Protein AF-A0A8C3P9I4-F1 (afdb_monomer_lite)

Sequence (421 aa):
MDRHVPMHALPEEIQKMSRDETVCKYCGVSYLILHEFKLMEDKVKAMEKEMKFYEGSVEREKRLQAQLQCLSRDFEQCTADSESKTERINNLTVQLKDKQNELQNLNEALRCFQEEKEVAYKKLQLFRKRLENHRLTLSKTLSLLPFIRRELVSIKEIASNKIDNWTLLREEIVLQIKTISKDASTEVSRLNQRLAEFQTDKVSLQEEVKHLKLVSDAVELKSQQLQTSLQQENELQNRCHELQKETLDLANQVETIGLKFQKATAEMGHYKKLLMMKSKEVDICQSELQKLEYENGMSKSRLTKDLKEKEESLLVCQQVCKRLQEEVAEKERQEEDLKRRTSCSECELETIKTLLRQREEEVVMLKQERELMQISHQNKTEQLQEALRQKLLNEDNWREKIMRQWRTGDHDWNFQRGEEN

pLDDT: mean 84.75, std 16.84, range [32.34, 98.06]

Organism: Chrysemys picta bellii (NCBI:txid8478)

InterPro domains:
  IPR038799 Protein LEKR1 [PTHR34251] (1-402)

Radius of gyration: 86.78 Å; chains: 1; bounding box: 185×73×254 Å

Structure (mmCIF, N/CA/C/O backbone):
data_AF-A0A8C3P9I4-F1
#
_entry.id   AF-A0A8C3P9I4-F1
#
loop_
_atom_site.group_PDB
_atom_site.id
_atom_site.type_symbol
_atom_site.label_atom_id
_atom_site.label_alt_id
_atom_site.label_comp_id
_atom_site.label_asym_id
_atom_site.label_entity_id
_atom_site.label_seq_id
_atom_site.pdbx_PDB_ins_code
_atom_site.Cartn_x
_atom_site.Cartn_y
_atom_site.Cartn_z
_atom_site.occupancy
_atom_site.B_iso_or_equiv
_atom_site.auth_seq_id
_atom_site.auth_comp_id
_atom_site.auth_asym_id
_atom_site.auth_atom_id
_atom_site.pdbx_PDB_model_num
ATOM 1 N N . MET A 1 1 ? 68.959 51.808 -89.369 1.00 40.34 1 MET A N 1
ATOM 2 C CA . MET A 1 1 ? 69.672 50.518 -89.306 1.00 40.34 1 MET A CA 1
ATOM 3 C C . MET A 1 1 ? 70.950 50.757 -88.528 1.00 40.34 1 MET A C 1
ATOM 5 O O . MET A 1 1 ? 71.931 51.200 -89.117 1.00 40.34 1 MET A O 1
ATOM 9 N N . ASP A 1 2 ? 70.906 50.568 -87.211 1.00 44.06 2 ASP A N 1
ATOM 10 C CA . ASP A 1 2 ? 72.109 50.648 -86.386 1.00 44.06 2 ASP A CA 1
ATOM 11 C C . ASP A 1 2 ? 73.036 49.497 -86.764 1.00 44.06 2 ASP A C 1
ATOM 13 O O . ASP A 1 2 ? 72.661 48.324 -86.700 1.00 44.06 2 ASP A O 1
ATOM 17 N N . ARG A 1 3 ? 74.236 49.840 -87.240 1.00 48.91 3 ARG A N 1
ATOM 18 C CA . ARG A 1 3 ? 75.283 48.858 -87.516 1.00 48.91 3 ARG A CA 1
ATOM 19 C C . ARG A 1 3 ? 75.719 48.287 -86.172 1.00 48.91 3 ARG A C 1
ATOM 21 O O . ARG A 1 3 ? 76.263 49.017 -85.351 1.00 48.91 3 ARG A O 1
ATOM 28 N N . HIS A 1 4 ? 75.460 47.003 -85.948 1.00 55.88 4 HIS A N 1
ATOM 29 C CA . HIS A 1 4 ? 75.934 46.301 -84.763 1.00 55.88 4 HIS A CA 1
ATOM 30 C C . HIS A 1 4 ? 77.469 46.375 -84.722 1.00 55.88 4 HIS A C 1
ATOM 32 O O . HIS A 1 4 ? 78.139 45.884 -85.631 1.00 55.88 4 HIS A O 1
ATOM 38 N N . VAL A 1 5 ? 78.016 47.049 -83.708 1.00 50.81 5 VAL A N 1
ATOM 39 C CA . VAL A 1 5 ? 79.459 47.112 -83.451 1.00 50.81 5 VAL A CA 1
ATOM 40 C C . VAL A 1 5 ? 79.805 45.931 -82.540 1.00 50.81 5 VAL A C 1
ATOM 42 O O . VAL A 1 5 ? 79.233 45.845 -81.451 1.00 50.81 5 VAL A O 1
ATOM 45 N N . PRO A 1 6 ? 80.695 45.009 -82.947 1.00 52.03 6 PRO A N 1
ATOM 46 C CA . PRO A 1 6 ? 81.095 43.887 -82.101 1.00 52.03 6 PRO A CA 1
ATOM 47 C C . PRO A 1 6 ? 81.710 44.397 -80.788 1.00 52.03 6 PRO A C 1
ATOM 49 O O . PRO A 1 6 ? 82.641 45.199 -80.817 1.00 52.03 6 PRO A O 1
ATOM 52 N N . MET A 1 7 ? 81.207 43.940 -79.632 1.00 52.19 7 MET A N 1
ATOM 53 C CA . MET A 1 7 ? 81.679 44.399 -78.308 1.00 52.19 7 MET A CA 1
ATOM 54 C C . MET A 1 7 ? 83.121 43.981 -77.968 1.00 52.19 7 MET A C 1
ATOM 56 O O . MET A 1 7 ? 83.698 44.499 -77.014 1.00 52.19 7 MET A O 1
ATOM 60 N N . HIS A 1 8 ? 83.729 43.088 -78.749 1.00 58.97 8 HIS A N 1
ATOM 61 C CA . HIS A 1 8 ? 85.136 42.723 -78.618 1.00 58.97 8 HIS A CA 1
ATOM 62 C C . HIS A 1 8 ? 85.812 42.828 -79.988 1.00 58.97 8 HIS A C 1
ATOM 64 O O . HIS A 1 8 ? 85.366 42.206 -80.952 1.00 58.97 8 HIS A O 1
ATOM 70 N N . ALA A 1 9 ? 86.874 43.633 -80.081 1.00 59.97 9 ALA A N 1
ATOM 71 C CA . ALA A 1 9 ? 87.707 43.687 -81.277 1.00 59.97 9 ALA A CA 1
ATOM 72 C C . ALA A 1 9 ? 88.477 42.367 -81.429 1.00 59.97 9 ALA A C 1
ATOM 74 O O . ALA A 1 9 ? 88.933 41.794 -80.438 1.00 59.97 9 ALA A O 1
ATOM 75 N N . LEU A 1 10 ? 88.619 41.889 -82.668 1.00 58.09 10 LEU A N 1
ATOM 76 C CA . LEU A 1 10 ? 89.426 40.705 -82.965 1.00 58.09 10 LEU A CA 1
ATOM 77 C C . LEU A 1 10 ? 90.873 40.916 -82.472 1.00 58.09 10 LEU A C 1
ATOM 79 O O . LEU A 1 10 ? 91.387 42.024 -82.658 1.00 58.09 10 LEU A O 1
ATOM 83 N N . PRO A 1 11 ? 91.527 39.888 -81.896 1.00 69.25 11 PRO A N 1
ATOM 84 C CA . PRO A 1 11 ? 92.938 39.941 -81.507 1.00 69.25 11 PRO A CA 1
ATOM 85 C C . PRO A 1 11 ? 93.832 40.492 -82.630 1.00 69.25 11 PRO A C 1
ATOM 87 O O . PRO A 1 11 ? 93.566 40.247 -83.814 1.00 69.25 11 PRO A O 1
ATOM 90 N N . GLU A 1 12 ? 94.880 41.244 -82.277 1.00 62.50 12 GLU A N 1
ATOM 91 C CA . GLU A 1 12 ? 95.743 41.946 -83.243 1.00 62.50 12 GLU A CA 1
ATOM 92 C C . GLU A 1 12 ? 96.368 41.013 -84.291 1.00 62.50 12 GLU A C 1
ATOM 94 O O . GLU A 1 12 ? 96.627 41.427 -85.423 1.00 62.50 12 GLU A O 1
ATOM 99 N N . GLU A 1 13 ? 96.581 39.749 -83.933 1.00 65.00 13 GLU A N 1
ATOM 100 C CA . GLU A 1 13 ? 97.133 38.705 -84.793 1.00 65.00 13 GLU A CA 1
ATOM 101 C C . GLU A 1 13 ? 96.225 38.417 -85.995 1.00 65.00 13 GLU A C 1
ATOM 103 O O . GLU A 1 13 ? 96.711 38.104 -87.077 1.00 65.00 13 GLU A O 1
ATOM 108 N N . ILE A 1 14 ? 94.908 38.567 -85.834 1.00 62.09 14 ILE A N 1
ATOM 109 C CA . ILE A 1 14 ? 93.918 38.275 -86.876 1.00 62.09 14 ILE A CA 1
ATOM 110 C C . ILE A 1 14 ? 93.696 39.486 -87.786 1.00 62.09 14 ILE A C 1
ATOM 112 O O . ILE A 1 14 ? 93.485 39.324 -88.987 1.00 62.09 14 ILE A O 1
ATOM 116 N N . GLN A 1 15 ? 93.799 40.705 -87.247 1.00 61.84 15 GLN A N 1
ATOM 117 C CA . GLN A 1 15 ? 93.673 41.939 -88.033 1.00 61.84 15 GLN A CA 1
ATOM 118 C C . GLN A 1 15 ? 94.840 42.156 -89.011 1.00 61.84 15 GLN A C 1
ATOM 120 O O . GLN A 1 15 ? 94.669 42.857 -90.008 1.00 61.84 15 GLN A O 1
ATOM 125 N N . LYS A 1 16 ? 96.013 41.569 -88.733 1.00 63.50 16 LYS A N 1
ATOM 126 C CA . LYS A 1 16 ? 97.233 41.685 -89.553 1.00 63.50 16 LYS A CA 1
ATOM 127 C C . LYS A 1 16 ? 97.409 40.549 -90.581 1.00 63.50 16 LYS A C 1
ATOM 129 O O . LYS A 1 16 ? 98.360 40.605 -91.357 1.00 63.50 16 LYS A O 1
ATOM 134 N N . MET A 1 17 ? 96.521 39.547 -90.616 1.00 62.09 17 MET A N 1
ATOM 135 C CA . MET A 1 17 ? 96.551 38.466 -91.618 1.00 62.09 17 MET A CA 1
ATOM 136 C C . MET A 1 17 ? 95.996 38.914 -92.979 1.00 62.09 17 MET A C 1
ATOM 138 O O . MET A 1 17 ? 95.087 39.744 -93.058 1.00 62.09 17 MET A O 1
ATOM 142 N N . SER A 1 18 ? 96.520 38.347 -94.071 1.00 60.12 18 SER A N 1
ATOM 143 C CA . SER A 1 18 ? 96.032 38.645 -95.422 1.00 60.12 18 SER A CA 1
ATOM 144 C C . SER A 1 18 ? 94.644 38.023 -95.666 1.00 60.12 18 SER A C 1
ATOM 146 O O . SER A 1 18 ? 94.272 37.005 -95.075 1.00 60.12 18 SER A O 1
ATOM 148 N N . ARG A 1 19 ? 93.825 38.635 -96.537 1.00 60.34 19 ARG A N 1
ATOM 149 C CA . ARG A 1 19 ? 92.438 38.176 -96.788 1.00 60.34 19 ARG A CA 1
ATOM 150 C C . ARG A 1 19 ? 92.361 36.742 -97.330 1.00 60.34 19 ARG A C 1
ATOM 152 O O . ARG A 1 19 ? 91.382 36.057 -97.057 1.00 60.34 19 ARG A O 1
ATOM 159 N N . ASP A 1 20 ? 93.401 36.274 -98.014 1.00 63.03 20 ASP A N 1
ATOM 160 C CA . ASP A 1 20 ? 93.472 34.921 -98.581 1.00 63.03 20 ASP A CA 1
ATOM 161 C C . ASP A 1 20 ? 93.766 33.832 -97.529 1.00 63.03 20 ASP A C 1
ATOM 163 O O . ASP A 1 20 ? 93.601 32.642 -97.805 1.00 63.03 20 ASP A O 1
ATOM 167 N N . GLU A 1 21 ? 94.189 34.223 -96.322 1.00 64.81 21 GLU A N 1
ATOM 168 C CA . GLU A 1 21 ? 94.501 33.320 -95.202 1.00 64.81 21 GLU A CA 1
ATOM 169 C C . GLU A 1 21 ? 93.316 33.146 -94.242 1.00 64.81 21 GLU A C 1
ATOM 171 O O . GLU A 1 21 ? 93.204 32.133 -93.554 1.00 64.81 21 GLU A O 1
ATOM 176 N N . THR A 1 22 ? 92.393 34.110 -94.222 1.00 66.06 22 THR A N 1
ATOM 177 C CA . THR A 1 22 ? 91.212 34.112 -93.341 1.00 66.06 22 THR A CA 1
ATOM 178 C C . THR A 1 22 ? 89.951 33.566 -94.018 1.00 66.06 22 THR A C 1
ATOM 180 O O . THR A 1 22 ? 88.909 33.434 -93.371 1.00 66.06 22 THR A O 1
ATOM 183 N N . VAL A 1 23 ? 90.046 33.195 -95.299 1.00 65.38 23 VAL A N 1
ATOM 184 C CA . VAL A 1 23 ? 88.943 32.721 -96.145 1.00 65.38 23 VAL A CA 1
ATOM 185 C C . VAL A 1 23 ? 89.272 31.346 -96.735 1.00 65.38 23 VAL A C 1
ATOM 187 O O . VAL A 1 23 ? 90.391 31.080 -97.170 1.00 65.38 23 VAL A O 1
ATOM 190 N N . CYS A 1 24 ? 88.299 30.434 -96.763 1.00 68.12 24 CYS A N 1
ATOM 191 C CA . CYS A 1 24 ? 88.491 29.109 -97.349 1.00 68.12 24 CYS A CA 1
ATOM 192 C C . CYS A 1 24 ? 88.638 29.184 -98.881 1.00 68.12 24 CYS A C 1
ATOM 194 O O . CYS A 1 24 ? 87.728 29.634 -99.576 1.00 68.12 24 CYS A O 1
ATOM 196 N N . LYS A 1 25 ? 89.740 28.649 -99.424 1.00 66.44 25 LYS A N 1
ATOM 197 C CA . LYS A 1 25 ? 90.052 28.659 -100.868 1.00 66.44 25 LYS A CA 1
ATOM 198 C C . LYS A 1 25 ? 89.073 27.874 -101.759 1.00 66.44 25 LYS A C 1
ATOM 200 O O . LYS A 1 25 ? 89.103 28.057 -102.969 1.00 66.44 25 LYS A O 1
ATOM 205 N N . TYR A 1 26 ? 88.221 27.016 -101.187 1.00 62.69 26 TYR A N 1
ATOM 206 C CA . TYR A 1 26 ? 87.255 26.200 -101.940 1.00 62.69 26 TYR A CA 1
ATOM 207 C C . TYR A 1 26 ? 85.820 26.746 -101.920 1.00 62.69 26 TYR A C 1
ATOM 209 O O . TYR A 1 26 ? 85.095 26.553 -102.890 1.00 62.69 26 TYR A O 1
ATOM 217 N N . CYS A 1 27 ? 85.391 27.418 -100.845 1.00 69.31 27 CYS A N 1
ATOM 218 C CA . CYS A 1 27 ? 84.006 27.891 -100.698 1.00 69.31 27 CYS A CA 1
ATOM 219 C C . CYS A 1 27 ? 83.864 29.398 -100.421 1.00 69.31 27 CYS A C 1
ATOM 221 O O . CYS A 1 27 ? 82.744 29.891 -100.352 1.00 69.31 27 CYS A O 1
ATOM 223 N N . GLY A 1 28 ? 84.965 30.144 -100.270 1.00 68.44 28 GLY A N 1
ATOM 224 C CA . GLY A 1 28 ? 84.941 31.606 -100.133 1.00 68.44 28 GLY A CA 1
ATOM 225 C C . GLY A 1 28 ? 84.394 32.138 -98.801 1.00 68.44 28 GLY A C 1
ATOM 226 O O . GLY A 1 28 ? 84.243 33.348 -98.646 1.00 68.44 28 GLY A O 1
ATOM 227 N N . VAL A 1 29 ? 84.109 31.269 -97.825 1.00 71.38 29 VAL A N 1
ATOM 228 C CA . VAL A 1 29 ? 83.593 31.664 -96.503 1.00 71.38 29 VAL A CA 1
ATOM 229 C C . VAL A 1 29 ? 84.748 32.008 -95.556 1.00 71.38 29 VAL A C 1
ATOM 231 O O . VAL A 1 29 ? 85.746 31.286 -95.497 1.00 71.38 29 VAL A O 1
ATOM 234 N N . SER A 1 30 ? 84.609 33.107 -94.804 1.00 71.62 30 SER A N 1
ATOM 235 C CA . SER A 1 30 ? 85.563 33.507 -93.759 1.00 71.62 30 SER A CA 1
ATOM 236 C C . SER A 1 30 ? 85.523 32.538 -92.574 1.00 71.62 30 SER A C 1
ATOM 238 O O . SER A 1 30 ? 84.453 32.270 -92.021 1.00 71.62 30 SER A O 1
ATOM 240 N N . TYR A 1 31 ? 86.689 32.048 -92.147 1.00 69.56 31 TYR A N 1
ATOM 241 C CA . TYR A 1 31 ? 86.825 31.167 -90.981 1.00 69.56 31 TYR A CA 1
ATOM 242 C C . TYR A 1 31 ? 86.346 31.831 -89.678 1.00 69.56 31 TYR A C 1
ATOM 244 O O . TYR A 1 31 ? 85.898 31.136 -88.769 1.00 69.56 31 TYR A O 1
ATOM 252 N N . LEU A 1 32 ? 86.376 33.168 -89.604 1.00 70.25 32 LEU A N 1
ATOM 253 C CA . LEU A 1 32 ? 85.872 33.939 -88.462 1.00 70.25 32 LEU A CA 1
ATOM 254 C C . LEU A 1 32 ? 84.344 33.902 -88.389 1.00 70.25 32 LEU A C 1
ATOM 256 O O . LEU A 1 32 ? 83.788 33.606 -87.336 1.00 70.25 32 LEU A O 1
ATOM 260 N N . ILE A 1 33 ? 83.676 34.097 -89.529 1.00 74.12 33 ILE A N 1
ATOM 261 C CA . ILE A 1 33 ? 82.214 33.997 -89.637 1.00 74.12 33 ILE A CA 1
ATOM 262 C C . ILE A 1 33 ? 81.766 32.566 -89.304 1.00 74.12 33 ILE A C 1
ATOM 264 O O . ILE A 1 33 ? 80.809 32.365 -88.563 1.00 74.12 33 ILE A O 1
ATOM 268 N N . LEU A 1 34 ? 82.496 31.554 -89.786 1.00 73.25 34 LEU A N 1
ATOM 269 C CA . LEU A 1 34 ? 82.219 30.152 -89.463 1.00 73.25 34 LEU A CA 1
ATOM 270 C C . LEU A 1 34 ? 82.380 29.846 -87.960 1.00 73.25 34 LEU A C 1
ATOM 272 O O . LEU A 1 34 ? 81.572 29.103 -87.403 1.00 73.25 34 LEU A O 1
ATOM 276 N N . HIS A 1 35 ? 83.392 30.416 -87.293 1.00 77.88 35 HIS A N 1
ATOM 277 C CA . HIS A 1 35 ? 83.578 30.270 -85.846 1.00 77.88 35 HIS A CA 1
ATOM 278 C C . HIS A 1 35 ? 82.457 30.947 -85.047 1.00 77.88 35 HIS A C 1
ATOM 280 O O . HIS A 1 35 ? 81.944 30.347 -84.105 1.00 77.88 35 HIS A O 1
ATOM 286 N N . GLU A 1 36 ? 82.022 32.145 -85.445 1.00 80.81 36 GLU A N 1
ATOM 287 C CA . GLU A 1 36 ? 80.891 32.842 -84.819 1.00 80.81 36 GLU A CA 1
ATOM 288 C C . GLU A 1 36 ? 79.577 32.069 -84.979 1.00 80.81 36 GLU A C 1
ATOM 290 O O . GLU A 1 36 ? 78.842 31.908 -84.003 1.00 80.81 36 GLU A O 1
ATOM 295 N N . PHE A 1 37 ? 79.306 31.514 -86.167 1.00 82.69 37 PHE A N 1
ATOM 296 C CA . PHE A 1 37 ? 78.154 30.633 -86.372 1.00 82.69 37 PHE A CA 1
ATOM 297 C C . PHE A 1 37 ? 78.231 29.382 -85.501 1.00 82.69 37 PHE A C 1
ATOM 299 O O . PHE A 1 37 ? 77.224 29.002 -84.912 1.00 82.69 37 PHE A O 1
ATOM 306 N N . LYS A 1 38 ? 79.413 28.776 -85.359 1.00 82.06 38 LYS A N 1
ATOM 307 C CA . LYS A 1 38 ? 79.598 27.599 -84.504 1.00 82.06 38 LYS A CA 1
ATOM 308 C C . LYS A 1 38 ? 79.423 27.921 -83.019 1.00 82.06 38 LYS A C 1
ATOM 310 O O . LYS A 1 38 ? 78.755 27.178 -82.311 1.00 82.06 38 LYS A O 1
ATOM 315 N N . LEU A 1 39 ? 79.936 29.064 -82.562 1.00 85.94 39 LEU A N 1
ATOM 316 C CA . LEU A 1 39 ? 79.727 29.552 -81.199 1.00 85.94 39 LEU A CA 1
ATOM 317 C C . LEU A 1 39 ? 78.242 29.828 -80.923 1.00 85.94 39 LEU A C 1
ATOM 319 O O . LEU A 1 39 ? 77.747 29.517 -79.842 1.00 85.94 39 LEU A O 1
ATOM 323 N N . MET A 1 40 ? 77.526 30.410 -81.888 1.00 86.56 40 MET A N 1
ATOM 324 C CA . MET A 1 40 ? 76.084 30.633 -81.784 1.00 86.56 40 MET A CA 1
ATOM 325 C C . MET A 1 40 ? 75.303 29.317 -81.801 1.00 86.56 40 MET A C 1
ATOM 327 O O . MET A 1 40 ? 74.392 29.156 -80.998 1.00 86.56 40 MET A O 1
ATOM 331 N N . GLU A 1 41 ? 75.682 28.357 -82.643 1.00 87.12 41 GLU A N 1
ATOM 332 C CA . GLU A 1 41 ? 75.094 27.015 -82.671 1.00 87.12 41 GLU A CA 1
ATOM 333 C C . GLU A 1 41 ? 75.289 26.291 -81.329 1.00 87.12 41 GLU A C 1
ATOM 335 O O . GLU A 1 41 ? 74.342 25.714 -80.794 1.00 87.12 41 GLU A O 1
ATOM 340 N N . ASP A 1 42 ? 76.483 26.370 -80.737 1.00 89.00 42 ASP A N 1
ATOM 341 C CA . ASP A 1 42 ? 76.773 25.780 -79.428 1.00 89.00 42 ASP A CA 1
ATOM 342 C C . ASP A 1 42 ? 76.001 26.481 -78.297 1.00 89.00 42 ASP A C 1
ATOM 344 O O . ASP A 1 42 ? 75.476 25.810 -77.404 1.00 89.00 42 ASP A O 1
ATOM 348 N N . LYS A 1 43 ? 75.847 27.814 -78.353 1.00 90.75 43 LYS A N 1
ATOM 349 C CA . LYS A 1 43 ? 74.994 28.576 -77.420 1.00 90.75 43 LYS A CA 1
ATOM 350 C C . LYS A 1 43 ? 73.517 28.217 -77.559 1.00 90.75 43 LYS A C 1
ATOM 352 O O . LYS A 1 43 ? 72.850 28.045 -76.543 1.00 90.75 43 LYS A O 1
ATOM 357 N N . VAL A 1 44 ? 73.011 28.061 -78.783 1.00 89.75 44 VAL A N 1
ATOM 358 C CA . VAL A 1 44 ? 71.629 27.627 -79.038 1.00 89.75 44 VAL A CA 1
ATOM 359 C C . VAL A 1 44 ? 71.423 26.210 -78.509 1.00 89.75 44 VAL A C 1
ATOM 361 O O . VAL A 1 44 ? 70.474 25.982 -77.770 1.00 89.75 44 VAL A O 1
ATOM 364 N N . LYS A 1 45 ? 72.356 25.281 -78.753 1.00 92.44 45 LYS A N 1
ATOM 365 C CA . LYS A 1 45 ? 72.305 23.925 -78.177 1.00 92.44 45 LYS A CA 1
ATOM 366 C C . LYS A 1 45 ? 72.353 23.928 -76.648 1.00 92.44 45 LYS A C 1
ATOM 368 O O . LYS A 1 45 ? 71.728 23.072 -76.022 1.00 92.44 45 LYS A O 1
ATOM 373 N N . ALA A 1 46 ? 73.106 24.840 -76.032 1.00 92.44 46 ALA A N 1
ATOM 374 C CA . ALA A 1 46 ? 73.127 25.001 -74.580 1.00 92.44 46 ALA A CA 1
ATOM 375 C C . ALA A 1 46 ? 71.780 25.533 -74.057 1.00 92.44 46 ALA A C 1
ATOM 377 O O . ALA A 1 46 ? 71.194 24.915 -73.170 1.00 92.44 46 ALA A O 1
ATOM 378 N N . MET A 1 47 ? 71.238 26.589 -74.672 1.00 91.56 47 MET A N 1
ATOM 379 C CA . MET A 1 47 ? 69.916 27.135 -74.338 1.00 91.56 47 MET A CA 1
ATOM 380 C C . MET A 1 47 ? 68.790 26.117 -74.554 1.00 91.56 47 MET A C 1
ATOM 382 O O . MET A 1 47 ? 67.892 26.026 -73.727 1.00 91.56 47 MET A O 1
ATOM 386 N N . GLU A 1 48 ? 68.832 25.305 -75.611 1.00 91.56 48 GLU A N 1
ATOM 387 C CA . GLU A 1 48 ? 67.854 24.235 -75.850 1.00 91.56 48 GLU A CA 1
ATOM 388 C C . GLU A 1 48 ? 67.896 23.158 -74.757 1.00 91.56 48 GLU A C 1
ATOM 390 O O . GLU A 1 48 ? 66.856 22.626 -74.363 1.00 91.56 48 GLU A O 1
ATOM 395 N N . LYS A 1 49 ? 69.089 22.824 -74.246 1.00 93.06 49 LYS A N 1
ATOM 396 C CA . LYS A 1 49 ? 69.235 21.895 -73.115 1.00 93.06 49 LYS A CA 1
ATOM 397 C C . LYS A 1 49 ? 68.668 22.491 -71.829 1.00 93.06 49 LYS A C 1
ATOM 399 O O . LYS A 1 49 ? 67.974 21.784 -71.101 1.00 93.06 49 LYS A O 1
ATOM 404 N N . GLU A 1 50 ? 68.929 23.769 -71.566 1.00 93.00 50 GLU A N 1
ATOM 405 C CA . GLU A 1 50 ? 68.367 24.485 -70.416 1.00 93.00 50 GLU A CA 1
ATOM 406 C C . GLU A 1 50 ? 66.844 24.607 -70.521 1.00 93.00 50 GLU A C 1
ATOM 408 O O . GLU A 1 50 ? 66.139 24.306 -69.561 1.00 93.00 50 GLU A O 1
ATOM 413 N N . MET A 1 51 ? 66.312 24.948 -71.696 1.00 92.56 51 MET A N 1
ATOM 414 C CA . MET A 1 51 ? 64.873 25.054 -71.939 1.00 92.56 51 MET A CA 1
ATOM 415 C C . MET A 1 51 ? 64.162 23.720 -71.690 1.00 92.56 51 MET A C 1
ATOM 417 O O . MET A 1 51 ? 63.194 23.687 -70.935 1.00 92.56 51 MET A O 1
ATOM 421 N N . LYS A 1 52 ? 64.701 22.603 -72.201 1.00 93.50 52 LYS A N 1
ATOM 422 C CA . LYS A 1 52 ? 64.176 21.252 -71.915 1.00 93.50 52 LYS A CA 1
ATOM 423 C C . LYS A 1 52 ? 64.232 20.897 -70.426 1.00 93.50 52 LYS A C 1
ATOM 425 O O . LYS A 1 52 ? 63.348 20.212 -69.914 1.00 93.50 52 LYS A O 1
ATOM 430 N N . PHE A 1 53 ? 65.268 21.343 -69.712 1.00 94.94 53 PHE A N 1
ATOM 431 C CA . PHE A 1 53 ? 65.364 21.154 -68.263 1.00 94.94 53 PHE A CA 1
ATOM 432 C C . PHE A 1 53 ? 64.304 21.969 -67.501 1.00 94.94 53 PHE A C 1
ATOM 434 O O . PHE A 1 53 ? 63.702 21.458 -66.547 1.00 94.94 53 PHE A O 1
ATOM 441 N N . TYR A 1 54 ? 64.062 23.217 -67.912 1.00 94.12 54 TYR A N 1
ATOM 442 C CA . TYR A 1 54 ? 63.049 24.085 -67.314 1.00 94.12 54 TYR A CA 1
ATOM 443 C C . TYR A 1 54 ? 61.631 23.605 -67.599 1.00 94.12 54 TYR A C 1
ATOM 445 O O . TYR A 1 54 ? 60.845 23.556 -66.657 1.00 94.12 54 TYR A O 1
ATOM 453 N N . GLU A 1 55 ? 61.329 23.175 -68.826 1.00 94.19 55 GLU A N 1
ATOM 454 C CA . GLU A 1 55 ? 60.068 22.500 -69.165 1.00 94.19 55 GLU A CA 1
ATOM 455 C C . GLU A 1 55 ? 59.825 21.348 -68.183 1.00 94.19 55 GLU A C 1
ATOM 457 O O . GLU A 1 55 ? 58.920 21.431 -67.351 1.00 94.19 55 GLU A O 1
ATOM 462 N N . GLY A 1 56 ? 60.749 20.379 -68.112 1.00 94.56 56 GLY A N 1
ATOM 463 C CA . GLY A 1 56 ? 60.622 19.236 -67.201 1.00 94.56 56 GLY A CA 1
ATOM 464 C C . GLY A 1 56 ? 60.480 19.614 -65.718 1.00 94.56 56 GLY A C 1
ATOM 465 O O . GLY A 1 56 ? 59.896 18.860 -64.931 1.00 94.56 56 GLY A O 1
ATOM 466 N N . SER A 1 57 ? 60.993 20.778 -65.313 1.00 94.12 57 SER A N 1
ATOM 467 C CA . SER A 1 57 ? 60.812 21.324 -63.964 1.00 94.12 57 SER A CA 1
ATOM 468 C C . SER A 1 57 ? 59.422 21.923 -63.762 1.00 94.12 57 SER A C 1
ATOM 470 O O . SER A 1 57 ? 58.804 21.652 -62.735 1.00 94.12 57 SER A O 1
ATOM 472 N N . VAL A 1 58 ? 58.884 22.632 -64.754 1.00 95.19 58 VAL A N 1
ATOM 473 C CA . VAL A 1 58 ? 57.498 23.117 -64.757 1.00 95.19 58 VAL A CA 1
ATOM 474 C C . VAL A 1 58 ? 56.513 21.947 -64.716 1.00 95.19 58 VAL A C 1
ATOM 476 O O . VAL A 1 58 ? 55.549 21.995 -63.954 1.00 95.19 58 VAL A O 1
ATOM 479 N N . GLU A 1 59 ? 56.743 20.860 -65.461 1.00 94.38 59 GLU A N 1
ATOM 480 C CA . GLU A 1 59 ? 55.871 19.682 -65.359 1.00 94.38 59 GLU A CA 1
ATOM 481 C C . GLU A 1 59 ? 55.974 18.973 -64.004 1.00 94.38 59 GLU A C 1
ATOM 483 O O . GLU A 1 59 ? 54.967 18.457 -63.513 1.00 94.38 59 GLU A O 1
ATOM 488 N N . ARG A 1 60 ? 57.160 18.930 -63.379 1.00 95.69 60 ARG A N 1
ATOM 489 C CA . ARG A 1 60 ? 57.306 18.421 -62.003 1.00 95.69 60 ARG A CA 1
ATOM 490 C C . ARG A 1 60 ? 56.531 19.277 -61.009 1.00 95.69 60 ARG A C 1
ATOM 492 O O . ARG A 1 60 ? 55.793 18.710 -60.211 1.00 95.69 60 ARG A O 1
ATOM 499 N N . GLU A 1 61 ? 56.648 20.598 -61.099 1.00 95.50 61 GLU A N 1
ATOM 500 C CA . GLU A 1 61 ? 55.936 21.529 -60.221 1.00 95.50 61 GLU A CA 1
ATOM 501 C C . GLU A 1 61 ? 54.420 21.386 -60.377 1.00 95.50 61 GLU A C 1
ATOM 503 O O . GLU A 1 61 ? 53.711 21.213 -59.392 1.00 95.50 61 GLU A O 1
ATOM 508 N N . LYS A 1 62 ? 53.917 21.320 -61.619 1.00 95.25 62 LYS A N 1
ATOM 509 C CA . LYS A 1 62 ? 52.492 21.062 -61.888 1.00 95.25 62 LYS A CA 1
ATOM 510 C C . LYS A 1 62 ? 52.014 19.750 -61.261 1.00 95.25 62 LYS A C 1
ATOM 512 O O . LYS A 1 62 ? 50.926 19.707 -60.689 1.00 95.25 62 LYS A O 1
ATOM 517 N N . ARG A 1 63 ? 52.813 18.677 -61.346 1.00 96.00 63 ARG A N 1
ATOM 518 C CA . ARG A 1 63 ? 52.484 17.391 -60.704 1.00 96.00 63 ARG A CA 1
ATOM 519 C C . ARG A 1 63 ? 52.471 17.499 -59.181 1.00 96.00 63 ARG A C 1
ATOM 521 O O . ARG A 1 63 ? 51.535 16.998 -58.566 1.00 96.00 63 ARG A O 1
ATOM 528 N N . LEU A 1 64 ? 53.465 18.154 -58.586 1.00 96.56 64 LEU A N 1
ATOM 529 C CA . LEU A 1 64 ? 53.536 18.365 -57.138 1.00 96.56 64 LEU A CA 1
ATOM 530 C C . LEU A 1 64 ? 52.367 19.218 -56.639 1.00 96.56 64 LEU A C 1
ATOM 532 O O . LEU A 1 64 ? 51.745 18.876 -55.639 1.00 96.56 64 LEU A O 1
ATOM 536 N N . GLN A 1 65 ? 52.001 20.270 -57.369 1.00 96.25 65 GLN A N 1
ATOM 537 C CA . GLN A 1 65 ? 50.862 21.118 -57.037 1.00 96.25 65 GLN A CA 1
ATOM 538 C C . GLN A 1 65 ? 49.539 20.341 -57.094 1.00 96.25 65 GLN A C 1
ATOM 540 O O . GLN A 1 65 ? 48.721 20.457 -56.183 1.00 96.25 65 GLN A O 1
ATOM 545 N N . ALA A 1 66 ? 49.346 19.493 -58.110 1.00 96.25 66 ALA A N 1
ATOM 546 C CA . ALA A 1 66 ? 48.177 18.616 -58.190 1.00 96.25 66 ALA A CA 1
ATOM 547 C C . ALA A 1 66 ? 48.140 17.588 -57.042 1.00 96.25 66 ALA A C 1
ATOM 549 O O . ALA A 1 66 ? 47.079 17.339 -56.468 1.00 96.25 66 ALA A O 1
ATOM 550 N N . GLN A 1 67 ? 49.293 17.021 -56.668 1.00 96.94 67 GLN A N 1
ATOM 551 C CA . GLN A 1 67 ? 49.405 16.114 -55.521 1.00 96.94 67 GLN A CA 1
ATOM 552 C C . GLN A 1 67 ? 49.090 16.822 -54.199 1.00 96.94 67 GLN A C 1
ATOM 554 O O . GLN A 1 67 ? 48.328 16.286 -53.401 1.00 96.94 67 GLN A O 1
ATOM 559 N N . LEU A 1 68 ? 49.602 18.037 -53.988 1.00 96.94 68 LEU A N 1
ATOM 560 C CA . LEU A 1 68 ? 49.294 18.856 -52.813 1.00 96.94 68 LEU A CA 1
ATOM 561 C C . LEU A 1 68 ? 47.801 19.187 -52.724 1.00 96.94 68 LEU A C 1
ATOM 563 O O . LEU A 1 68 ? 47.216 19.082 -51.652 1.00 96.94 68 LEU A O 1
ATOM 567 N N . GLN A 1 69 ? 47.160 19.526 -53.844 1.00 96.44 69 GLN A N 1
ATOM 568 C CA . GLN A 1 69 ? 45.714 19.770 -53.885 1.00 96.44 69 GLN A CA 1
ATOM 569 C C . GLN A 1 69 ? 44.886 18.507 -53.615 1.00 96.44 69 GLN A C 1
ATOM 571 O O . GLN A 1 69 ? 43.793 18.593 -53.055 1.00 96.44 69 GLN A O 1
ATOM 576 N N . CYS A 1 70 ? 45.366 17.335 -54.035 1.00 96.62 70 CYS A N 1
ATOM 577 C CA . CYS A 1 70 ? 44.740 16.062 -53.684 1.00 96.62 70 CYS A CA 1
ATOM 578 C C . CYS A 1 70 ? 44.861 15.805 -52.177 1.00 96.62 70 CYS A C 1
ATOM 580 O O . CYS A 1 70 ? 43.848 15.641 -51.508 1.00 96.62 70 CYS A O 1
ATOM 582 N N . LEU A 1 71 ? 46.079 15.901 -51.637 1.00 96.62 71 LEU A N 1
ATOM 583 C CA . LEU A 1 71 ? 46.357 15.693 -50.215 1.00 96.62 71 LEU A CA 1
ATOM 584 C C . LEU A 1 71 ? 45.611 16.682 -49.307 1.00 96.62 71 LEU A C 1
ATOM 586 O O . LEU A 1 71 ? 45.148 16.284 -48.245 1.00 96.62 71 LEU A O 1
ATOM 590 N N . SER A 1 72 ? 45.463 17.948 -49.714 1.00 96.38 72 SER A N 1
ATOM 591 C CA . SER A 1 72 ? 44.694 18.947 -48.954 1.00 96.38 72 SER A CA 1
ATOM 592 C C . SER A 1 72 ? 43.222 18.560 -48.849 1.00 96.38 72 SER A C 1
ATOM 594 O O . SER A 1 72 ? 42.657 18.612 -47.762 1.00 96.38 72 SER A O 1
ATOM 596 N N . ARG A 1 73 ? 42.611 18.113 -49.955 1.00 96.50 73 ARG A N 1
ATOM 597 C CA . ARG A 1 73 ? 41.218 17.644 -49.944 1.00 96.50 73 ARG A CA 1
ATOM 598 C C . ARG A 1 73 ? 41.048 16.391 -49.093 1.00 96.50 73 ARG A C 1
ATOM 600 O O . ARG A 1 73 ? 40.090 16.307 -48.332 1.00 96.50 73 ARG A O 1
ATOM 607 N N . ASP A 1 74 ? 41.981 15.448 -49.188 1.00 96.31 74 ASP A N 1
ATOM 608 C CA . ASP A 1 74 ? 41.952 14.234 -48.368 1.00 96.31 74 ASP A CA 1
ATOM 609 C C . ASP A 1 74 ? 42.081 14.572 -46.874 1.00 96.31 74 ASP A C 1
ATOM 611 O O . ASP A 1 74 ? 41.377 13.999 -46.040 1.00 96.31 74 ASP A O 1
ATOM 615 N N . PHE A 1 75 ? 42.938 15.540 -46.529 1.00 95.69 75 PHE A N 1
ATOM 616 C CA . PHE A 1 75 ? 43.085 16.037 -45.164 1.00 95.69 75 PHE A CA 1
ATOM 617 C C . PHE A 1 75 ? 41.808 16.720 -44.663 1.00 95.69 75 PHE A C 1
ATOM 619 O O . PHE A 1 75 ? 41.336 16.374 -43.583 1.00 95.69 75 PHE A O 1
ATOM 626 N N . GLU A 1 76 ? 41.212 17.618 -45.452 1.00 96.19 76 GLU A N 1
ATOM 627 C CA . GLU A 1 76 ? 39.942 18.282 -45.124 1.00 96.19 76 GLU A CA 1
ATOM 628 C C . GLU A 1 76 ? 38.817 17.261 -44.883 1.00 96.19 76 GLU A C 1
ATOM 630 O O . GLU A 1 76 ? 38.109 17.331 -43.873 1.00 96.19 76 GLU A O 1
ATOM 635 N N . GLN A 1 77 ? 38.706 16.248 -45.747 1.00 96.19 77 GLN A N 1
ATOM 636 C CA . GLN A 1 77 ? 37.737 15.168 -45.574 1.00 96.19 77 GLN A CA 1
ATOM 637 C C . GLN A 1 77 ? 37.994 14.381 -44.283 1.00 96.19 77 GLN A C 1
ATOM 639 O O . GLN A 1 77 ? 37.066 14.123 -43.517 1.00 96.19 77 GLN A O 1
ATOM 644 N N . CYS A 1 78 ? 39.252 14.032 -44.000 1.00 95.81 78 CYS A N 1
ATOM 645 C CA . CYS A 1 78 ? 39.611 13.328 -42.770 1.00 95.81 78 CYS A CA 1
ATOM 646 C C . CYS A 1 78 ? 39.314 14.165 -41.520 1.00 95.81 78 CYS A C 1
ATOM 648 O O . CYS A 1 78 ? 38.858 13.613 -40.515 1.00 95.81 78 CYS A O 1
ATOM 650 N N . THR A 1 79 ? 39.545 15.481 -41.566 1.00 96.25 79 THR A N 1
ATOM 651 C CA . THR A 1 79 ? 39.211 16.380 -40.456 1.00 96.25 79 THR A CA 1
ATOM 652 C C . THR A 1 79 ? 37.709 16.418 -40.206 1.00 96.25 79 THR A C 1
ATOM 654 O O . THR A 1 79 ? 37.303 16.146 -39.074 1.00 96.25 79 THR A O 1
ATOM 657 N N . ALA A 1 80 ? 36.889 16.605 -41.247 1.00 95.94 80 ALA A N 1
ATOM 658 C CA . ALA A 1 80 ? 35.431 16.616 -41.133 1.00 95.94 80 ALA A CA 1
ATOM 659 C C . ALA A 1 80 ? 34.880 15.276 -40.609 1.00 95.94 80 ALA A C 1
ATOM 661 O O . ALA A 1 80 ? 34.026 15.244 -39.719 1.00 95.94 80 ALA A O 1
ATOM 662 N N . ASP A 1 81 ? 35.417 14.151 -41.092 1.00 96.62 81 ASP A N 1
ATOM 663 C CA . ASP A 1 81 ? 35.060 12.818 -40.602 1.00 96.62 81 ASP A CA 1
ATOM 664 C C . ASP A 1 81 ? 35.422 12.640 -39.117 1.00 96.62 81 ASP A C 1
ATOM 666 O O . ASP A 1 81 ? 34.672 12.016 -38.358 1.00 96.62 81 ASP A O 1
ATOM 670 N N . SER A 1 82 ? 36.577 13.161 -38.686 1.00 95.12 82 SER A N 1
ATOM 671 C CA . SER A 1 82 ? 37.021 13.094 -37.287 1.00 95.12 82 SER A CA 1
ATOM 672 C C . SER A 1 82 ? 36.147 13.946 -36.366 1.00 95.12 82 SER A C 1
ATOM 674 O O . SER A 1 82 ? 35.774 13.491 -35.281 1.00 95.12 82 SER A O 1
ATOM 676 N N . GLU A 1 83 ? 35.752 15.137 -36.817 1.00 97.06 83 GLU A N 1
ATOM 677 C CA . GLU A 1 83 ? 34.866 16.045 -36.092 1.00 97.06 83 GLU A CA 1
ATOM 678 C C . GLU A 1 83 ? 33.478 15.421 -35.945 1.00 97.06 83 GLU A C 1
ATOM 680 O O . GLU A 1 83 ? 32.961 15.322 -34.834 1.00 97.06 83 GLU A O 1
ATOM 685 N N . SER A 1 84 ? 32.925 14.871 -37.031 1.00 96.75 84 SER A N 1
ATOM 686 C CA . SER A 1 84 ? 31.645 14.153 -37.011 1.00 96.75 84 SER A CA 1
ATOM 687 C C . SER A 1 84 ? 31.657 12.963 -36.042 1.00 96.75 84 SER A C 1
ATOM 689 O O . SER A 1 84 ? 30.722 12.769 -35.258 1.00 96.75 84 SER A O 1
ATOM 691 N N . LYS A 1 85 ? 32.739 12.170 -36.039 1.00 96.69 85 LYS A N 1
ATOM 692 C CA . LYS A 1 85 ? 32.909 11.059 -35.088 1.00 96.69 85 LYS A CA 1
ATOM 693 C C . LYS A 1 85 ? 32.996 11.559 -33.648 1.00 96.69 85 LYS A C 1
ATOM 695 O O . LYS A 1 85 ? 32.391 10.947 -32.769 1.00 96.69 85 LYS A O 1
ATOM 700 N N . THR A 1 86 ? 33.703 12.660 -33.409 1.00 96.69 86 THR A N 1
ATOM 701 C CA . THR A 1 86 ? 33.843 13.267 -32.078 1.00 96.69 86 THR A CA 1
ATOM 702 C C . THR A 1 86 ? 32.497 13.775 -31.563 1.00 96.69 86 THR A C 1
ATOM 704 O O . THR A 1 86 ? 32.113 13.453 -30.440 1.00 96.69 86 THR A O 1
ATOM 707 N N . GLU A 1 87 ? 31.723 14.460 -32.405 1.00 96.69 87 GLU A N 1
ATOM 708 C CA . GLU A 1 87 ? 30.368 14.925 -32.090 1.00 96.69 87 GLU A CA 1
ATOM 709 C C . GLU A 1 87 ? 29.448 13.748 -31.730 1.00 96.69 87 GLU A C 1
ATOM 711 O O . GLU A 1 87 ? 28.732 13.765 -30.726 1.00 96.69 87 GLU A O 1
ATOM 716 N N . ARG A 1 88 ? 29.519 12.658 -32.505 1.00 97.44 88 ARG A N 1
ATOM 717 C CA . ARG A 1 88 ? 28.757 11.436 -32.226 1.00 97.44 88 ARG A CA 1
ATOM 718 C C . ARG A 1 88 ? 29.159 10.797 -30.895 1.00 97.44 88 ARG A C 1
ATOM 720 O O . ARG A 1 88 ? 28.279 10.358 -30.156 1.00 97.44 88 ARG A O 1
ATOM 727 N N . ILE A 1 89 ? 30.453 10.748 -30.576 1.00 97.31 89 ILE A N 1
ATOM 728 C CA . ILE A 1 89 ? 30.953 10.229 -29.294 1.00 97.31 89 ILE A CA 1
ATOM 729 C C . ILE A 1 89 ? 30.462 11.095 -28.130 1.00 97.31 89 ILE A C 1
ATOM 731 O O . ILE A 1 89 ? 29.999 10.549 -27.128 1.00 97.31 89 ILE A O 1
ATOM 735 N N . ASN A 1 90 ? 30.500 12.421 -28.264 1.00 97.06 90 ASN A N 1
ATOM 736 C CA . ASN A 1 90 ? 30.004 13.342 -27.242 1.00 97.06 90 ASN A CA 1
ATOM 737 C C . ASN A 1 90 ? 28.507 13.132 -26.987 1.00 97.06 90 ASN A C 1
ATOM 739 O O . ASN A 1 90 ? 28.098 12.943 -25.841 1.00 97.06 90 ASN A O 1
ATOM 743 N N . ASN A 1 91 ? 27.707 13.051 -28.052 1.00 97.56 91 ASN A N 1
ATOM 744 C CA . ASN A 1 91 ? 26.272 12.789 -27.951 1.00 97.56 91 ASN A CA 1
ATOM 745 C C . ASN A 1 91 ? 25.966 11.445 -27.273 1.00 97.56 91 ASN A C 1
ATOM 747 O O . ASN A 1 91 ? 25.107 11.374 -26.394 1.00 97.56 91 ASN A O 1
ATOM 751 N N . LEU A 1 92 ? 26.694 10.382 -27.630 1.00 97.62 92 LEU A N 1
ATOM 752 C CA . LEU A 1 92 ? 26.556 9.075 -26.979 1.00 97.62 92 LEU A CA 1
ATOM 753 C C . LEU A 1 92 ? 26.996 9.109 -25.511 1.00 97.62 92 LEU A C 1
ATOM 755 O O . LEU A 1 92 ? 26.381 8.453 -24.676 1.00 97.62 92 LEU A O 1
ATOM 759 N N . THR A 1 93 ? 28.024 9.890 -25.180 1.00 97.88 93 THR A N 1
ATOM 760 C CA . THR A 1 93 ? 28.517 10.050 -23.804 1.00 97.88 93 THR A CA 1
ATOM 761 C C . THR A 1 93 ? 27.477 10.732 -22.916 1.00 97.88 93 THR A C 1
ATOM 763 O O . THR A 1 93 ? 27.253 10.288 -21.789 1.00 97.88 93 THR A O 1
ATOM 766 N N . VAL A 1 94 ? 26.806 11.771 -23.423 1.00 97.44 94 VAL A N 1
ATOM 767 C CA . VAL A 1 94 ? 25.698 12.432 -22.715 1.00 97.44 94 VAL A CA 1
ATOM 768 C C . VAL A 1 94 ? 24.546 11.450 -22.500 1.00 97.44 94 VAL A C 1
ATOM 770 O O . VAL A 1 94 ? 24.138 11.249 -21.360 1.00 97.44 94 VAL A O 1
ATOM 773 N N . GLN A 1 95 ? 24.102 10.746 -23.548 1.00 97.62 95 GLN A N 1
ATOM 774 C CA . GLN A 1 95 ? 23.027 9.752 -23.421 1.00 97.62 95 GLN A CA 1
ATOM 775 C C . GLN A 1 95 ? 23.366 8.635 -22.427 1.00 97.62 95 GLN A C 1
ATOM 777 O O . GLN A 1 95 ? 22.520 8.236 -21.629 1.00 97.62 95 GLN A O 1
ATOM 782 N N . LEU A 1 96 ? 24.606 8.136 -22.442 1.00 97.50 96 LEU A N 1
ATOM 783 C CA . LEU A 1 96 ? 25.070 7.131 -21.487 1.00 97.50 96 LEU A CA 1
ATOM 784 C C . LEU A 1 96 ? 24.979 7.657 -20.050 1.00 97.50 96 LEU A C 1
ATOM 786 O O . LEU A 1 96 ? 24.520 6.942 -19.160 1.00 97.50 96 LEU A O 1
ATOM 790 N N . LYS A 1 97 ? 25.390 8.908 -19.824 1.00 97.88 97 LYS A N 1
ATOM 791 C CA . LYS A 1 97 ? 25.345 9.540 -18.506 1.00 97.88 97 LYS A CA 1
ATOM 792 C C . LYS A 1 97 ? 23.913 9.757 -18.026 1.00 97.88 97 LYS A C 1
ATOM 794 O O . LYS A 1 97 ? 23.622 9.485 -16.864 1.00 97.88 97 LYS A O 1
ATOM 799 N N . ASP A 1 98 ? 23.013 10.157 -18.918 1.00 97.19 98 ASP A N 1
ATOM 800 C CA . ASP A 1 98 ? 21.588 10.284 -18.609 1.00 97.19 98 ASP A CA 1
ATOM 801 C C . ASP A 1 98 ? 20.987 8.929 -18.223 1.00 97.19 98 ASP A C 1
ATOM 803 O O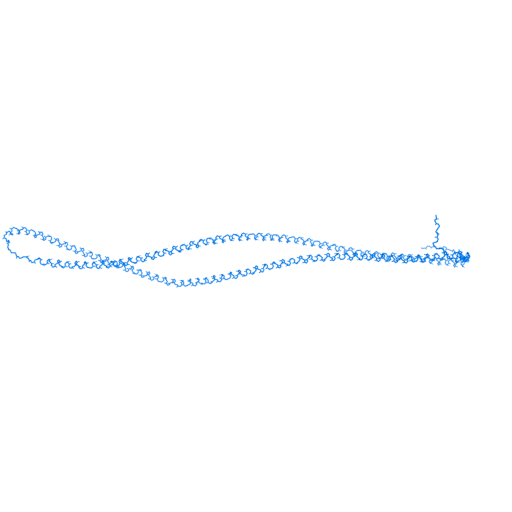 . ASP A 1 98 ? 20.342 8.813 -17.180 1.00 97.19 98 ASP A O 1
ATOM 807 N N . LYS A 1 99 ? 21.290 7.863 -18.979 1.00 96.94 99 LYS A N 1
ATOM 808 C CA . LYS A 1 99 ? 20.866 6.497 -18.630 1.00 96.94 99 LYS A CA 1
ATOM 809 C C . LYS A 1 99 ? 21.471 5.991 -17.327 1.00 96.94 99 LYS A C 1
ATOM 811 O O . LYS A 1 99 ? 20.790 5.309 -16.564 1.00 96.94 99 LYS A O 1
ATOM 816 N N . GLN A 1 100 ? 22.714 6.350 -17.028 1.00 97.94 100 GLN A N 1
ATOM 817 C CA . GLN A 1 100 ? 23.339 6.027 -15.750 1.00 97.94 100 GLN A CA 1
ATOM 818 C C . GLN A 1 100 ? 22.629 6.724 -14.578 1.00 97.94 100 GLN A C 1
ATOM 820 O O . GLN A 1 100 ? 22.371 6.084 -13.558 1.00 97.94 100 GLN A O 1
ATOM 825 N N . ASN A 1 101 ? 22.255 7.996 -14.737 1.00 97.44 101 ASN A N 1
ATOM 826 C CA . ASN A 1 101 ? 21.495 8.741 -13.732 1.00 97.44 101 ASN A CA 1
ATOM 827 C C . ASN A 1 101 ? 20.080 8.165 -13.545 1.00 97.44 101 ASN A C 1
ATOM 829 O O . ASN A 1 101 ? 19.635 7.987 -12.412 1.00 97.44 101 ASN A O 1
ATOM 833 N N . GLU A 1 102 ? 19.383 7.821 -14.635 1.00 97.81 102 GLU A N 1
ATOM 834 C CA . GLU A 1 102 ? 18.076 7.148 -14.580 1.00 97.81 102 GLU A CA 1
ATOM 835 C C . GLU A 1 102 ? 18.158 5.829 -13.793 1.00 97.81 102 GLU A C 1
ATOM 837 O O . GLU A 1 102 ? 17.341 5.585 -12.903 1.00 97.81 102 GLU A O 1
ATOM 842 N N . LEU A 1 103 ? 19.170 4.998 -14.068 1.00 97.00 103 LEU A N 1
ATOM 843 C CA . LEU A 1 103 ? 19.390 3.740 -13.347 1.00 97.00 103 LEU A CA 1
ATOM 844 C C . LEU A 1 103 ? 19.685 3.958 -11.861 1.00 97.00 103 LEU A C 1
ATOM 846 O O . LEU A 1 103 ? 19.202 3.192 -11.024 1.00 97.00 103 LEU A O 1
ATOM 850 N N . GLN A 1 104 ? 20.455 4.991 -11.516 1.00 97.44 104 GLN A N 1
ATOM 851 C CA . GLN A 1 104 ? 20.712 5.330 -10.121 1.00 97.44 104 GLN A CA 1
ATOM 852 C C . GLN A 1 104 ? 19.413 5.721 -9.404 1.00 97.44 104 GLN A C 1
ATOM 854 O O . GLN A 1 104 ? 19.109 5.156 -8.355 1.00 97.44 104 GLN A O 1
ATOM 859 N N . ASN A 1 105 ? 18.604 6.597 -10.006 1.00 97.38 105 ASN A N 1
ATOM 860 C CA . ASN A 1 105 ? 17.320 7.021 -9.442 1.00 97.38 105 ASN A CA 1
ATOM 861 C C . ASN A 1 105 ? 16.359 5.836 -9.248 1.00 97.38 105 ASN A C 1
ATOM 863 O O . ASN A 1 105 ? 15.711 5.719 -8.207 1.00 97.38 105 ASN A O 1
ATOM 867 N N . LEU A 1 106 ? 16.293 4.920 -10.221 1.00 97.19 106 LEU A N 1
ATOM 868 C CA . LEU A 1 106 ? 15.478 3.706 -10.115 1.00 97.19 106 LEU A CA 1
ATOM 869 C C . LEU A 1 106 ? 15.956 2.782 -8.987 1.00 97.19 106 LEU A C 1
ATOM 871 O O . LEU A 1 106 ? 15.130 2.234 -8.258 1.00 97.19 106 LEU A O 1
ATOM 875 N N . ASN A 1 107 ? 17.268 2.633 -8.802 1.00 97.19 107 ASN A N 1
ATOM 876 C CA . ASN A 1 107 ? 17.824 1.853 -7.694 1.00 97.19 107 ASN A CA 1
ATOM 877 C C . ASN A 1 107 ? 17.507 2.472 -6.328 1.00 97.19 107 ASN A C 1
ATOM 879 O O . ASN A 1 107 ? 17.192 1.751 -5.379 1.00 97.19 107 ASN A O 1
ATOM 883 N N . GLU A 1 108 ? 17.566 3.799 -6.214 1.00 97.50 108 GLU A N 1
ATOM 884 C CA . GLU A 1 108 ? 17.190 4.500 -4.986 1.00 97.50 108 GLU A CA 1
ATOM 885 C C . GLU A 1 108 ? 15.700 4.310 -4.675 1.00 97.50 108 GLU A C 1
ATOM 887 O O . GLU A 1 108 ? 15.358 3.948 -3.547 1.00 97.50 108 GLU A O 1
ATO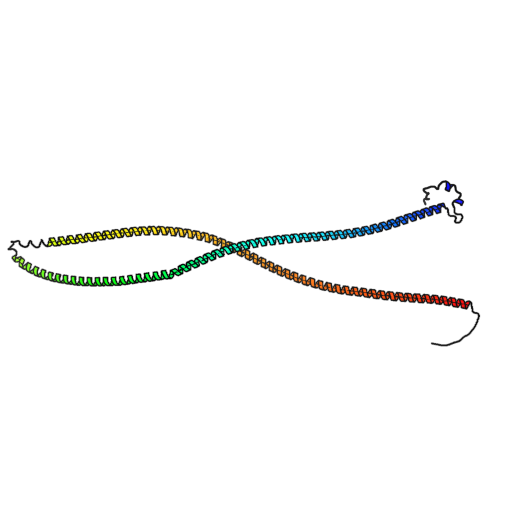M 892 N N . ALA A 1 109 ? 14.828 4.442 -5.680 1.00 97.38 109 ALA A N 1
ATOM 893 C CA . ALA A 1 109 ? 13.398 4.180 -5.537 1.00 97.38 109 ALA A CA 1
ATOM 894 C C . ALA A 1 109 ? 13.110 2.723 -5.132 1.00 97.38 109 ALA A C 1
ATOM 896 O O . ALA A 1 109 ? 12.301 2.476 -4.237 1.00 97.38 109 ALA A O 1
ATOM 897 N N . LEU A 1 110 ? 13.804 1.750 -5.733 1.00 97.88 110 LEU A N 1
ATOM 898 C CA . LEU A 1 110 ? 13.667 0.331 -5.394 1.00 97.88 110 LEU A CA 1
ATOM 899 C C . LEU A 1 110 ? 14.042 0.060 -3.933 1.00 97.88 110 LEU A C 1
ATOM 901 O O . LEU A 1 110 ? 13.329 -0.665 -3.237 1.00 97.88 110 LEU A O 1
ATOM 905 N N . ARG A 1 111 ? 15.120 0.683 -3.443 1.00 98.06 111 ARG A N 1
ATOM 906 C CA . ARG A 1 111 ? 15.519 0.598 -2.034 1.00 98.06 111 ARG A CA 1
ATOM 907 C C . ARG A 1 111 ? 14.442 1.174 -1.112 1.00 98.06 111 ARG A C 1
ATOM 909 O O . ARG A 1 111 ? 14.073 0.507 -0.147 1.00 98.06 111 ARG A O 1
ATOM 916 N N . CYS A 1 112 ? 13.886 2.344 -1.435 1.00 97.12 112 CYS A N 1
ATOM 917 C CA . CYS A 1 112 ? 12.786 2.933 -0.666 1.00 97.12 112 CYS A CA 1
ATOM 918 C C . CYS A 1 112 ? 11.560 2.008 -0.619 1.00 97.12 112 CYS A C 1
ATOM 920 O O . CYS A 1 112 ? 11.039 1.731 0.461 1.00 97.12 112 CYS A O 1
ATOM 922 N N . PHE A 1 113 ? 11.141 1.445 -1.757 1.00 95.94 113 PHE A N 1
ATOM 923 C CA . PHE A 1 113 ? 10.025 0.492 -1.787 1.00 95.94 113 PHE A CA 1
ATOM 924 C C . PHE A 1 113 ? 10.296 -0.764 -0.955 1.00 95.94 113 PHE A C 1
ATOM 926 O O . PHE A 1 113 ? 9.387 -1.313 -0.326 1.00 95.94 113 PHE A O 1
ATOM 933 N N . GLN A 1 114 ? 11.542 -1.231 -0.923 1.00 97.69 114 GLN A N 1
ATOM 934 C CA . GLN A 1 114 ? 11.920 -2.387 -0.122 1.00 97.69 114 GLN A CA 1
ATOM 935 C C . GLN A 1 114 ? 11.842 -2.095 1.383 1.00 97.69 114 GLN A C 1
ATOM 937 O O . GLN A 1 114 ? 11.348 -2.930 2.143 1.00 97.69 114 GLN A O 1
ATOM 942 N N . GLU A 1 115 ? 12.241 -0.899 1.814 1.00 97.38 115 GLU A N 1
ATOM 943 C CA . GLU A 1 115 ? 12.082 -0.441 3.199 1.00 97.38 115 GLU A CA 1
ATOM 944 C C . GLU A 1 115 ? 10.602 -0.305 3.592 1.00 97.38 115 GLU A C 1
ATOM 946 O O . GLU A 1 115 ? 10.189 -0.797 4.648 1.00 97.38 115 GLU A O 1
ATOM 951 N N . GLU A 1 116 ? 9.772 0.288 2.727 1.00 96.88 116 GLU A N 1
ATOM 952 C CA . GLU A 1 116 ? 8.325 0.405 2.945 1.00 96.88 116 GLU A CA 1
ATOM 953 C C . GLU A 1 116 ? 7.653 -0.966 3.081 1.00 96.88 116 GLU A C 1
ATOM 955 O O . GLU A 1 116 ? 6.838 -1.182 3.988 1.00 96.88 116 GLU A O 1
ATOM 960 N N . LYS A 1 117 ? 8.039 -1.922 2.228 1.00 97.06 117 LYS A N 1
ATOM 961 C CA . LYS A 1 117 ? 7.576 -3.311 2.294 1.00 97.06 117 LYS A CA 1
ATOM 962 C C . LYS A 1 117 ? 7.926 -3.956 3.637 1.00 97.06 117 LYS A C 1
ATOM 964 O O . LYS A 1 117 ? 7.061 -4.591 4.244 1.00 97.06 117 LYS A O 1
ATOM 969 N N . GLU A 1 118 ? 9.151 -3.781 4.132 1.00 97.88 118 GLU A N 1
ATOM 970 C CA . GLU A 1 118 ? 9.572 -4.317 5.434 1.00 97.88 118 GLU A CA 1
ATOM 971 C C . GLU A 1 118 ? 8.795 -3.693 6.601 1.00 97.88 118 GLU A C 1
ATOM 973 O O . GLU A 1 118 ? 8.370 -4.389 7.530 1.00 97.88 118 GLU A O 1
ATOM 978 N N . VAL A 1 119 ? 8.536 -2.383 6.552 1.00 97.69 119 VAL A N 1
ATOM 979 C CA . VAL A 1 119 ? 7.703 -1.699 7.554 1.00 97.69 119 VAL A CA 1
ATOM 980 C C . VAL A 1 119 ? 6.265 -2.227 7.525 1.00 97.69 119 VAL A C 1
ATOM 982 O O . VAL A 1 119 ? 5.692 -2.516 8.583 1.00 97.69 119 VAL A O 1
ATOM 985 N N . ALA A 1 120 ? 5.678 -2.389 6.338 1.00 95.75 120 ALA A N 1
ATOM 986 C CA . ALA A 1 120 ? 4.340 -2.950 6.174 1.00 95.75 120 ALA A CA 1
ATOM 987 C C . ALA A 1 120 ? 4.264 -4.393 6.699 1.00 95.75 120 ALA A C 1
ATOM 989 O O . ALA A 1 120 ? 3.327 -4.745 7.423 1.00 95.75 120 ALA A O 1
ATOM 990 N N . TYR A 1 121 ? 5.285 -5.206 6.424 1.00 97.62 121 TYR A N 1
ATOM 991 C CA . TYR A 1 121 ? 5.373 -6.580 6.905 1.00 97.62 121 TYR A CA 1
ATOM 992 C C . TYR A 1 121 ? 5.451 -6.656 8.439 1.00 97.62 121 TYR A C 1
ATOM 994 O O . TYR A 1 121 ? 4.706 -7.419 9.064 1.00 97.62 121 TYR A O 1
ATOM 1002 N N . LYS A 1 122 ? 6.262 -5.803 9.079 1.00 97.75 122 LYS A N 1
ATOM 1003 C CA . LYS A 1 122 ? 6.326 -5.701 10.550 1.00 97.75 122 LYS A CA 1
ATOM 1004 C C . LYS A 1 122 ? 4.975 -5.311 11.158 1.00 97.75 122 LYS A C 1
ATOM 1006 O O . LYS A 1 122 ? 4.552 -5.911 12.149 1.00 97.75 122 LYS A O 1
ATOM 1011 N N . LYS A 1 123 ? 4.258 -4.356 10.552 1.00 97.44 123 LYS A N 1
ATOM 1012 C CA . LYS A 1 123 ? 2.899 -3.975 10.984 1.00 97.44 123 LYS A CA 1
ATOM 1013 C C . LYS A 1 123 ? 1.922 -5.148 10.875 1.00 97.44 123 LYS A C 1
ATOM 1015 O O . LYS A 1 123 ? 1.183 -5.414 11.822 1.00 97.44 123 LYS A O 1
ATOM 1020 N N . LEU A 1 124 ? 1.955 -5.888 9.767 1.00 97.44 124 LEU A N 1
ATOM 1021 C CA . LEU A 1 124 ? 1.109 -7.066 9.571 1.00 97.44 124 LEU A CA 1
ATOM 1022 C C . LEU A 1 124 ? 1.363 -8.137 10.643 1.00 97.44 124 LEU A C 1
ATOM 1024 O O . LEU A 1 124 ? 0.414 -8.694 11.197 1.00 97.44 124 LEU A O 1
ATOM 1028 N N . GLN A 1 125 ? 2.626 -8.394 10.993 1.00 97.81 125 GLN A N 1
ATOM 1029 C CA . GLN A 1 125 ? 2.961 -9.336 12.064 1.00 97.81 125 GLN A CA 1
ATOM 1030 C C . GLN A 1 125 ? 2.410 -8.901 13.429 1.00 97.81 125 GLN A C 1
ATOM 1032 O O . GLN A 1 125 ? 1.914 -9.742 14.184 1.00 97.81 125 GLN A O 1
ATOM 1037 N N . LEU A 1 126 ? 2.457 -7.603 13.750 1.00 98.00 126 LEU A N 1
ATOM 1038 C CA . LEU A 1 126 ? 1.867 -7.069 14.982 1.00 98.00 126 LEU A CA 1
ATOM 1039 C C . LEU A 1 126 ? 0.348 -7.262 15.009 1.00 98.00 126 LEU A C 1
ATOM 1041 O O . LEU A 1 126 ? -0.191 -7.717 16.021 1.00 98.00 126 LEU A O 1
ATOM 1045 N N . PHE A 1 127 ? -0.339 -6.981 13.898 1.00 96.31 127 PHE A N 1
ATOM 1046 C CA . PHE A 1 127 ? -1.779 -7.223 13.792 1.00 96.31 127 PHE A CA 1
ATOM 1047 C C . PHE A 1 127 ? -2.125 -8.702 13.936 1.00 96.31 127 PHE A C 1
ATOM 1049 O O . PHE A 1 127 ? -3.063 -9.033 14.656 1.00 96.31 127 PHE A O 1
ATOM 1056 N N . ARG A 1 128 ? -1.331 -9.598 13.342 1.00 98.00 128 ARG A N 1
ATOM 1057 C CA . ARG A 1 128 ? -1.519 -11.046 13.486 1.00 98.00 128 ARG A CA 1
ATOM 1058 C C . ARG A 1 128 ? -1.412 -11.492 14.945 1.00 98.00 128 ARG A C 1
ATOM 1060 O O . ARG A 1 128 ? -2.280 -12.217 15.420 1.00 98.00 128 ARG A O 1
ATOM 1067 N N . LYS A 1 129 ? -0.395 -11.018 15.675 1.00 97.75 129 LYS A N 1
ATOM 1068 C CA . LYS A 1 129 ? -0.240 -11.301 17.115 1.00 97.75 129 LYS A CA 1
ATOM 1069 C C . LYS A 1 129 ? -1.420 -10.767 17.929 1.00 97.75 129 LYS A C 1
ATOM 1071 O O . LYS A 1 129 ? -1.936 -11.466 18.796 1.00 97.75 129 LYS A O 1
ATOM 1076 N N . ARG A 1 130 ? -1.877 -9.544 17.639 1.00 98.00 130 ARG A N 1
ATOM 1077 C CA . ARG A 1 130 ? -3.038 -8.942 18.314 1.00 98.00 130 ARG A CA 1
ATOM 1078 C C . ARG A 1 130 ? -4.318 -9.738 18.058 1.00 98.00 130 ARG A C 1
ATOM 1080 O O . ARG A 1 130 ? -5.076 -9.976 18.994 1.00 98.00 130 ARG A O 1
ATOM 1087 N N . LEU A 1 131 ? -4.541 -10.166 16.818 1.00 97.50 131 LEU A N 1
ATOM 1088 C CA . LEU A 1 131 ? -5.699 -10.974 16.450 1.00 97.50 131 LEU A CA 1
ATOM 1089 C C . LEU A 1 131 ? -5.697 -12.319 17.185 1.00 97.50 131 LEU A C 1
ATOM 1091 O O . LEU A 1 131 ? -6.726 -12.714 17.726 1.00 97.50 131 LEU A O 1
ATOM 1095 N N . GLU A 1 132 ? -4.543 -12.983 17.272 1.00 98.00 132 GLU A N 1
ATOM 1096 C CA . GLU A 1 132 ? -4.420 -14.246 18.005 1.00 98.00 132 GLU A CA 1
ATOM 1097 C C . GLU A 1 132 ? -4.711 -14.065 19.502 1.00 98.00 132 GLU A C 1
ATOM 1099 O O . GLU A 1 132 ? -5.440 -14.859 20.095 1.00 98.00 132 GLU A O 1
ATOM 1104 N N . ASN A 1 133 ? -4.241 -12.966 20.102 1.00 97.38 133 ASN A N 1
ATOM 1105 C CA . ASN A 1 133 ? -4.571 -12.628 21.487 1.00 97.38 133 ASN A CA 1
ATOM 1106 C C . ASN A 1 133 ? -6.079 -12.410 21.680 1.00 97.38 133 ASN A C 1
ATOM 1108 O O . ASN A 1 133 ? -6.652 -12.933 22.635 1.00 97.38 133 ASN A O 1
ATOM 1112 N N . HIS A 1 134 ? -6.741 -11.678 20.778 1.00 96.75 134 HIS A N 1
ATOM 1113 C CA . HIS A 1 134 ? -8.195 -11.504 20.838 1.00 96.75 134 HIS A CA 1
ATOM 1114 C C . HIS A 1 134 ? -8.934 -12.836 20.691 1.00 96.75 134 HIS A C 1
ATOM 1116 O O . HIS A 1 134 ? -9.875 -13.088 21.443 1.00 96.75 134 HIS A O 1
ATOM 1122 N N . ARG A 1 135 ? -8.480 -13.714 19.789 1.00 97.88 135 ARG A N 1
ATOM 1123 C CA . ARG A 1 135 ? -9.036 -15.060 19.605 1.00 97.88 135 ARG A CA 1
ATOM 1124 C C . ARG A 1 135 ? -8.920 -15.894 20.881 1.00 97.88 135 ARG A C 1
ATOM 1126 O O . ARG A 1 135 ? -9.893 -16.528 21.288 1.00 97.88 135 ARG A O 1
ATOM 1133 N N . LEU A 1 136 ? -7.761 -15.856 21.541 1.00 98.00 136 LEU A N 1
ATOM 1134 C CA . LEU A 1 136 ? -7.529 -16.548 22.809 1.00 98.00 136 LEU A CA 1
ATOM 1135 C C . LEU A 1 136 ? -8.443 -16.010 23.919 1.00 98.00 136 LEU A C 1
ATOM 1137 O O . LEU A 1 136 ? -9.074 -16.794 24.627 1.00 98.00 136 LEU A O 1
ATOM 1141 N N . THR A 1 137 ? -8.530 -14.687 24.068 1.00 97.56 137 THR A N 1
ATOM 1142 C CA . THR A 1 137 ? -9.396 -14.049 25.070 1.00 97.56 137 THR A CA 1
ATOM 1143 C C . THR A 1 137 ? -10.856 -14.410 24.837 1.00 97.56 137 THR A C 1
ATOM 1145 O O . THR A 1 137 ? -11.531 -14.834 25.770 1.00 97.56 137 THR A O 1
ATOM 1148 N N . LEU A 1 138 ? -11.326 -14.328 23.590 1.00 97.38 138 LEU A N 1
ATOM 1149 C CA . LEU A 1 138 ? -12.695 -14.682 23.236 1.00 97.38 138 LEU A CA 1
ATOM 1150 C C . LEU A 1 138 ? -12.994 -16.152 23.546 1.00 97.38 138 LEU A C 1
ATOM 1152 O O . LEU A 1 138 ? -14.029 -16.448 24.133 1.00 97.38 138 LEU A O 1
ATOM 1156 N N . SER A 1 139 ? -12.071 -17.063 23.223 1.00 97.31 139 SER A N 1
ATOM 1157 C CA . SER A 1 139 ? -12.190 -18.484 23.567 1.00 97.31 139 SER A CA 1
ATOM 1158 C C . SER A 1 139 ? -12.329 -18.698 25.082 1.00 97.31 139 SER A C 1
ATOM 1160 O O . SER A 1 139 ? -13.240 -19.395 25.533 1.00 97.31 139 SER A O 1
ATOM 1162 N N . LYS A 1 140 ? -11.502 -18.019 25.892 1.00 96.69 140 LYS A N 1
ATOM 1163 C CA . LYS A 1 140 ? -11.597 -18.070 27.362 1.00 96.69 140 LYS A CA 1
ATOM 1164 C C . LYS A 1 140 ? -12.944 -17.546 27.861 1.00 96.69 140 LYS A C 1
ATOM 1166 O O . LYS A 1 140 ? -13.599 -18.214 28.656 1.00 96.69 140 LYS A O 1
ATOM 1171 N N . THR A 1 141 ? -13.395 -16.394 27.373 1.00 96.19 141 THR A N 1
ATOM 1172 C CA . THR A 1 141 ? -14.695 -15.820 27.752 1.00 96.19 141 THR A CA 1
ATOM 1173 C C . THR A 1 141 ? -15.852 -16.740 27.365 1.00 96.19 141 THR A C 1
ATOM 1175 O O . THR A 1 141 ? -16.741 -16.980 28.180 1.00 96.19 141 THR A O 1
ATOM 1178 N N . LEU A 1 142 ? -15.815 -17.321 26.163 1.00 96.56 142 LEU A N 1
ATOM 1179 C CA . LEU A 1 142 ? -16.813 -18.291 25.711 1.00 96.56 142 LEU A CA 1
ATOM 1180 C C . LEU A 1 142 ? -16.826 -19.544 26.588 1.00 96.56 142 LEU A C 1
ATOM 1182 O O . LEU A 1 142 ? -17.902 -20.066 26.858 1.00 96.56 142 LEU A O 1
ATOM 1186 N N . SER A 1 143 ? -15.672 -19.992 27.090 1.00 95.94 143 SER A N 1
ATOM 1187 C CA . SER A 1 143 ? -15.613 -21.139 28.005 1.00 95.94 143 SER A CA 1
ATOM 1188 C C . SER A 1 143 ? -16.207 -20.851 29.394 1.00 95.94 143 SER A C 1
ATOM 1190 O O . SER A 1 143 ? -16.700 -21.766 30.050 1.00 95.94 143 SER A O 1
ATOM 1192 N N . LEU A 1 144 ? -16.218 -19.584 29.832 1.00 96.50 144 LEU A N 1
ATOM 1193 C CA . LEU A 1 144 ? -16.806 -19.159 31.111 1.00 96.50 144 LEU A CA 1
ATOM 1194 C C . LEU A 1 144 ? -18.320 -18.918 31.026 1.00 96.50 144 LEU A C 1
ATOM 1196 O O . LEU A 1 144 ? -19.025 -19.035 32.030 1.00 96.50 144 LEU A O 1
ATOM 1200 N N . LEU A 1 145 ? -18.844 -18.614 29.838 1.00 96.00 145 LEU A N 1
ATOM 1201 C CA . LEU A 1 145 ? -20.257 -18.291 29.634 1.00 96.00 145 LEU A CA 1
ATOM 1202 C C . LEU A 1 145 ? -21.228 -19.388 30.138 1.00 96.00 145 LEU A C 1
ATOM 1204 O O . LEU A 1 145 ? -22.204 -19.046 30.808 1.00 96.00 145 LEU A O 1
ATOM 1208 N N . PRO A 1 146 ? -20.986 -20.698 29.906 1.00 96.12 146 PRO A N 1
ATOM 1209 C CA . PRO A 1 146 ? -21.848 -21.762 30.419 1.00 96.12 146 PRO A CA 1
ATOM 1210 C C . PRO A 1 146 ? -21.825 -21.867 31.944 1.00 96.12 146 PRO A C 1
ATOM 1212 O O . PRO A 1 146 ? -22.823 -22.257 32.545 1.00 96.12 146 PRO A O 1
ATOM 1215 N N . PHE A 1 147 ? -20.698 -21.540 32.584 1.00 95.69 147 PHE A N 1
ATOM 1216 C CA . PHE A 1 147 ? -20.610 -21.497 34.042 1.00 95.69 147 PHE A CA 1
ATOM 1217 C C . PHE A 1 147 ? -21.485 -20.372 34.596 1.00 95.69 147 PHE A C 1
ATOM 1219 O O . PHE A 1 147 ? -22.387 -20.646 35.379 1.00 95.69 147 PHE A O 1
ATOM 1226 N N . ILE A 1 148 ? -21.318 -19.145 34.093 1.00 95.38 148 ILE A N 1
ATOM 1227 C CA . ILE A 1 148 ? -22.138 -17.994 34.507 1.00 95.38 148 ILE A CA 1
ATOM 1228 C C . ILE A 1 148 ? -23.629 -18.272 34.273 1.00 95.38 148 ILE A C 1
ATOM 1230 O O . ILE A 1 148 ? -24.464 -17.977 35.126 1.00 95.38 148 ILE A O 1
ATOM 1234 N N . ARG A 1 149 ? -23.978 -18.888 33.137 1.00 96.94 149 ARG A N 1
ATOM 1235 C CA . ARG A 1 149 ? -25.361 -19.274 32.838 1.00 96.94 149 ARG A CA 1
ATOM 1236 C C . ARG A 1 149 ? -25.917 -20.277 33.851 1.00 96.94 149 ARG A C 1
ATOM 1238 O O . ARG A 1 149 ? -27.071 -20.137 34.239 1.00 96.94 149 ARG A O 1
ATOM 1245 N N . ARG A 1 150 ? -25.127 -21.271 34.272 1.00 97.00 150 ARG A N 1
ATOM 1246 C CA . ARG A 1 150 ? -25.539 -22.241 35.302 1.00 97.00 150 ARG A CA 1
ATOM 1247 C C . ARG A 1 150 ? -25.749 -21.570 36.657 1.00 97.00 150 ARG A C 1
ATOM 1249 O O . ARG A 1 150 ? -26.788 -21.793 37.267 1.00 97.00 150 ARG A O 1
ATOM 1256 N N . GLU A 1 151 ? -24.827 -20.707 37.076 1.00 96.38 151 GLU A N 1
ATOM 1257 C CA . GLU A 1 151 ? -24.956 -19.950 38.329 1.00 96.38 151 GLU A CA 1
ATOM 1258 C C . GLU A 1 151 ? -26.213 -19.070 38.335 1.00 96.38 151 GLU A C 1
ATOM 1260 O O . GLU A 1 151 ? -26.969 -19.065 39.303 1.00 96.38 151 GLU A O 1
ATOM 1265 N N . LEU A 1 152 ? -26.509 -18.386 37.224 1.00 96.69 152 LEU A N 1
ATOM 1266 C CA . LEU A 1 152 ? -27.728 -17.581 37.094 1.00 96.69 152 LEU A CA 1
ATOM 1267 C C . LEU A 1 152 ? -29.010 -18.413 37.207 1.00 96.69 152 LEU A C 1
ATOM 1269 O O . LEU A 1 152 ? -29.976 -17.963 37.824 1.00 96.69 152 LEU A O 1
ATOM 1273 N N . VAL A 1 153 ? -29.035 -19.613 36.621 1.00 97.31 153 VAL A N 1
ATOM 1274 C CA . VAL A 1 153 ? -30.180 -20.530 36.744 1.00 97.31 153 VAL A CA 1
ATOM 1275 C C . VAL A 1 153 ? -30.343 -20.993 38.192 1.00 97.31 153 VAL A C 1
ATOM 1277 O O . VAL A 1 153 ? -31.447 -20.902 38.719 1.00 97.31 153 VAL A O 1
ATOM 1280 N N . SER A 1 154 ? -29.250 -21.376 38.857 1.00 97.50 154 SER A N 1
ATOM 1281 C CA . SER A 1 154 ? -29.254 -21.760 40.276 1.00 97.50 154 SER A CA 1
ATOM 1282 C C . SER A 1 154 ? -29.791 -20.636 41.172 1.00 97.50 154 SER A C 1
ATOM 1284 O O . SER A 1 154 ? -30.721 -20.839 41.952 1.00 97.50 154 SER A O 1
ATOM 1286 N N . ILE A 1 155 ? -29.295 -19.405 41.005 1.00 96.19 155 ILE A N 1
ATOM 1287 C CA . ILE A 1 155 ? -29.780 -18.236 41.758 1.00 96.19 155 ILE A CA 1
ATOM 1288 C C . ILE A 1 155 ? -31.275 -18.005 41.510 1.00 96.19 155 ILE A C 1
ATOM 1290 O O . ILE A 1 155 ? -32.020 -17.731 42.452 1.00 96.19 155 ILE A O 1
ATOM 1294 N N . LYS A 1 156 ? -31.731 -18.133 40.257 1.00 97.25 156 LYS A N 1
ATOM 1295 C CA . LYS A 1 156 ? -33.148 -17.993 39.902 1.00 97.25 156 LYS A CA 1
ATOM 1296 C C . LYS A 1 156 ? -34.011 -19.048 40.598 1.00 97.25 156 LYS A C 1
ATOM 1298 O O . LYS A 1 156 ? -35.079 -18.703 41.103 1.00 97.25 156 LYS A O 1
ATOM 1303 N N . GLU A 1 157 ? -33.572 -20.303 40.632 1.00 96.88 157 GLU A N 1
ATOM 1304 C CA . GLU A 1 157 ? -34.279 -21.392 41.319 1.00 96.88 157 GLU A CA 1
ATOM 1305 C C . GLU A 1 157 ? -34.361 -21.138 42.827 1.00 96.88 157 GLU A C 1
ATOM 1307 O O . GLU A 1 157 ? -35.444 -21.210 43.405 1.00 96.88 157 GLU A O 1
ATOM 1312 N N . ILE A 1 158 ? -33.251 -20.739 43.459 1.00 96.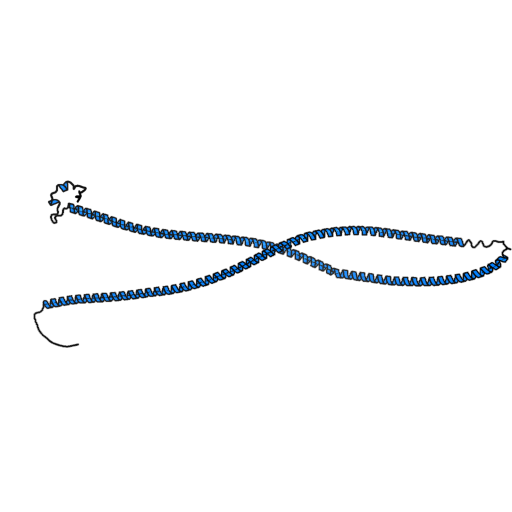69 158 ILE A N 1
ATOM 1313 C CA . ILE A 1 158 ? -33.223 -20.393 44.887 1.00 96.69 158 ILE A CA 1
ATOM 1314 C C . ILE A 1 158 ? -34.182 -19.236 45.184 1.00 96.69 158 ILE A C 1
ATOM 1316 O O . ILE A 1 158 ? -34.956 -19.310 46.140 1.00 96.69 158 ILE A O 1
ATOM 1320 N N . ALA A 1 159 ? -34.153 -18.174 44.376 1.00 95.25 159 ALA A N 1
ATOM 1321 C CA . ALA A 1 159 ? -35.040 -17.029 44.548 1.00 95.25 159 ALA A CA 1
ATOM 1322 C C . ALA A 1 159 ? -36.516 -17.424 44.393 1.00 95.25 159 ALA A C 1
ATOM 1324 O O . ALA A 1 159 ? -37.336 -17.026 45.218 1.00 95.25 159 ALA A O 1
ATOM 1325 N N . SER A 1 160 ? -36.838 -18.248 43.390 1.00 96.69 160 SER A N 1
ATOM 1326 C CA . SER A 1 160 ? -38.203 -18.739 43.152 1.00 96.69 160 SER A CA 1
ATOM 1327 C C . SER A 1 160 ? -38.702 -19.553 44.349 1.00 96.69 160 SER A C 1
ATOM 1329 O O . SER A 1 160 ? -39.724 -19.211 44.934 1.00 96.69 160 SER A O 1
ATOM 1331 N N . ASN A 1 161 ? -37.901 -20.509 44.832 1.00 96.56 161 ASN A N 1
ATOM 1332 C CA . ASN A 1 161 ? -38.232 -21.305 46.018 1.00 96.56 161 ASN A CA 1
ATOM 1333 C C . ASN A 1 161 ? -38.460 -20.438 47.267 1.00 96.56 161 ASN A C 1
ATOM 1335 O O . ASN A 1 161 ? -39.330 -20.722 48.088 1.00 96.56 161 ASN A O 1
ATOM 1339 N N . LYS A 1 162 ? -37.669 -19.373 47.455 1.00 95.00 162 LYS A N 1
ATOM 1340 C CA . LYS A 1 162 ? -37.852 -18.450 48.588 1.00 95.00 162 LYS A CA 1
ATOM 1341 C C . LYS A 1 162 ? -39.140 -17.637 48.468 1.00 95.00 162 LYS A C 1
ATOM 1343 O O . LYS A 1 162 ? -39.788 -17.418 49.489 1.00 95.00 162 LYS A O 1
ATOM 1348 N N . ILE A 1 163 ? -39.509 -17.215 47.260 1.00 96.00 163 ILE A N 1
ATOM 1349 C CA . ILE A 1 163 ? -40.773 -16.516 46.996 1.00 96.00 163 ILE A CA 1
ATOM 1350 C C . ILE A 1 163 ? -41.962 -17.441 47.270 1.00 96.00 163 ILE A C 1
ATOM 1352 O O . ILE A 1 163 ? -42.910 -17.022 47.936 1.00 96.00 163 ILE A O 1
ATOM 1356 N N . ASP A 1 164 ? -41.894 -18.699 46.838 1.00 95.25 164 ASP A N 1
ATOM 1357 C CA . ASP A 1 164 ? -42.954 -19.683 47.079 1.00 95.25 164 ASP A CA 1
ATOM 1358 C C . ASP A 1 164 ? -43.122 -19.953 48.581 1.00 95.25 164 ASP A C 1
ATOM 1360 O O . ASP A 1 164 ? -44.226 -19.852 49.115 1.00 95.25 164 ASP A O 1
ATOM 1364 N N . ASN A 1 165 ? -42.016 -20.160 49.303 1.00 95.75 165 ASN A N 1
ATOM 1365 C CA . ASN A 1 165 ? -42.036 -20.328 50.760 1.00 95.75 165 ASN A CA 1
ATOM 1366 C C . ASN A 1 165 ? -42.614 -19.106 51.490 1.00 95.75 165 ASN A C 1
ATOM 1368 O O . ASN A 1 165 ? -43.378 -19.255 52.442 1.00 95.75 165 ASN A O 1
ATOM 1372 N N . TRP A 1 166 ? -42.258 -17.891 51.060 1.00 94.06 166 TRP A N 1
ATOM 1373 C CA . TRP A 1 166 ? -42.829 -16.662 51.618 1.00 94.06 166 TRP A CA 1
ATOM 1374 C C . TRP A 1 166 ? -44.334 -16.567 51.359 1.00 94.06 166 TRP A C 1
ATOM 1376 O O . TRP A 1 166 ? -45.087 -16.124 52.224 1.00 94.06 166 TRP A O 1
ATOM 1386 N N . THR A 1 167 ? -44.776 -17.004 50.182 1.00 94.81 167 THR A N 1
ATOM 1387 C CA . THR A 1 167 ? -46.190 -17.018 49.804 1.00 94.81 167 THR A CA 1
ATOM 1388 C C . THR A 1 167 ? -46.985 -17.965 50.701 1.00 94.81 167 THR A C 1
ATOM 1390 O O . THR A 1 167 ? -47.999 -17.541 51.255 1.00 94.81 167 THR A O 1
ATOM 1393 N N . LEU A 1 168 ? -46.473 -19.178 50.937 1.00 95.50 168 LEU A N 1
ATOM 1394 C CA . LEU A 1 168 ? -47.067 -20.148 51.865 1.00 95.50 168 LEU A CA 1
ATOM 1395 C C . LEU A 1 168 ? -47.136 -19.604 53.297 1.00 95.50 168 LEU A C 1
ATOM 1397 O O . LEU A 1 168 ? -48.196 -19.623 53.918 1.00 95.50 168 LEU A O 1
ATOM 1401 N N . LEU A 1 169 ? -46.032 -19.046 53.807 1.00 94.56 169 LEU A N 1
ATOM 1402 C CA . LEU A 1 169 ? -45.994 -18.468 55.152 1.00 94.56 169 LEU A CA 1
ATOM 1403 C C . LEU A 1 169 ? -46.996 -17.316 55.303 1.00 94.56 169 LEU A C 1
ATOM 1405 O O . LEU A 1 169 ? -47.686 -17.211 56.314 1.00 94.56 169 LEU A O 1
ATOM 1409 N N . ARG A 1 170 ? -47.092 -16.445 54.293 1.00 96.44 170 ARG A N 1
ATOM 1410 C CA . ARG A 1 170 ? -48.060 -15.345 54.276 1.00 96.44 170 ARG A CA 1
ATOM 1411 C C . ARG A 1 170 ? -49.493 -15.874 54.342 1.00 96.44 170 ARG A C 1
ATOM 1413 O O . ARG A 1 170 ? -50.298 -15.322 55.087 1.00 96.44 170 ARG A O 1
ATOM 1420 N N . GLU A 1 171 ? -49.819 -16.902 53.563 1.00 95.31 171 GLU A N 1
ATOM 1421 C CA . GLU A 1 171 ? -51.147 -17.528 53.570 1.00 95.31 171 GLU A CA 1
ATOM 1422 C C . GLU A 1 171 ? -51.480 -18.141 54.933 1.00 95.31 171 GLU A C 1
ATOM 1424 O O . GLU A 1 171 ? -52.579 -17.925 55.448 1.00 95.31 171 GLU A O 1
ATOM 1429 N N . GLU A 1 172 ? -50.514 -18.813 55.559 1.00 95.56 172 GLU A N 1
ATOM 1430 C CA . GLU A 1 172 ? -50.675 -19.383 56.895 1.00 95.56 172 GLU A CA 1
ATOM 1431 C C . GLU A 1 172 ? -50.882 -18.306 57.968 1.00 95.56 172 GLU A C 1
ATOM 1433 O O . GLU A 1 172 ? -51.820 -18.402 58.760 1.00 95.56 172 GLU A O 1
ATOM 1438 N N . ILE A 1 173 ? -50.094 -17.226 57.947 1.00 93.31 173 ILE A N 1
ATOM 1439 C CA . ILE A 1 173 ? -50.279 -16.080 58.852 1.00 93.31 173 ILE A CA 1
ATOM 1440 C C . ILE A 1 173 ? -51.678 -15.476 58.681 1.00 93.31 173 ILE A C 1
ATOM 1442 O O . ILE A 1 173 ? -52.360 -15.199 59.667 1.00 93.31 173 ILE A O 1
ATOM 1446 N N . VAL A 1 174 ? -52.149 -15.295 57.442 1.00 95.00 174 VAL A N 1
ATOM 1447 C CA . VAL A 1 174 ? -53.498 -14.767 57.177 1.00 95.00 174 VAL A CA 1
ATOM 1448 C C . VAL A 1 174 ? -54.580 -15.700 57.730 1.00 95.00 174 VAL A C 1
ATOM 1450 O O . VAL A 1 174 ? -55.575 -15.223 58.283 1.00 95.00 174 VAL A O 1
ATOM 1453 N N . LEU A 1 175 ? -54.401 -17.018 57.613 1.00 95.25 175 LEU A N 1
ATOM 1454 C CA . LEU A 1 175 ? -55.334 -18.000 58.164 1.00 95.25 175 LEU A CA 1
ATOM 1455 C C . LEU A 1 175 ? -55.352 -17.967 59.700 1.00 95.25 175 LEU A C 1
ATOM 1457 O O . LEU A 1 175 ? -56.431 -17.971 60.301 1.00 95.25 175 LEU A O 1
ATOM 1461 N N . GLN A 1 176 ? -54.182 -17.868 60.333 1.00 93.94 176 GLN A N 1
ATOM 1462 C CA . GLN A 1 176 ? -54.069 -17.721 61.785 1.00 93.94 176 GLN A CA 1
ATOM 1463 C C . GLN A 1 176 ? -54.748 -16.435 62.266 1.00 93.94 176 GLN A C 1
ATOM 1465 O O . GLN A 1 176 ? -55.566 -16.490 63.181 1.00 93.94 176 GLN A O 1
ATOM 1470 N N . ILE A 1 177 ? -54.507 -15.299 61.602 1.00 92.44 177 ILE A N 1
ATOM 1471 C CA . ILE A 1 177 ? -55.162 -14.020 61.923 1.00 92.44 177 ILE A CA 1
ATOM 1472 C C . ILE A 1 177 ? -56.686 -14.142 61.816 1.00 92.44 177 ILE A C 1
ATOM 1474 O O . ILE A 1 177 ? -57.398 -13.684 62.709 1.00 92.44 177 ILE A O 1
ATOM 1478 N N . LYS A 1 178 ? -57.208 -14.781 60.759 1.00 94.25 178 LYS A N 1
ATOM 1479 C CA . LYS A 1 178 ? -58.656 -15.018 60.618 1.00 94.25 178 LYS A CA 1
ATOM 1480 C C . LYS A 1 178 ? -59.217 -15.863 61.758 1.00 94.25 178 LYS A C 1
ATOM 1482 O O . LYS A 1 178 ? -60.303 -15.563 62.246 1.00 94.25 178 LYS A O 1
ATOM 1487 N N . THR A 1 179 ? -58.491 -16.898 62.172 1.00 93.50 179 THR A N 1
ATOM 1488 C CA . THR A 1 179 ? -58.909 -17.794 63.259 1.00 93.50 179 THR A CA 1
ATOM 1489 C C . THR A 1 179 ? -58.937 -17.044 64.588 1.00 93.50 179 THR A C 1
ATOM 1491 O O . THR A 1 179 ? -59.986 -16.973 65.218 1.00 93.50 179 THR A O 1
ATOM 1494 N N . ILE A 1 180 ? -57.845 -16.355 64.935 1.00 92.19 180 ILE A N 1
ATOM 1495 C CA . ILE A 1 180 ? -57.745 -15.524 66.144 1.00 92.19 180 ILE A CA 1
ATOM 1496 C C . ILE A 1 180 ? -58.836 -14.447 66.159 1.00 92.19 180 ILE A C 1
ATOM 1498 O O . ILE A 1 180 ? -59.482 -14.228 67.179 1.00 92.19 180 ILE A O 1
ATOM 1502 N N . SER A 1 181 ? -59.078 -13.779 65.029 1.00 91.81 181 SER A N 1
ATOM 1503 C CA . SER A 1 181 ? -60.117 -12.750 64.918 1.00 91.81 181 SER A CA 1
ATOM 1504 C C . SER A 1 181 ? -61.525 -13.320 65.122 1.00 91.81 181 SER A C 1
ATOM 1506 O O . SER A 1 181 ? -62.362 -12.682 65.769 1.00 91.81 181 SER A O 1
ATOM 1508 N N . LYS A 1 182 ? -61.786 -14.531 64.614 1.00 93.81 182 LYS A N 1
ATOM 1509 C CA . LYS A 1 182 ? -63.049 -15.239 64.833 1.00 93.81 182 LYS A CA 1
ATOM 1510 C C . LYS A 1 182 ? -63.220 -15.607 66.306 1.00 93.81 182 LYS A C 1
ATOM 1512 O O . LYS A 1 182 ? -64.262 -15.287 66.873 1.00 93.81 182 LYS A O 1
ATOM 1517 N N . ASP A 1 183 ? -62.202 -16.196 66.925 1.00 90.69 183 ASP A N 1
ATOM 1518 C CA . ASP A 1 183 ? -62.226 -16.590 68.337 1.00 90.69 183 ASP A CA 1
ATOM 1519 C C . ASP A 1 183 ? -62.434 -15.367 69.240 1.00 90.69 183 ASP A C 1
ATOM 1521 O O . ASP A 1 183 ? -63.340 -15.353 70.076 1.00 90.69 183 ASP A O 1
ATOM 1525 N N . ALA A 1 184 ? -61.696 -14.281 68.989 1.00 89.50 184 ALA A N 1
ATOM 1526 C CA . ALA A 1 184 ? -61.874 -13.011 69.686 1.00 89.50 184 ALA A CA 1
ATOM 1527 C C . ALA A 1 184 ? -63.302 -12.461 69.530 1.00 89.50 184 ALA A C 1
ATOM 1529 O O . ALA A 1 184 ? -63.897 -12.009 70.505 1.00 89.50 184 ALA A O 1
ATOM 1530 N N . SER A 1 185 ? -63.893 -12.546 68.334 1.00 90.50 185 SER A N 1
ATOM 1531 C CA . SER A 1 185 ? -65.279 -12.111 68.103 1.00 90.50 185 SER A CA 1
ATOM 1532 C C . SER A 1 185 ? -66.294 -12.962 68.873 1.00 90.50 185 SER A C 1
ATOM 1534 O O . SER A 1 185 ? -67.271 -12.427 69.408 1.00 90.50 185 SER A O 1
ATOM 1536 N N . THR A 1 186 ? -66.072 -14.279 68.967 1.00 90.38 186 THR A N 1
ATOM 1537 C CA . THR A 1 186 ? -66.934 -15.165 69.769 1.00 90.38 186 THR A CA 1
ATOM 1538 C C . THR A 1 186 ? -66.822 -14.872 71.262 1.00 90.38 186 THR A C 1
ATOM 1540 O O . THR A 1 186 ? -67.843 -14.809 71.945 1.00 90.38 186 THR A O 1
ATOM 1543 N N . GLU A 1 187 ? -65.615 -14.597 71.758 1.00 91.00 187 GLU A N 1
ATOM 1544 C CA . GLU A 1 187 ? -65.393 -14.259 73.162 1.00 91.00 187 GLU A CA 1
ATOM 1545 C C . GLU A 1 187 ? -65.987 -12.892 73.519 1.00 91.00 187 GLU A C 1
ATOM 1547 O O . GLU A 1 187 ? -66.675 -12.769 74.531 1.00 91.00 187 GLU A O 1
ATOM 1552 N N . VAL A 1 188 ? -65.830 -11.881 72.656 1.00 89.44 188 VAL A N 1
ATOM 1553 C CA . VAL A 1 188 ? -66.491 -10.573 72.820 1.00 89.44 188 VAL A CA 1
ATOM 1554 C C . VAL A 1 188 ? -68.011 -10.734 72.870 1.00 89.44 188 VAL A C 1
ATOM 1556 O O . VAL A 1 188 ? -68.667 -10.135 73.721 1.00 89.44 188 VAL A O 1
ATOM 1559 N N . SER A 1 189 ? -68.582 -11.576 72.006 1.00 89.19 189 SER A N 1
ATOM 1560 C CA . SER A 1 189 ? -70.024 -11.856 72.015 1.00 89.19 189 SER A CA 1
ATOM 1561 C C . SER A 1 189 ? -70.467 -12.517 73.327 1.00 89.19 189 SER A C 1
ATOM 1563 O O . SER A 1 189 ? -71.467 -12.105 73.914 1.00 89.19 189 SER A O 1
ATOM 1565 N N . ARG A 1 190 ? -69.689 -13.483 73.836 1.00 91.81 190 ARG A N 1
ATOM 1566 C CA . ARG A 1 190 ? -69.937 -14.160 75.120 1.00 91.81 190 ARG A CA 1
ATOM 1567 C C . ARG A 1 190 ? -69.864 -13.199 76.308 1.00 91.81 190 ARG A C 1
ATOM 1569 O O . ARG A 1 190 ? -70.715 -13.246 77.196 1.00 91.81 190 ARG A O 1
ATOM 1576 N N . LEU A 1 191 ? -68.863 -12.321 76.329 1.00 88.56 191 LEU A N 1
ATOM 1577 C CA . LEU A 1 191 ? -68.707 -11.303 77.368 1.00 88.56 191 LEU A CA 1
ATOM 1578 C C . LEU A 1 191 ? -69.853 -10.287 77.337 1.00 88.56 191 LEU A C 1
ATOM 1580 O O . LEU A 1 191 ? -70.375 -9.945 78.393 1.00 88.56 191 LEU A O 1
ATOM 1584 N N . ASN A 1 192 ? -70.295 -9.863 76.150 1.00 89.69 192 ASN A N 1
ATOM 1585 C CA . ASN A 1 192 ? -71.450 -8.975 76.005 1.00 89.69 192 ASN A CA 1
ATOM 1586 C C . ASN A 1 192 ? -72.750 -9.625 76.496 1.00 89.69 192 ASN A C 1
ATOM 1588 O O . ASN A 1 192 ? -73.549 -8.956 77.147 1.00 89.69 192 ASN A O 1
ATOM 1592 N N . GLN A 1 193 ? -72.949 -10.922 76.241 1.00 89.81 193 GLN A N 1
ATOM 1593 C CA . GLN A 1 193 ? -74.098 -11.656 76.775 1.00 89.81 193 GLN A CA 1
ATOM 1594 C C . GLN A 1 193 ? -74.081 -11.682 78.310 1.00 89.81 193 GLN A C 1
ATOM 1596 O O . GLN A 1 193 ? -75.066 -11.305 78.939 1.00 89.81 193 GLN A O 1
ATOM 1601 N N . ARG A 1 194 ? -72.943 -12.042 78.915 1.00 89.44 194 ARG A N 1
ATOM 1602 C CA . ARG A 1 194 ? -72.775 -12.001 80.377 1.00 89.44 194 ARG A CA 1
ATOM 1603 C C . ARG A 1 194 ? -72.987 -10.604 80.947 1.00 89.44 194 ARG A C 1
ATOM 1605 O O . ARG A 1 194 ? -73.578 -10.458 82.008 1.00 89.44 194 ARG A O 1
ATOM 1612 N N . LEU A 1 195 ? -72.507 -9.569 80.260 1.00 88.44 195 LEU A N 1
ATOM 1613 C CA . LEU A 1 195 ? -72.711 -8.187 80.680 1.00 88.44 195 LEU A CA 1
ATOM 1614 C C . LEU A 1 195 ? -74.201 -7.819 80.687 1.00 88.44 195 LEU A C 1
ATOM 1616 O O . LEU A 1 195 ? -74.640 -7.142 81.612 1.00 88.44 195 LEU A O 1
ATOM 1620 N N . ALA A 1 196 ? -74.970 -8.278 79.696 1.00 84.50 196 ALA A N 1
ATOM 1621 C CA . ALA A 1 196 ? -76.415 -8.076 79.648 1.00 84.50 196 ALA A CA 1
ATOM 1622 C C . ALA A 1 196 ? -77.132 -8.804 80.799 1.00 84.50 196 ALA A C 1
ATOM 1624 O O . ALA A 1 196 ? -77.972 -8.192 81.454 1.00 84.50 196 ALA A O 1
ATOM 1625 N N . GLU A 1 197 ? -76.745 -10.051 81.099 1.00 85.06 197 GLU A N 1
ATOM 1626 C CA . GLU A 1 197 ? -77.244 -10.821 82.254 1.00 85.06 197 GLU A CA 1
ATOM 1627 C C . GLU A 1 197 ? -76.966 -10.080 83.577 1.00 85.06 197 GLU A C 1
ATOM 1629 O O . GLU A 1 197 ? -77.883 -9.811 84.356 1.00 85.06 197 GLU A O 1
ATOM 1634 N N . PHE A 1 198 ? -75.726 -9.620 83.784 1.00 81.00 198 PHE A N 1
ATOM 1635 C CA . PHE A 1 198 ? -75.369 -8.806 84.950 1.00 81.00 198 PHE A CA 1
ATOM 1636 C C . PHE A 1 198 ? -76.114 -7.466 85.001 1.00 81.00 198 PHE A C 1
ATOM 1638 O O . PHE A 1 198 ? -76.394 -6.956 86.087 1.00 81.00 198 PHE A O 1
ATOM 1645 N N . GLN A 1 199 ? -76.430 -6.857 83.856 1.00 82.75 199 GLN A N 1
ATOM 1646 C CA . GLN A 1 199 ? -77.210 -5.620 83.805 1.00 82.75 199 GLN A CA 1
ATOM 1647 C C . GLN A 1 199 ? -78.674 -5.851 84.199 1.00 82.75 199 GLN A C 1
ATOM 1649 O O . GLN A 1 199 ? -79.224 -5.016 84.916 1.00 82.75 199 GLN A O 1
ATOM 1654 N N . THR A 1 200 ? -79.290 -6.971 83.809 1.00 81.12 200 THR A N 1
ATOM 1655 C CA . THR A 1 200 ? -80.632 -7.354 84.283 1.00 81.12 200 THR A CA 1
ATOM 1656 C C . THR A 1 200 ? -80.650 -7.663 85.777 1.00 81.12 200 THR A C 1
ATOM 1658 O O . THR A 1 200 ? -81.510 -7.143 86.490 1.00 81.12 200 THR A O 1
ATOM 1661 N N . ASP A 1 201 ? -79.651 -8.397 86.275 1.00 80.38 201 ASP A N 1
ATOM 1662 C CA . ASP A 1 201 ? -79.504 -8.689 87.706 1.00 80.38 201 ASP A CA 1
ATOM 1663 C C . ASP A 1 201 ? -79.303 -7.402 88.515 1.00 80.38 201 ASP A C 1
ATOM 1665 O O . ASP A 1 201 ? -79.902 -7.214 89.572 1.00 80.38 201 ASP A O 1
ATOM 1669 N N . LYS A 1 202 ? -78.518 -6.452 87.989 1.00 79.50 202 LYS A N 1
ATOM 1670 C CA . LYS A 1 202 ? -78.328 -5.131 88.601 1.00 79.50 202 LYS A CA 1
ATOM 1671 C C . LYS A 1 202 ? -79.641 -4.355 88.725 1.00 79.50 202 LYS A C 1
ATOM 1673 O O . LYS A 1 202 ? -79.839 -3.707 89.749 1.00 79.50 202 LYS A O 1
ATOM 1678 N N . VAL A 1 203 ? -80.506 -4.377 87.709 1.00 78.56 203 VAL A N 1
ATOM 1679 C CA . VAL A 1 203 ? -81.805 -3.677 87.743 1.00 78.56 203 VAL A CA 1
ATOM 1680 C C . VAL A 1 203 ? -82.738 -4.317 88.778 1.00 78.56 203 VAL A C 1
ATOM 1682 O O . VAL A 1 203 ? -83.287 -3.591 89.605 1.00 78.56 203 VAL A O 1
ATOM 1685 N N . SER A 1 204 ? -82.802 -5.654 88.815 1.00 71.50 204 SER A N 1
ATOM 1686 C CA . SER A 1 204 ? -83.531 -6.433 89.832 1.00 71.50 204 SER A CA 1
ATOM 1687 C C . SER A 1 204 ? -83.061 -6.105 91.255 1.00 71.50 204 SER A C 1
ATOM 1689 O O . SER A 1 204 ? -83.857 -5.784 92.137 1.00 71.50 204 SER A O 1
ATOM 1691 N N . LEU A 1 205 ? -81.743 -6.101 91.476 1.00 67.62 205 LEU A N 1
ATOM 1692 C CA . LEU A 1 205 ? -81.145 -5.744 92.764 1.00 67.62 205 LEU A CA 1
ATOM 1693 C C . LEU A 1 205 ? -81.364 -4.260 93.112 1.00 67.62 205 LEU A C 1
ATOM 1695 O O . LEU A 1 205 ? -81.524 -3.917 94.280 1.00 67.62 205 LEU A O 1
ATOM 1699 N N . GLN A 1 206 ? -81.418 -3.353 92.127 1.00 70.44 206 GLN A N 1
ATOM 1700 C CA . GLN A 1 206 ? -81.757 -1.940 92.352 1.00 70.44 206 GLN A CA 1
ATOM 1701 C C . GLN A 1 206 ? -83.215 -1.739 92.800 1.00 70.44 206 GLN A C 1
ATOM 1703 O O . GLN A 1 206 ? -83.493 -0.785 93.534 1.00 70.44 206 GLN A O 1
ATOM 1708 N N . GLU A 1 207 ? -84.135 -2.610 92.386 1.00 66.25 207 GLU A N 1
ATOM 1709 C CA . GLU A 1 207 ? -85.535 -2.621 92.827 1.00 66.25 207 GLU A CA 1
ATOM 1710 C C . GLU A 1 207 ? -85.685 -3.199 94.244 1.00 66.25 207 GLU A C 1
ATOM 1712 O O . GLU A 1 207 ? -86.380 -2.601 95.069 1.00 66.25 207 GLU A O 1
ATOM 1717 N N . GLU A 1 208 ? -84.927 -4.245 94.590 1.00 60.56 208 GLU A N 1
ATOM 1718 C CA . GLU A 1 208 ? -84.817 -4.752 95.970 1.00 60.56 208 GLU A CA 1
ATOM 1719 C C . GLU A 1 208 ? -84.188 -3.729 96.930 1.00 60.56 208 GLU A C 1
ATOM 1721 O O . GLU A 1 208 ? -84.688 -3.508 98.037 1.00 60.56 208 GLU A O 1
ATOM 1726 N N . VAL A 1 209 ? -83.141 -3.016 96.500 1.00 60.50 209 VAL A N 1
ATOM 1727 C CA . VAL A 1 209 ? -82.490 -1.964 97.299 1.00 60.50 209 VAL A CA 1
ATOM 1728 C C . VAL A 1 209 ? -83.429 -0.779 97.552 1.00 60.50 209 VAL A C 1
ATOM 1730 O O . VAL A 1 209 ? -83.369 -0.190 98.629 1.00 60.50 209 VAL A O 1
ATOM 1733 N N . LYS A 1 210 ? -84.345 -0.439 96.632 1.00 59.97 210 LYS A N 1
ATOM 1734 C CA . LYS A 1 210 ? -85.382 0.584 96.885 1.00 59.97 210 LYS A CA 1
ATOM 1735 C C . LYS A 1 210 ? -86.379 0.156 97.969 1.00 59.97 210 LYS A C 1
ATOM 1737 O O . LYS A 1 210 ? -86.828 1.014 98.724 1.00 59.97 210 LYS A O 1
ATOM 1742 N N . HIS A 1 211 ? -86.686 -1.137 98.082 1.00 54.78 211 HIS A N 1
ATOM 1743 C CA . HIS A 1 211 ? -87.599 -1.676 99.097 1.00 54.78 211 HIS A CA 1
ATOM 1744 C C . HIS A 1 211 ? -86.932 -1.793 100.483 1.00 54.78 211 HIS A C 1
ATOM 1746 O O . HIS A 1 211 ? -87.559 -1.537 101.509 1.00 54.78 211 HIS A O 1
ATOM 1752 N N . LEU A 1 212 ? -85.634 -2.112 100.524 1.00 54.41 212 LEU A N 1
ATOM 1753 C CA . LEU A 1 212 ? -84.848 -2.224 101.762 1.00 54.41 212 LEU A CA 1
ATOM 1754 C C . LEU A 1 212 ? -84.410 -0.859 102.337 1.00 54.41 212 LEU A C 1
ATOM 1756 O O . LEU A 1 212 ? -84.164 -0.741 103.538 1.00 54.41 212 LEU A O 1
ATOM 1760 N N . LYS A 1 213 ? -84.396 0.203 101.518 1.00 49.41 213 LYS A N 1
ATOM 1761 C CA . LYS A 1 213 ? -84.056 1.582 101.923 1.00 49.41 213 LYS A CA 1
ATOM 1762 C C . LYS A 1 213 ? -85.108 2.265 102.814 1.00 49.41 213 LYS A C 1
ATOM 1764 O O . LYS A 1 213 ? -84.791 3.271 103.428 1.00 49.41 213 LYS A O 1
ATOM 1769 N N . LEU A 1 214 ? -86.315 1.702 102.943 1.00 55.22 214 LEU A N 1
ATOM 1770 C CA . LEU A 1 214 ? -87.342 2.148 103.904 1.00 55.22 214 LEU A CA 1
ATOM 1771 C C . LEU A 1 214 ? -87.189 1.523 105.306 1.00 55.22 214 LEU A C 1
ATOM 1773 O O . LEU A 1 214 ? -87.794 2.003 106.257 1.00 55.22 214 LEU A O 1
ATOM 1777 N N . VAL A 1 215 ? -86.382 0.465 105.446 1.00 52.56 215 VAL A N 1
ATOM 1778 C CA . VAL A 1 215 ? -86.156 -0.261 106.716 1.00 52.56 215 VAL A CA 1
ATOM 1779 C C . VAL A 1 215 ? -84.777 0.069 107.321 1.00 52.56 215 VAL A C 1
ATOM 1781 O O . VAL A 1 215 ? -84.517 -0.197 108.492 1.00 52.56 215 VAL A O 1
ATOM 1784 N N . SER A 1 216 ? -83.897 0.710 106.545 1.00 45.12 216 SER A N 1
ATOM 1785 C CA . SER A 1 216 ? -82.497 0.985 106.895 1.00 45.12 216 SER A CA 1
ATOM 1786 C C . SER A 1 216 ? -82.260 2.224 107.776 1.00 45.12 216 SER A C 1
ATOM 1788 O O . SER A 1 216 ? -81.138 2.389 108.250 1.00 45.12 216 SER A O 1
ATOM 1790 N N . ASP A 1 217 ? -83.273 3.049 108.060 1.00 41.06 217 ASP A N 1
ATOM 1791 C CA . ASP A 1 217 ? -83.131 4.214 108.960 1.00 41.06 217 ASP A CA 1
ATOM 1792 C C . ASP A 1 217 ? -83.147 3.835 110.461 1.00 41.06 217 ASP A C 1
ATOM 1794 O O . ASP A 1 217 ? -83.118 4.709 111.323 1.00 41.06 217 ASP A O 1
ATOM 1798 N N . ALA A 1 218 ? -83.164 2.539 110.809 1.00 50.94 218 ALA A N 1
ATOM 1799 C CA . ALA A 1 218 ? -83.224 2.081 112.204 1.00 50.94 218 ALA A CA 1
ATOM 1800 C C . ALA A 1 218 ? -81.985 1.329 112.731 1.00 50.94 218 ALA A C 1
ATOM 1802 O O . ALA A 1 218 ? -81.927 1.073 113.932 1.00 50.94 218 ALA A O 1
ATOM 1803 N N . VAL A 1 219 ? -80.991 0.955 111.913 1.00 48.88 219 VAL A N 1
ATOM 1804 C CA . VAL A 1 219 ? -79.832 0.175 112.411 1.00 48.88 219 VAL A CA 1
ATOM 1805 C C . VAL A 1 219 ? -78.530 0.632 111.763 1.00 48.88 219 VAL A C 1
ATOM 1807 O O . VAL A 1 219 ? -77.799 -0.109 111.110 1.00 48.88 219 VAL A O 1
ATOM 1810 N N . GLU A 1 220 ? -78.204 1.890 112.017 1.00 49.78 220 GLU A N 1
ATOM 1811 C CA . GLU A 1 220 ? -76.831 2.370 112.047 1.00 49.78 220 GLU A CA 1
ATOM 1812 C C . GLU A 1 220 ? -76.115 1.740 113.256 1.00 49.78 220 GLU A C 1
ATOM 1814 O O . GLU A 1 220 ? -75.883 2.393 114.266 1.00 49.78 220 GLU A O 1
ATOM 1819 N N . LEU A 1 221 ? -75.811 0.435 113.217 1.00 42.03 221 LEU A N 1
ATOM 1820 C CA . LEU A 1 221 ? -74.823 -0.133 114.135 1.00 42.03 221 LEU A CA 1
ATOM 1821 C C . LEU A 1 221 ? -74.263 -1.487 113.676 1.00 42.03 221 LEU A C 1
ATOM 1823 O O . LEU A 1 221 ? -74.917 -2.521 113.766 1.00 42.03 221 LEU A O 1
ATOM 182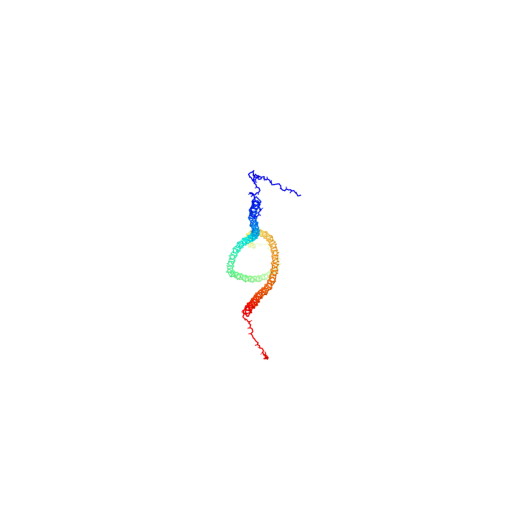7 N N . LYS A 1 222 ? -72.962 -1.439 113.373 1.00 36.78 222 LYS A N 1
ATOM 1828 C CA . LYS A 1 222 ? -71.958 -2.513 113.258 1.00 36.78 222 LYS A CA 1
ATOM 1829 C C . LYS A 1 222 ? -71.656 -2.988 111.832 1.00 36.78 222 LYS A C 1
ATOM 1831 O O . LYS A 1 222 ? -72.341 -3.817 111.263 1.00 36.78 222 LYS A O 1
ATOM 1836 N N . SER A 1 223 ? -70.623 -2.439 111.195 1.00 51.19 223 SER A N 1
ATOM 1837 C CA . SER A 1 223 ? -69.195 -2.674 111.514 1.00 51.19 223 SER A CA 1
ATOM 1838 C C . SER A 1 223 ? -68.704 -4.096 111.200 1.00 51.19 223 SER A C 1
ATOM 1840 O O . SER A 1 223 ? -67.965 -4.693 111.977 1.00 51.19 223 SER A O 1
ATOM 1842 N N . GLN A 1 224 ? -69.086 -4.654 110.048 1.00 45.00 224 GLN A N 1
ATOM 1843 C CA . GLN A 1 224 ? -68.478 -5.899 109.567 1.00 45.00 224 GLN A CA 1
ATOM 1844 C C . GLN A 1 224 ? -68.508 -6.026 108.036 1.00 45.00 224 GLN A C 1
ATOM 1846 O O . GLN A 1 224 ? -69.067 -6.966 107.492 1.00 45.00 224 GLN A O 1
ATOM 1851 N N . GLN A 1 225 ? -67.882 -5.086 107.316 1.00 41.75 225 GLN A N 1
ATOM 1852 C CA . GLN A 1 225 ? -67.439 -5.366 105.937 1.00 41.75 225 GLN A CA 1
ATOM 1853 C C . GLN A 1 225 ? -66.270 -4.485 105.465 1.00 41.75 225 GLN A C 1
ATOM 1855 O O . GLN A 1 225 ? -66.124 -4.155 104.294 1.00 41.75 225 GLN A O 1
ATOM 1860 N N . LEU A 1 226 ? -65.372 -4.161 106.399 1.00 47.50 226 LEU A N 1
ATOM 1861 C CA . LEU A 1 226 ? -64.002 -3.703 106.140 1.00 47.50 226 LEU A CA 1
ATOM 1862 C C . LEU A 1 226 ? -63.099 -4.917 105.835 1.00 47.50 226 LEU A C 1
ATOM 1864 O O . LEU A 1 226 ? -62.119 -5.167 106.526 1.00 47.50 226 LEU A O 1
ATOM 1868 N N . GLN A 1 227 ? -63.462 -5.717 104.826 1.00 48.41 227 GLN A N 1
ATOM 1869 C CA . GLN A 1 227 ? -62.654 -6.874 104.399 1.00 48.41 227 GLN A CA 1
ATOM 1870 C C . GLN A 1 227 ? -62.554 -7.047 102.873 1.00 48.41 227 GLN A C 1
ATOM 1872 O O . GLN A 1 227 ? -61.828 -7.915 102.401 1.00 48.41 227 GLN A O 1
ATOM 1877 N N . THR A 1 228 ? -63.186 -6.167 102.090 1.00 50.91 228 THR A N 1
ATOM 1878 C CA . THR A 1 228 ? -63.125 -6.178 100.614 1.00 50.91 228 THR A CA 1
ATOM 1879 C C . THR A 1 228 ? -62.092 -5.193 100.042 1.00 50.91 228 THR A C 1
ATOM 1881 O O . THR A 1 228 ? -61.719 -5.292 98.879 1.00 50.91 228 THR A O 1
ATOM 1884 N N . SER A 1 229 ? -61.572 -4.266 100.857 1.00 54.53 229 SER A N 1
ATOM 1885 C CA . SER A 1 229 ? -60.626 -3.230 100.404 1.00 54.53 229 SER A CA 1
ATOM 1886 C C . SER A 1 229 ? -59.165 -3.707 100.320 1.00 54.53 229 SER A C 1
ATOM 1888 O O . SER A 1 229 ? -58.367 -3.066 99.647 1.00 54.53 229 SER A O 1
ATOM 1890 N N . LEU A 1 230 ? -58.812 -4.830 100.963 1.00 53.91 230 LEU A N 1
ATOM 1891 C CA . LEU A 1 230 ? -57.439 -5.368 101.003 1.00 53.91 230 LEU A CA 1
ATOM 1892 C C . LEU A 1 230 ? -57.088 -6.222 99.763 1.00 53.91 230 LEU A C 1
ATOM 1894 O O . LEU A 1 230 ? -55.919 -6.386 99.428 1.00 53.91 230 LEU A O 1
ATOM 1898 N N . GLN A 1 231 ? -58.085 -6.753 99.043 1.00 57.91 231 GLN A N 1
ATOM 1899 C CA . GLN A 1 231 ? -57.860 -7.499 97.792 1.00 57.91 231 GLN A CA 1
ATOM 1900 C C . GLN A 1 231 ? -57.633 -6.582 96.577 1.00 57.91 231 GLN A C 1
ATOM 1902 O O . GLN A 1 231 ? -56.890 -6.958 95.675 1.00 57.91 231 GLN A O 1
ATOM 1907 N N . GLN A 1 232 ? -58.186 -5.362 96.581 1.00 60.03 232 GLN A N 1
ATOM 1908 C CA . GLN A 1 232 ? -58.027 -4.395 95.483 1.00 60.03 232 GLN A CA 1
ATOM 1909 C C . GLN A 1 232 ? -56.625 -3.755 95.419 1.00 60.03 232 GLN A C 1
ATOM 1911 O O . GLN A 1 232 ? -56.199 -3.324 94.349 1.00 60.03 232 GLN A O 1
ATOM 1916 N N . GLU A 1 233 ? -55.876 -3.729 96.526 1.00 55.06 233 GLU A N 1
ATOM 1917 C CA . GLU A 1 233 ? -54.507 -3.191 96.569 1.00 55.06 233 GLU A CA 1
ATOM 1918 C C . GLU A 1 233 ? -53.486 -4.144 95.911 1.00 55.06 233 GLU A C 1
ATOM 1920 O O . GLU A 1 233 ? -52.649 -3.710 95.120 1.00 55.06 233 GLU A O 1
ATOM 1925 N N . ASN A 1 234 ? -53.623 -5.460 96.127 1.00 61.72 234 ASN A N 1
ATOM 1926 C CA . ASN A 1 234 ? -52.754 -6.479 95.518 1.00 61.72 234 ASN A CA 1
ATOM 1927 C C . ASN A 1 234 ? -52.930 -6.595 93.990 1.00 61.72 234 ASN A C 1
ATOM 1929 O O . ASN A 1 234 ? -51.967 -6.855 93.267 1.00 61.72 234 ASN A O 1
ATOM 1933 N N . GLU A 1 235 ? -54.141 -6.377 93.471 1.00 69.12 235 GLU A N 1
ATOM 1934 C CA . GLU A 1 235 ? -54.415 -6.387 92.026 1.00 69.12 235 GLU A CA 1
ATOM 1935 C C . GLU A 1 235 ? -53.812 -5.169 91.310 1.00 69.12 235 GLU A C 1
ATOM 1937 O O . GLU A 1 235 ? -53.259 -5.299 90.215 1.00 69.12 235 GLU A O 1
ATOM 1942 N N . LEU A 1 236 ? -53.843 -3.993 91.946 1.00 69.81 236 LEU A N 1
ATOM 1943 C CA . LEU A 1 236 ? -53.216 -2.779 91.419 1.00 69.81 236 LEU A CA 1
ATOM 1944 C C . LEU A 1 236 ? -51.683 -2.837 91.507 1.00 69.81 236 LEU A C 1
ATOM 1946 O O . LEU A 1 236 ? -51.005 -2.364 90.594 1.00 69.81 236 LEU A O 1
ATOM 1950 N N . GLN A 1 237 ? -51.127 -3.482 92.536 1.00 70.44 237 GLN A N 1
ATOM 1951 C CA . GLN A 1 237 ? -49.683 -3.692 92.673 1.00 70.44 237 GLN A CA 1
ATOM 1952 C C . GLN A 1 237 ? -49.124 -4.660 91.612 1.00 70.44 237 GLN A C 1
ATOM 1954 O O . GLN A 1 237 ? -48.097 -4.366 90.997 1.00 70.44 237 GLN A O 1
ATOM 1959 N N . ASN A 1 238 ? -49.832 -5.756 91.310 1.00 73.38 238 ASN A N 1
ATOM 1960 C CA . ASN A 1 238 ? -49.457 -6.669 90.221 1.00 73.38 238 ASN A CA 1
ATOM 1961 C C . ASN A 1 238 ? -49.548 -5.993 88.844 1.00 73.38 238 ASN A C 1
ATOM 1963 O O . ASN A 1 238 ? -48.653 -6.154 88.013 1.00 73.38 238 ASN A O 1
ATOM 1967 N N . ARG A 1 239 ? -50.572 -5.162 88.621 1.00 78.69 239 ARG A N 1
ATOM 1968 C CA . ARG A 1 239 ? -50.744 -4.417 87.365 1.00 78.69 239 ARG A CA 1
ATOM 1969 C C . ARG A 1 239 ? -49.664 -3.353 87.154 1.00 78.69 239 ARG A C 1
ATOM 1971 O O . ARG A 1 239 ? -49.205 -3.159 86.032 1.00 78.69 239 ARG A O 1
ATOM 1978 N N . CYS A 1 240 ? -49.212 -2.706 88.228 1.00 75.31 240 CYS A N 1
ATOM 1979 C CA . CYS A 1 240 ? -48.072 -1.793 88.181 1.00 75.31 240 CYS A CA 1
ATOM 1980 C C . CYS A 1 240 ? -46.757 -2.517 87.845 1.00 75.31 240 CYS A C 1
ATOM 1982 O O . CYS A 1 240 ? -45.960 -1.982 87.077 1.00 75.31 240 CYS A O 1
ATOM 1984 N N . HIS A 1 241 ? -46.534 -3.738 88.346 1.00 78.19 241 HIS A N 1
ATOM 1985 C CA . HIS A 1 241 ? -45.347 -4.528 87.993 1.00 78.19 241 HIS A CA 1
ATOM 1986 C C . HIS A 1 241 ? -45.357 -5.035 86.542 1.00 78.19 241 HIS A C 1
ATOM 1988 O O . HIS A 1 241 ? -44.309 -5.021 85.893 1.00 78.19 241 HIS A O 1
ATOM 1994 N N . GLU A 1 242 ? -46.514 -5.418 85.996 1.00 79.12 242 GLU A N 1
ATOM 1995 C CA . GLU A 1 242 ? -46.629 -5.802 84.579 1.00 79.12 242 GLU A CA 1
ATOM 1996 C C . GLU A 1 242 ? -46.373 -4.622 83.634 1.00 79.12 242 GLU A C 1
ATOM 1998 O O . GLU A 1 242 ? -45.562 -4.739 82.713 1.00 79.12 242 GLU A O 1
ATOM 2003 N N . LEU A 1 243 ? -46.963 -3.456 83.913 1.00 78.38 243 LEU A N 1
ATOM 2004 C CA . LEU A 1 243 ? -46.735 -2.239 83.123 1.00 78.38 243 LEU A CA 1
ATOM 2005 C C . LEU A 1 243 ? -45.274 -1.767 83.194 1.00 78.38 243 LEU A C 1
ATOM 2007 O O . LEU A 1 243 ? -44.722 -1.267 82.211 1.00 78.38 243 LEU A O 1
ATOM 2011 N N . GLN A 1 244 ? -44.606 -1.960 84.334 1.00 79.31 244 GLN A N 1
ATOM 2012 C CA . GLN A 1 244 ? -43.186 -1.645 84.489 1.00 79.31 244 GLN A CA 1
ATOM 2013 C C . GLN A 1 244 ? -42.291 -2.586 83.662 1.00 79.31 244 GLN A C 1
ATOM 2015 O O . GLN A 1 244 ? -41.292 -2.136 83.096 1.00 79.31 244 GLN A O 1
ATOM 2020 N N . LYS A 1 245 ? -42.668 -3.865 83.531 1.00 83.69 245 LYS A N 1
ATOM 2021 C CA . LYS A 1 245 ? -41.976 -4.840 82.675 1.00 83.69 245 LYS A CA 1
ATOM 2022 C C . LYS A 1 245 ? -42.163 -4.528 81.186 1.00 83.69 245 LYS A C 1
ATOM 2024 O O . LYS A 1 245 ? -41.179 -4.516 80.452 1.00 83.69 245 LYS A O 1
ATOM 2029 N N . GLU A 1 246 ? -43.382 -4.197 80.755 1.00 84.50 246 GLU A N 1
ATOM 2030 C CA . GLU A 1 246 ? -43.651 -3.762 79.373 1.00 84.50 246 GLU A CA 1
ATOM 2031 C C . GLU A 1 246 ? -42.891 -2.482 79.011 1.00 84.50 246 GLU A C 1
ATOM 2033 O O . GLU A 1 246 ? -42.341 -2.368 77.916 1.00 84.50 246 GLU A O 1
ATOM 2038 N N . THR A 1 247 ? -42.795 -1.534 79.946 1.00 79.50 247 THR A N 1
ATOM 2039 C CA . THR A 1 247 ? -42.035 -0.294 79.734 1.00 79.50 247 THR A CA 1
ATOM 2040 C C . THR A 1 247 ? -40.542 -0.579 79.534 1.00 79.50 247 THR A C 1
ATOM 2042 O O . THR A 1 247 ? -39.904 0.048 78.687 1.00 79.50 247 THR A O 1
ATOM 2045 N N . LEU A 1 248 ? -39.982 -1.551 80.265 1.00 87.00 248 LEU A N 1
ATOM 2046 C CA . LEU A 1 248 ? -38.585 -1.968 80.117 1.00 87.00 248 LEU A CA 1
ATOM 2047 C C . LEU A 1 248 ? -38.334 -2.681 78.774 1.00 87.00 248 LEU A C 1
ATOM 2049 O O . LEU A 1 248 ? -37.344 -2.398 78.100 1.00 87.00 248 LEU A O 1
ATOM 2053 N N . ASP A 1 249 ? -39.244 -3.562 78.348 1.00 86.00 249 ASP A N 1
ATOM 2054 C CA . ASP A 1 249 ? -39.143 -4.261 77.059 1.00 86.00 249 ASP A CA 1
ATOM 2055 C C . ASP A 1 249 ? -39.279 -3.300 75.869 1.00 86.00 249 ASP A C 1
ATOM 2057 O O . ASP A 1 249 ? -38.530 -3.408 74.893 1.00 86.00 249 ASP A O 1
ATOM 2061 N N . LEU A 1 250 ? -40.180 -2.317 75.954 1.00 86.00 250 LEU A N 1
ATOM 2062 C CA . LEU A 1 250 ? -40.303 -1.261 74.948 1.00 86.00 250 LEU A CA 1
ATOM 2063 C C . LEU A 1 250 ? -39.050 -0.376 74.899 1.00 86.00 250 LEU A C 1
ATOM 2065 O O . LEU A 1 250 ? -38.591 -0.041 73.806 1.00 86.00 250 LEU A O 1
ATOM 2069 N N . ALA A 1 251 ? -38.446 -0.051 76.047 1.00 87.12 251 ALA A N 1
ATOM 2070 C CA . ALA A 1 251 ? -37.187 0.692 76.097 1.00 87.12 251 ALA A CA 1
ATOM 2071 C C . ALA A 1 251 ? -36.038 -0.072 75.407 1.00 87.12 251 ALA A C 1
ATOM 2073 O O . ALA A 1 251 ? -35.345 0.497 74.561 1.00 87.12 251 ALA A O 1
ATOM 2074 N N . ASN A 1 252 ? -35.904 -1.377 75.668 1.00 87.19 252 ASN A N 1
ATOM 2075 C CA . ASN A 1 252 ? -34.906 -2.237 75.018 1.00 87.19 252 ASN A CA 1
ATOM 2076 C C . ASN A 1 252 ? -35.117 -2.341 73.493 1.00 87.19 252 ASN A C 1
ATOM 2078 O O . ASN A 1 252 ? -34.156 -2.371 72.713 1.00 87.19 252 ASN A O 1
ATOM 2082 N N . GLN A 1 253 ? -36.373 -2.376 73.036 1.00 89.88 253 GLN A N 1
ATOM 2083 C CA . GLN A 1 253 ? -36.699 -2.367 71.606 1.00 89.88 253 GLN A CA 1
ATOM 2084 C C . GLN A 1 253 ? -36.335 -1.035 70.944 1.00 89.88 253 GLN A C 1
ATOM 2086 O O . GLN A 1 253 ? -35.749 -1.039 69.858 1.00 89.88 253 GLN A O 1
ATOM 2091 N N . VAL A 1 254 ? -36.624 0.093 71.598 1.00 86.81 254 VAL A N 1
ATOM 2092 C CA . VAL A 1 254 ? -36.249 1.431 71.113 1.00 86.81 254 VAL A CA 1
ATOM 2093 C C . VAL A 1 254 ? -34.731 1.559 70.995 1.00 86.81 254 VAL A C 1
ATOM 2095 O O . VAL A 1 254 ? -34.240 2.019 69.963 1.00 86.81 254 VAL A O 1
ATOM 2098 N N . GLU A 1 255 ? -33.976 1.084 71.985 1.00 90.19 255 GLU A N 1
ATOM 2099 C CA . GLU A 1 255 ? -32.510 1.102 71.952 1.00 90.19 255 GLU A CA 1
ATOM 2100 C C . GLU A 1 255 ? -31.950 0.216 70.823 1.00 90.19 255 GLU A C 1
ATOM 2102 O O . GLU A 1 255 ? -31.096 0.644 70.040 1.00 90.19 255 GLU A O 1
ATOM 2107 N N . THR A 1 256 ? -32.514 -0.983 70.638 1.00 90.25 256 THR A N 1
ATOM 2108 C CA . THR A 1 256 ? -32.140 -1.897 69.545 1.00 90.25 256 THR A CA 1
ATOM 2109 C C . THR A 1 256 ? -32.413 -1.291 68.163 1.00 90.25 256 THR A C 1
ATOM 2111 O O . THR A 1 256 ? -31.602 -1.426 67.241 1.00 90.25 256 THR A O 1
ATOM 2114 N N . ILE A 1 257 ? -33.555 -0.618 67.990 1.00 89.69 257 ILE A N 1
ATOM 2115 C CA . ILE A 1 257 ? -33.902 0.082 66.746 1.00 89.69 257 ILE A CA 1
ATOM 2116 C C . ILE A 1 257 ? -32.972 1.285 66.536 1.00 89.69 257 ILE A C 1
ATOM 2118 O O . ILE A 1 257 ? -32.498 1.493 65.416 1.00 89.69 257 ILE A O 1
ATOM 2122 N N . GLY A 1 258 ? -32.636 2.020 67.599 1.00 91.06 258 GLY A N 1
ATOM 2123 C CA . GLY A 1 258 ? -31.680 3.127 67.568 1.00 91.06 258 GLY A CA 1
ATOM 2124 C C . GLY A 1 258 ? -30.299 2.705 67.057 1.00 91.06 258 GLY A C 1
ATOM 2125 O O . GLY A 1 258 ? -29.757 3.338 66.148 1.00 91.06 258 GLY A O 1
ATOM 2126 N N . LEU A 1 259 ? -29.764 1.583 67.548 1.00 90.81 259 LEU A N 1
ATOM 2127 C CA . LEU A 1 259 ? -28.484 1.032 67.081 1.00 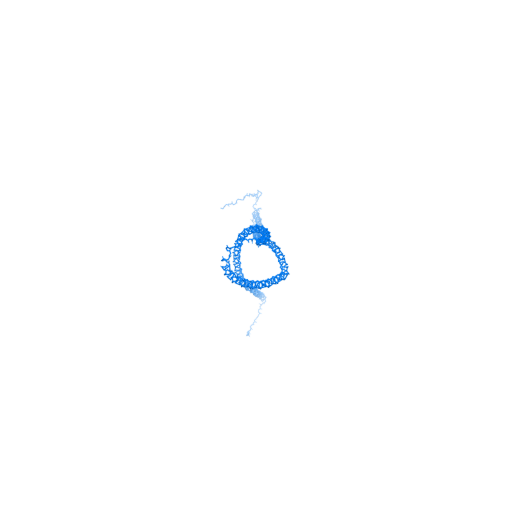90.81 259 LEU A CA 1
ATOM 2128 C C . LEU A 1 259 ? -28.530 0.619 65.599 1.00 90.81 259 LEU A C 1
ATOM 2130 O O . LEU A 1 259 ? -27.597 0.897 64.839 1.00 90.81 259 LEU A O 1
ATOM 2134 N N . LYS A 1 260 ? -29.633 0.005 65.146 1.00 91.56 260 LYS A N 1
ATOM 2135 C CA . LYS A 1 260 ? -29.829 -0.335 63.722 1.00 91.56 260 LYS A CA 1
ATOM 2136 C C . LYS A 1 260 ? -29.893 0.915 62.841 1.00 91.56 260 LYS A C 1
ATOM 2138 O O . LYS A 1 260 ? -29.310 0.922 61.757 1.00 91.56 260 LYS A O 1
ATOM 2143 N N . PHE A 1 261 ? -30.547 1.977 63.309 1.00 89.25 261 PHE A N 1
ATOM 2144 C CA . PHE A 1 261 ? -30.643 3.246 62.588 1.00 89.25 261 PHE A CA 1
ATOM 2145 C C . PHE A 1 261 ? -29.280 3.942 62.461 1.00 89.25 261 PHE A C 1
ATOM 2147 O O . PHE A 1 261 ? -28.926 4.428 61.384 1.00 89.25 261 PHE A O 1
ATOM 2154 N N . GLN A 1 262 ? -28.468 3.933 63.524 1.00 91.25 262 GLN A N 1
ATOM 2155 C CA . GLN A 1 262 ? -27.097 4.454 63.480 1.00 91.25 262 GLN A CA 1
ATOM 2156 C C . GLN A 1 262 ? -26.227 3.685 62.477 1.00 91.25 262 GLN A C 1
ATOM 2158 O O . GLN A 1 262 ? -25.525 4.305 61.674 1.00 91.25 262 GLN A O 1
ATOM 2163 N N . LYS A 1 263 ? -26.325 2.348 62.454 1.00 91.81 263 LYS A N 1
ATOM 2164 C CA . LYS A 1 263 ? -25.622 1.509 61.473 1.00 91.81 263 LYS A CA 1
ATOM 2165 C C . LYS A 1 263 ? -26.033 1.840 60.033 1.00 91.81 263 LYS A C 1
ATOM 2167 O O . LYS A 1 263 ? -25.167 2.092 59.198 1.00 91.81 263 LYS A O 1
ATOM 2172 N N . ALA A 1 264 ? -27.336 1.923 59.757 1.00 88.56 264 ALA A N 1
ATOM 2173 C CA . ALA A 1 264 ? -27.849 2.292 58.435 1.00 88.56 264 ALA A CA 1
ATOM 2174 C C . ALA A 1 264 ? -27.407 3.706 58.007 1.00 88.56 264 ALA A C 1
ATOM 2176 O O . ALA A 1 264 ? -27.072 3.939 56.846 1.00 88.56 264 ALA A O 1
ATOM 2177 N N . THR A 1 265 ? -27.338 4.648 58.952 1.00 90.69 265 THR A N 1
ATOM 2178 C CA . THR A 1 265 ? -26.862 6.017 58.696 1.00 90.69 265 THR A CA 1
ATOM 2179 C C . THR A 1 265 ? -25.375 6.042 58.325 1.00 90.69 265 THR A C 1
ATOM 2181 O O . THR A 1 265 ? -24.981 6.751 57.395 1.00 90.69 265 THR A O 1
ATOM 2184 N N . ALA A 1 266 ? -24.545 5.239 58.998 1.00 90.94 266 ALA A N 1
ATOM 2185 C CA . ALA A 1 266 ? -23.127 5.103 58.668 1.00 90.94 266 ALA A CA 1
ATOM 2186 C C . ALA A 1 266 ? -22.913 4.477 57.275 1.00 90.94 266 ALA A C 1
ATOM 2188 O O . ALA A 1 266 ? -22.113 4.986 56.485 1.00 90.94 266 ALA A O 1
ATOM 2189 N N . GLU A 1 267 ? -23.671 3.428 56.939 1.00 92.38 267 GLU A N 1
ATOM 2190 C CA . GLU A 1 267 ? -23.648 2.786 55.617 1.00 92.38 267 GLU A CA 1
ATOM 2191 C C . GLU A 1 267 ? -24.092 3.753 54.507 1.00 92.38 267 GLU A C 1
ATOM 2193 O O . GLU A 1 267 ? -23.416 3.879 53.482 1.00 92.38 267 GLU A O 1
ATOM 2198 N N . MET A 1 268 ? -25.161 4.523 54.729 1.00 89.56 268 MET A N 1
ATOM 2199 C CA . MET A 1 268 ? -25.610 5.567 53.802 1.00 89.56 268 MET A CA 1
ATOM 2200 C C . MET A 1 268 ? -24.525 6.636 53.576 1.00 89.56 268 MET A C 1
ATOM 2202 O O . MET A 1 268 ? -24.281 7.051 52.439 1.00 89.56 268 MET A O 1
ATOM 2206 N N . GLY A 1 269 ? -23.824 7.050 54.637 1.00 92.56 269 GLY A N 1
ATOM 2207 C CA . GLY A 1 269 ? -22.687 7.970 54.543 1.00 92.56 269 GLY A CA 1
ATOM 2208 C C . GLY A 1 269 ? -21.522 7.410 53.717 1.00 92.56 269 GLY A C 1
ATOM 2209 O O . GLY A 1 269 ? -20.920 8.142 52.926 1.00 92.56 269 GLY A O 1
ATOM 2210 N N . HIS A 1 270 ? -21.227 6.114 53.853 1.00 93.12 270 HIS A N 1
ATOM 2211 C CA . HIS A 1 270 ? -20.219 5.424 53.046 1.00 93.12 270 HIS A CA 1
ATOM 2212 C C . HIS A 1 270 ? -20.601 5.398 51.557 1.00 93.12 270 HIS A C 1
ATOM 2214 O O . HIS A 1 270 ? -19.810 5.829 50.714 1.00 93.12 270 HIS A O 1
ATOM 2220 N N . TYR A 1 271 ? -21.827 4.978 51.224 1.00 90.19 271 TYR A N 1
ATOM 2221 C CA . TYR A 1 271 ? -22.281 4.933 49.831 1.00 90.19 271 TYR A CA 1
ATOM 2222 C C . TYR A 1 271 ? -22.304 6.314 49.177 1.00 90.19 271 TYR A C 1
ATOM 2224 O O . TYR A 1 271 ? -21.888 6.444 48.029 1.00 90.19 271 TYR A O 1
ATOM 2232 N N . LYS A 1 272 ? -22.688 7.367 49.909 1.00 93.75 272 LYS A N 1
ATOM 2233 C CA . LYS A 1 272 ? -22.648 8.748 49.404 1.00 93.75 272 LYS A CA 1
ATOM 2234 C C . LYS A 1 272 ? -21.234 9.183 48.998 1.00 93.75 272 LYS A C 1
ATOM 2236 O O . LYS A 1 272 ? -21.065 9.801 47.948 1.00 93.75 272 LYS A O 1
ATOM 2241 N N . LYS A 1 273 ? -20.213 8.843 49.796 1.00 93.88 273 LYS A N 1
ATOM 2242 C CA . LYS A 1 273 ? -18.804 9.135 49.466 1.00 93.88 273 LYS A CA 1
ATOM 2243 C C . LYS A 1 273 ? -18.341 8.364 48.231 1.00 93.88 273 LYS A C 1
ATOM 2245 O O . LYS A 1 273 ? -17.713 8.954 47.354 1.00 93.88 273 LYS A O 1
ATOM 2250 N N . LEU A 1 274 ? -18.688 7.078 48.141 1.00 93.31 274 LEU A N 1
ATOM 2251 C CA . LEU A 1 274 ? -18.349 6.241 46.989 1.00 93.31 274 LEU A CA 1
ATOM 2252 C C . LEU A 1 274 ? -18.971 6.785 45.693 1.00 93.31 274 LEU A C 1
ATOM 2254 O O . LEU A 1 274 ? -18.297 6.860 44.668 1.00 93.31 274 LEU A O 1
ATOM 2258 N N . LEU A 1 275 ? -20.227 7.231 45.757 1.00 90.06 275 LEU A N 1
ATOM 2259 C CA . LEU A 1 275 ? -20.942 7.825 44.626 1.00 90.06 275 LEU A CA 1
ATOM 2260 C C . LEU A 1 275 ? -20.288 9.138 44.170 1.00 90.06 275 LEU A C 1
ATOM 2262 O O . LEU A 1 275 ? -20.092 9.346 42.976 1.00 90.06 275 LEU A O 1
ATOM 2266 N N . MET A 1 276 ? -19.856 9.981 45.115 1.00 94.00 276 MET A N 1
ATOM 2267 C CA . MET A 1 276 ? -19.085 11.194 44.816 1.00 94.00 276 MET A CA 1
ATOM 2268 C C . MET A 1 276 ? -17.745 10.896 44.131 1.00 94.00 276 MET A C 1
ATOM 2270 O O . MET A 1 276 ? -17.361 11.616 43.213 1.00 94.00 276 MET A O 1
ATOM 2274 N N . MET A 1 277 ? -17.024 9.854 44.558 1.00 93.50 277 MET A N 1
ATOM 2275 C CA . MET A 1 277 ? -15.778 9.449 43.897 1.00 93.50 277 MET A CA 1
ATOM 2276 C C . MET A 1 277 ? -16.030 8.947 42.477 1.00 93.50 277 MET A C 1
ATOM 2278 O O . MET A 1 277 ? -15.351 9.383 41.552 1.00 93.50 277 MET A O 1
ATOM 2282 N N . LYS A 1 278 ? -17.042 8.092 42.288 1.00 92.44 278 LYS A N 1
ATOM 2283 C CA . LYS A 1 278 ? -17.396 7.576 40.961 1.00 92.44 278 LYS A CA 1
ATOM 2284 C C . LYS A 1 278 ? -17.866 8.671 40.010 1.00 92.44 278 LYS A C 1
ATOM 2286 O O . LYS A 1 278 ? -17.501 8.627 38.844 1.00 92.44 278 LYS A O 1
ATOM 2291 N N . SER A 1 279 ? -18.580 9.682 40.505 1.00 93.25 279 SER A N 1
ATOM 2292 C CA . SER A 1 279 ? -18.926 10.866 39.709 1.00 93.25 279 SER A CA 1
ATOM 2293 C C . SER A 1 279 ? -17.676 11.571 39.177 1.00 93.25 279 SER A C 1
ATOM 2295 O O . SER A 1 279 ? -17.591 11.832 37.986 1.00 93.25 279 SER A O 1
ATOM 2297 N N . LYS A 1 280 ? -16.667 11.796 40.029 1.00 94.62 280 LYS A N 1
ATOM 2298 C CA . LYS A 1 280 ? -15.408 12.431 39.605 1.00 94.62 280 LYS A CA 1
ATOM 2299 C C . LYS A 1 280 ? -14.636 11.589 38.590 1.00 94.62 280 LYS A C 1
ATOM 2301 O O . LYS A 1 280 ? -14.049 12.143 37.670 1.00 94.62 280 LYS A O 1
ATOM 2306 N N . GLU A 1 281 ? -14.615 10.265 38.754 1.00 93.38 281 GLU A N 1
ATOM 2307 C CA . GLU A 1 281 ? -14.002 9.361 37.769 1.00 93.38 281 GLU A CA 1
ATOM 2308 C C . GLU A 1 281 ? -14.704 9.462 36.407 1.00 93.38 281 GLU A C 1
ATOM 2310 O O . GLU A 1 281 ? -14.032 9.535 35.381 1.00 93.38 281 GLU A O 1
ATOM 2315 N N . VAL A 1 282 ? -16.041 9.525 36.395 1.00 94.00 282 VAL A N 1
ATOM 2316 C CA . VAL A 1 282 ? -16.825 9.724 35.166 1.00 94.00 282 VAL A CA 1
ATOM 2317 C C . VAL A 1 282 ? -16.493 11.066 34.514 1.00 94.00 282 VAL A C 1
ATOM 2319 O O . VAL A 1 282 ? -16.243 11.089 33.311 1.00 94.00 282 VAL A O 1
ATOM 2322 N N . ASP A 1 283 ? -16.408 12.149 35.291 1.00 94.50 283 ASP A N 1
ATOM 2323 C CA . ASP A 1 283 ? -16.055 13.479 34.777 1.00 94.50 283 ASP A CA 1
ATOM 2324 C C . ASP A 1 283 ? -14.658 13.483 34.125 1.00 94.50 283 ASP A C 1
ATOM 2326 O O . ASP A 1 283 ? -14.468 14.035 33.037 1.00 94.50 283 ASP A O 1
ATOM 2330 N N . ILE A 1 284 ? -13.679 12.811 34.749 1.00 94.88 284 ILE A N 1
ATOM 2331 C CA . ILE A 1 284 ? -12.325 12.649 34.195 1.00 94.88 284 ILE A CA 1
ATOM 2332 C C . ILE A 1 284 ? -12.381 11.868 32.879 1.00 94.88 284 ILE A C 1
ATOM 2334 O O . ILE A 1 284 ? -11.895 12.364 31.862 1.00 94.88 284 ILE A O 1
ATOM 2338 N N . CYS A 1 285 ? -13.023 10.697 32.855 1.00 89.12 285 CYS A N 1
ATOM 2339 C CA . CYS A 1 285 ? -13.142 9.897 31.635 1.00 89.12 285 CYS A CA 1
ATOM 2340 C C . CYS A 1 285 ? -13.858 10.655 30.507 1.00 89.12 285 CYS A C 1
ATOM 2342 O O . CYS A 1 285 ? -13.480 10.536 29.343 1.00 89.12 285 CYS A O 1
ATOM 2344 N N . GLN A 1 286 ? -14.869 11.459 30.836 1.00 93.62 286 GLN A N 1
ATOM 2345 C CA . GLN A 1 286 ? -15.595 12.270 29.864 1.00 93.62 286 GLN A CA 1
ATOM 2346 C C . GLN A 1 286 ? -14.708 13.374 29.268 1.00 93.62 286 GLN A C 1
ATOM 2348 O O . GLN A 1 286 ? -14.748 13.610 28.059 1.00 93.62 286 GLN A O 1
ATOM 2353 N N . SER A 1 287 ? -13.860 14.001 30.087 1.00 94.38 287 SER A N 1
ATOM 2354 C CA . SER A 1 287 ? -12.894 15.000 29.616 1.00 94.38 287 SER A CA 1
ATOM 2355 C C . SER A 1 287 ? -11.808 14.396 28.709 1.00 94.38 287 SER A C 1
ATOM 2357 O O . SER A 1 287 ? -11.454 14.980 27.682 1.00 94.38 287 SER A O 1
ATOM 2359 N N . GLU A 1 288 ? -11.326 13.190 29.027 1.00 94.31 288 GLU A N 1
ATOM 2360 C CA . GLU A 1 288 ? -10.364 12.456 28.195 1.00 94.31 288 GLU A CA 1
ATOM 2361 C C . GLU A 1 288 ? -10.978 12.029 26.857 1.00 94.31 288 GLU A C 1
ATOM 2363 O O . GLU A 1 288 ? -10.332 12.152 25.814 1.00 94.31 288 GLU A O 1
ATOM 2368 N N . LEU A 1 289 ? -12.241 11.589 26.870 1.00 91.56 289 LEU A N 1
ATOM 2369 C CA . LEU A 1 289 ? -12.985 11.242 25.662 1.00 91.56 289 LEU A CA 1
ATOM 2370 C C . LEU A 1 289 ? -13.097 12.446 24.716 1.00 91.56 289 LEU A C 1
ATOM 2372 O O . LEU A 1 289 ? -12.743 12.326 23.546 1.00 91.56 289 LEU A O 1
ATOM 2376 N N . GLN A 1 290 ? -13.501 13.616 25.223 1.00 94.62 290 GLN A N 1
ATOM 2377 C CA . GLN A 1 290 ? -13.586 14.842 24.416 1.00 94.62 290 GLN A CA 1
ATOM 2378 C C . GLN A 1 290 ? -12.242 15.226 23.789 1.00 94.62 290 GLN A C 1
ATOM 2380 O O . GLN A 1 290 ? -12.186 15.639 22.628 1.00 94.62 290 GLN A O 1
ATOM 2385 N N . LYS A 1 291 ? -11.142 15.074 24.535 1.00 95.69 291 LYS A N 1
ATOM 2386 C CA . LYS A 1 291 ? -9.799 15.354 24.017 1.00 95.69 291 LYS A CA 1
ATOM 2387 C C . LYS A 1 291 ? -9.437 14.413 22.864 1.00 95.69 291 LYS A C 1
ATOM 2389 O O . LYS A 1 291 ? -8.975 14.875 21.821 1.00 95.69 291 LYS A O 1
ATOM 2394 N N . LEU A 1 292 ? -9.693 13.115 23.028 1.00 91.94 292 LEU A N 1
ATOM 2395 C CA . LEU A 1 292 ? -9.456 12.118 21.982 1.00 91.94 292 LEU A CA 1
ATOM 2396 C C . LEU A 1 292 ? -10.341 12.353 20.753 1.00 91.94 292 LEU A C 1
ATOM 2398 O O . LEU A 1 292 ? -9.868 12.212 19.628 1.00 91.94 292 LEU A O 1
ATOM 2402 N N . GLU A 1 293 ? -11.602 12.744 20.937 1.00 93.62 293 GLU A N 1
ATOM 2403 C CA . GLU A 1 293 ? -12.510 13.085 19.836 1.00 93.62 293 GLU A CA 1
ATOM 2404 C C . GLU A 1 293 ? -12.004 14.282 19.025 1.00 93.62 293 GLU A C 1
ATOM 2406 O O . GLU A 1 293 ? -12.011 14.234 17.792 1.00 93.62 293 GLU A O 1
ATOM 2411 N N . TYR A 1 294 ? -11.497 15.321 19.696 1.00 95.06 294 TYR A N 1
ATOM 2412 C CA . TYR A 1 294 ? -10.894 16.478 19.037 1.00 95.06 294 TYR A CA 1
ATOM 2413 C C . TYR A 1 294 ? -9.633 16.097 18.244 1.00 95.06 294 TYR A C 1
ATOM 2415 O O . TYR A 1 294 ? -9.523 16.414 17.056 1.00 95.06 294 TYR A O 1
ATOM 2423 N N . GLU A 1 295 ? -8.699 15.362 18.856 1.00 94.19 295 GLU A N 1
ATOM 2424 C CA . GLU A 1 295 ? -7.468 14.896 18.198 1.00 94.19 295 GLU A CA 1
ATOM 2425 C C . GLU A 1 295 ? -7.762 13.972 17.004 1.00 94.19 295 GLU A C 1
ATOM 2427 O O . GLU A 1 295 ? -7.136 14.078 15.940 1.00 94.19 295 GLU A O 1
ATOM 2432 N N . ASN A 1 296 ? -8.758 13.095 17.149 1.00 92.56 296 ASN A N 1
ATOM 2433 C CA . ASN A 1 296 ? -9.231 12.227 16.079 1.00 92.56 296 ASN A CA 1
ATOM 2434 C C . ASN A 1 296 ? -9.884 13.035 14.947 1.00 92.56 296 ASN A C 1
ATOM 2436 O O . ASN A 1 296 ? -9.626 12.766 13.774 1.00 92.56 296 ASN A O 1
ATOM 2440 N N . GLY A 1 297 ? -10.669 14.067 15.273 1.00 95.88 297 GLY A N 1
ATOM 2441 C CA . GLY A 1 297 ? -11.249 14.995 14.300 1.00 95.88 297 GLY A CA 1
ATOM 2442 C C . GLY A 1 297 ? -10.182 15.718 13.473 1.00 95.88 297 GLY A C 1
ATOM 2443 O O . GLY A 1 297 ? -10.252 15.732 12.241 1.00 95.88 297 GLY A O 1
ATOM 2444 N N . MET A 1 298 ? -9.140 16.230 14.133 1.00 94.62 298 MET A N 1
ATOM 2445 C CA . MET A 1 298 ? -7.996 16.867 13.471 1.00 94.62 298 MET A CA 1
ATOM 2446 C C . MET A 1 298 ? -7.236 15.887 12.570 1.00 94.62 298 MET A C 1
ATOM 2448 O O . MET A 1 298 ? -6.928 16.204 11.418 1.00 94.62 298 MET A O 1
ATOM 2452 N N . SER A 1 299 ? -6.984 14.670 13.059 1.00 90.81 299 SER A N 1
ATOM 2453 C CA . SER A 1 299 ? -6.302 13.619 12.295 1.00 90.81 299 SER A CA 1
ATOM 2454 C C . SER A 1 299 ? -7.107 13.193 11.065 1.00 90.81 299 SER A C 1
ATOM 2456 O O . SER A 1 299 ? -6.551 13.070 9.973 1.00 90.81 299 SER A O 1
ATOM 2458 N N . LYS A 1 300 ? -8.427 13.032 11.210 1.00 93.88 300 LYS A N 1
ATOM 2459 C CA . LYS A 1 300 ? -9.345 12.703 10.113 1.00 93.88 300 LYS A CA 1
ATOM 2460 C C . LYS A 1 300 ? -9.375 13.802 9.052 1.00 93.88 300 LYS A C 1
ATOM 2462 O O . LYS A 1 300 ? -9.326 13.489 7.864 1.00 93.88 300 LYS A O 1
ATOM 2467 N N . SER A 1 301 ? -9.422 15.070 9.463 1.00 93.50 301 SER A N 1
ATOM 2468 C CA . SER A 1 301 ? -9.376 16.214 8.544 1.00 93.50 301 SER A CA 1
ATOM 2469 C C . SER A 1 301 ? -8.081 16.221 7.725 1.00 93.50 301 SER A C 1
ATOM 2471 O O . SER A 1 301 ? -8.132 16.287 6.496 1.00 93.50 301 SER A O 1
ATOM 2473 N N . ARG A 1 302 ? -6.926 16.027 8.384 1.00 94.81 302 ARG A N 1
ATOM 2474 C CA . ARG A 1 302 ? -5.620 15.935 7.710 1.00 94.81 302 ARG A CA 1
ATOM 2475 C C . ARG A 1 302 ? -5.581 14.796 6.693 1.00 94.81 302 ARG A C 1
ATOM 2477 O O . ARG A 1 302 ? -5.287 15.037 5.531 1.00 94.81 302 ARG A O 1
ATOM 2484 N N . LEU A 1 303 ? -5.960 13.584 7.103 1.00 91.88 303 LEU A N 1
ATOM 2485 C CA . LEU A 1 303 ? -5.976 12.420 6.211 1.00 91.88 303 LEU A CA 1
ATOM 2486 C C . LEU A 1 303 ? -6.926 12.603 5.020 1.00 91.88 303 LEU A C 1
ATOM 2488 O O . LEU A 1 303 ? -6.622 12.154 3.921 1.00 91.88 303 LEU A O 1
ATOM 2492 N N . THR A 1 304 ? -8.062 13.274 5.222 1.00 92.19 304 THR A N 1
ATOM 2493 C CA . THR A 1 304 ? -9.012 13.565 4.136 1.00 92.19 304 THR A CA 1
ATOM 2494 C C . THR A 1 304 ? -8.414 14.539 3.121 1.00 92.19 304 THR A C 1
ATOM 2496 O O . THR A 1 304 ? -8.641 14.388 1.923 1.00 92.19 304 THR A O 1
ATOM 2499 N N . LYS A 1 305 ? -7.642 15.529 3.584 1.00 95.31 305 LYS A N 1
ATOM 2500 C CA . LYS A 1 305 ? -6.927 16.457 2.705 1.00 95.31 305 LYS A CA 1
ATOM 2501 C C . LYS A 1 305 ? -5.835 15.736 1.911 1.00 95.31 305 LYS A C 1
ATOM 2503 O O . LYS A 1 305 ? -5.827 15.841 0.690 1.00 95.31 305 LYS A O 1
ATOM 2508 N N . ASP A 1 306 ? -4.997 14.951 2.587 1.00 93.62 306 ASP A N 1
ATOM 2509 C CA . ASP A 1 306 ? -3.919 14.186 1.947 1.00 93.62 306 ASP A CA 1
ATOM 2510 C C . ASP A 1 306 ? -4.476 13.220 0.886 1.00 93.62 306 ASP A C 1
ATOM 2512 O O . ASP A 1 306 ? -3.908 13.082 -0.196 1.00 93.62 306 ASP A O 1
ATOM 2516 N N . LEU A 1 307 ? -5.616 12.575 1.167 1.00 93.38 307 LEU A N 1
ATOM 2517 C CA . LEU A 1 307 ? -6.284 11.689 0.213 1.00 93.38 307 LEU A CA 1
ATOM 2518 C C . LEU A 1 307 ? -6.689 12.435 -1.065 1.00 93.38 307 LEU A C 1
ATOM 2520 O O . LEU A 1 307 ? -6.379 11.960 -2.154 1.00 93.38 307 LEU A O 1
ATOM 2524 N N . LYS A 1 308 ? -7.306 13.618 -0.938 1.00 95.25 308 LYS A N 1
ATOM 2525 C CA . LYS A 1 308 ? -7.691 14.443 -2.094 1.00 95.25 308 LYS A CA 1
ATOM 252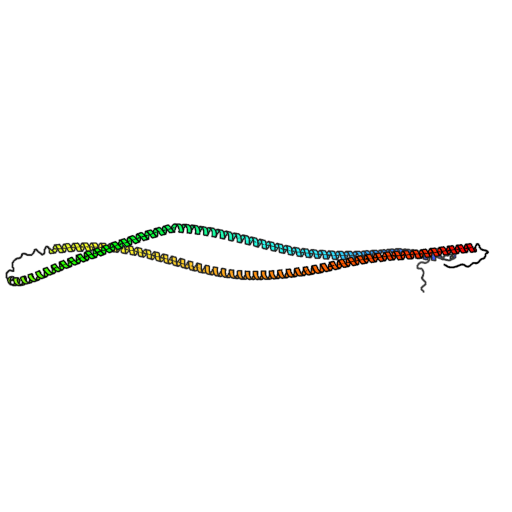6 C C . LYS A 1 308 ? -6.484 14.862 -2.929 1.00 95.25 308 LYS A C 1
ATOM 2528 O O . LYS A 1 308 ? -6.509 14.720 -4.145 1.00 95.25 308 LYS A O 1
ATOM 2533 N N . GLU A 1 309 ? -5.402 15.304 -2.288 1.00 94.81 309 GLU A N 1
ATOM 2534 C CA . GLU A 1 309 ? -4.167 15.684 -2.993 1.00 94.81 309 GLU A CA 1
ATOM 2535 C C . GLU A 1 309 ? -3.566 14.497 -3.772 1.00 94.81 309 GLU A C 1
ATOM 2537 O O . GLU A 1 309 ? -3.060 14.655 -4.890 1.00 94.81 309 GLU A O 1
ATOM 2542 N N . LYS A 1 310 ? -3.638 13.278 -3.214 1.00 93.31 310 LYS A N 1
ATOM 2543 C CA . LYS A 1 310 ? -3.190 12.056 -3.902 1.00 93.31 310 LYS A CA 1
ATOM 2544 C C . LYS A 1 310 ? -4.122 11.635 -5.035 1.00 93.31 310 LYS A C 1
ATOM 2546 O O . LYS A 1 310 ? -3.617 11.205 -6.070 1.00 93.31 310 LYS A O 1
ATOM 2551 N N . GLU A 1 311 ? -5.435 11.779 -4.876 1.00 93.38 311 GLU A N 1
ATOM 2552 C CA . GLU A 1 311 ? -6.419 11.538 -5.941 1.00 93.38 311 GLU A CA 1
ATOM 2553 C C . GLU A 1 311 ? -6.212 12.496 -7.124 1.00 93.38 311 GLU A C 1
ATOM 2555 O O . GLU A 1 311 ? -6.171 12.057 -8.274 1.00 93.38 311 GLU A O 1
ATOM 2560 N N . GLU A 1 312 ? -5.991 13.784 -6.851 1.00 95.81 312 GLU A N 1
ATOM 2561 C CA . GLU A 1 312 ? -5.680 14.790 -7.873 1.00 95.81 312 GLU A CA 1
ATOM 2562 C C . GLU A 1 312 ? -4.361 14.475 -8.591 1.00 95.81 312 GLU A C 1
ATOM 2564 O O . GLU A 1 312 ? -4.299 14.482 -9.822 1.00 95.81 312 GLU A O 1
ATOM 2569 N N . SER A 1 313 ? -3.315 14.116 -7.840 1.00 94.25 313 SER A N 1
ATOM 2570 C CA . SER A 1 313 ? -2.021 13.719 -8.415 1.00 94.25 313 SER A CA 1
ATOM 2571 C C . SER A 1 313 ? -2.145 12.475 -9.303 1.00 94.25 313 SER A C 1
ATOM 2573 O O . SER A 1 313 ? -1.555 12.414 -10.383 1.00 94.25 313 SER A O 1
ATOM 2575 N N . LEU A 1 314 ? -2.935 11.483 -8.877 1.00 94.69 314 LEU A N 1
ATOM 2576 C CA . LEU A 1 314 ? -3.196 10.275 -9.657 1.00 94.69 314 LEU A CA 1
ATOM 2577 C C . LEU A 1 314 ? -3.921 10.602 -10.966 1.00 94.69 314 LEU A C 1
ATOM 2579 O O . LEU A 1 314 ? -3.554 10.063 -12.010 1.00 94.69 314 LEU A O 1
ATOM 2583 N N . LEU A 1 315 ? -4.911 11.498 -10.925 1.00 95.69 315 LEU A N 1
ATOM 2584 C CA . LEU A 1 315 ? -5.634 11.936 -12.116 1.00 95.69 315 LEU A CA 1
ATOM 2585 C C . LEU A 1 315 ? -4.688 12.591 -13.133 1.00 95.69 315 LEU A C 1
ATOM 2587 O O . LEU A 1 315 ? -4.758 12.286 -14.324 1.00 95.69 315 LEU A O 1
ATOM 2591 N N . VAL A 1 316 ? -3.761 13.436 -12.670 1.00 96.44 316 VAL A N 1
ATOM 2592 C CA . VAL A 1 316 ? -2.732 14.041 -13.532 1.00 96.44 316 VAL A CA 1
ATOM 2593 C C . VAL A 1 316 ? -1.840 12.967 -14.158 1.00 96.44 316 VAL A C 1
ATOM 2595 O O . VAL A 1 316 ? -1.620 12.987 -15.370 1.00 96.44 316 VAL A O 1
ATOM 2598 N N . CYS A 1 317 ? -1.372 11.990 -13.376 1.00 90.69 317 CYS A N 1
ATOM 2599 C CA . CYS A 1 317 ? -0.575 10.878 -13.898 1.00 90.69 317 CYS A CA 1
ATOM 2600 C C . CYS A 1 317 ? -1.336 10.073 -14.961 1.00 90.69 317 CYS A C 1
ATOM 2602 O O . CYS A 1 317 ? -0.783 9.779 -16.018 1.00 90.69 317 CYS A O 1
ATOM 2604 N N . GLN A 1 318 ? -2.617 9.770 -14.732 1.00 94.06 318 GLN A N 1
ATOM 2605 C CA . GLN A 1 318 ? -3.458 9.069 -15.708 1.00 94.06 318 GLN A CA 1
ATOM 2606 C C . GLN A 1 318 ? -3.599 9.855 -17.017 1.00 94.06 318 GLN A C 1
ATOM 2608 O O . GLN A 1 318 ? -3.495 9.276 -18.100 1.00 94.06 318 GLN A O 1
ATOM 2613 N N . GLN A 1 319 ? -3.788 11.174 -16.936 1.00 95.19 319 GLN A N 1
ATOM 2614 C CA . GLN A 1 319 ? -3.844 12.038 -18.117 1.00 95.19 319 GLN A CA 1
ATOM 2615 C C . GLN A 1 319 ? -2.517 12.048 -18.885 1.00 95.19 319 GLN A C 1
ATOM 2617 O O . GLN A 1 319 ? -2.522 11.992 -20.114 1.00 95.19 319 GLN A O 1
ATOM 2622 N N . VAL A 1 320 ? -1.380 12.087 -18.182 1.00 96.62 320 VAL A N 1
ATOM 2623 C CA . VAL A 1 320 ? -0.048 12.006 -18.802 1.00 96.62 320 VAL A CA 1
ATOM 2624 C C . VAL A 1 320 ? 0.144 10.665 -19.504 1.00 96.62 320 VAL A C 1
ATOM 2626 O O . VAL A 1 320 ? 0.529 10.655 -20.670 1.00 96.62 320 VAL A O 1
ATOM 2629 N N . CYS A 1 321 ? -0.174 9.549 -18.842 1.00 90.75 321 CYS A N 1
ATOM 2630 C CA . CYS A 1 321 ? -0.077 8.221 -19.445 1.00 90.75 321 CYS A CA 1
ATOM 2631 C C . CYS A 1 321 ? -0.923 8.114 -20.716 1.00 90.75 321 CYS A C 1
ATOM 2633 O O . CYS A 1 321 ? -0.442 7.598 -21.721 1.00 90.75 321 CYS A O 1
ATOM 2635 N N . LYS A 1 322 ? -2.148 8.654 -20.700 1.00 95.88 322 LYS A N 1
ATOM 2636 C CA . LYS A 1 322 ? -3.018 8.664 -21.879 1.00 95.88 322 LYS A CA 1
ATOM 2637 C C . LYS A 1 322 ? -2.404 9.452 -23.041 1.00 95.88 322 LYS A C 1
ATOM 2639 O O . LYS A 1 322 ? -2.376 8.947 -24.157 1.00 95.88 322 LYS A O 1
ATOM 2644 N N . ARG A 1 323 ? -1.855 10.645 -22.778 1.00 95.56 323 ARG A N 1
ATOM 2645 C CA . ARG A 1 323 ? -1.170 11.446 -23.810 1.00 95.56 323 ARG A CA 1
ATOM 2646 C C . ARG A 1 323 ? 0.043 10.726 -24.394 1.00 95.56 323 ARG A C 1
ATOM 2648 O O . ARG A 1 323 ? 0.200 10.703 -25.607 1.00 95.56 323 ARG A O 1
ATOM 2655 N N . LEU A 1 324 ? 0.873 10.117 -23.548 1.00 93.12 324 LEU A N 1
ATOM 2656 C CA . LEU A 1 324 ? 2.037 9.356 -24.009 1.00 93.12 324 LEU A CA 1
ATOM 2657 C C . LEU A 1 324 ? 1.623 8.148 -24.857 1.00 93.12 324 LEU A C 1
ATOM 2659 O O . LEU A 1 324 ? 2.271 7.848 -25.851 1.00 93.12 324 LEU A O 1
ATOM 2663 N N . GLN A 1 325 ? 0.525 7.479 -24.503 1.00 94.44 325 GLN A N 1
ATOM 2664 C CA . GLN A 1 325 ? -0.011 6.373 -25.292 1.00 94.44 325 GLN A CA 1
ATOM 2665 C C . GLN A 1 325 ? -0.488 6.831 -26.682 1.00 94.44 325 GLN A C 1
ATOM 2667 O O . GLN A 1 325 ? -0.232 6.150 -27.672 1.00 94.44 325 GLN A O 1
ATOM 2672 N N . GLU A 1 326 ? -1.144 7.990 -26.766 1.00 94.88 326 GLU A N 1
ATOM 2673 C CA . GLU A 1 326 ? -1.543 8.606 -28.039 1.00 94.88 326 GLU A CA 1
ATOM 2674 C C . GLU A 1 326 ? -0.319 9.011 -28.883 1.00 94.88 326 GLU A C 1
ATOM 2676 O O . GLU A 1 326 ? -0.298 8.774 -30.091 1.00 94.88 326 GLU A O 1
ATOM 2681 N N . GLU A 1 327 ? 0.723 9.562 -28.254 1.00 94.81 327 GLU A N 1
ATOM 2682 C CA . GLU A 1 327 ? 1.969 9.948 -28.925 1.00 94.81 327 GLU A CA 1
ATOM 2683 C C . GLU A 1 327 ? 2.734 8.737 -29.478 1.00 94.81 327 GLU A C 1
ATOM 2685 O O . GLU A 1 327 ? 3.197 8.773 -30.619 1.00 94.81 327 GLU A O 1
ATOM 2690 N N . VAL A 1 328 ? 2.814 7.641 -28.715 1.00 93.81 328 VAL A N 1
ATOM 2691 C CA . VAL A 1 328 ? 3.415 6.381 -29.180 1.00 93.81 328 VAL A CA 1
ATOM 2692 C C . VAL A 1 328 ? 2.662 5.841 -30.395 1.00 93.81 328 VAL A C 1
ATOM 2694 O O . VAL A 1 328 ? 3.290 5.548 -31.408 1.00 93.81 328 VAL A O 1
ATOM 2697 N N . ALA A 1 329 ? 1.327 5.805 -30.353 1.00 94.12 329 ALA A N 1
ATOM 2698 C CA . ALA A 1 329 ? 0.523 5.332 -31.480 1.00 94.12 329 ALA A CA 1
ATOM 2699 C C . ALA A 1 329 ? 0.688 6.202 -32.746 1.00 94.12 329 ALA A C 1
ATOM 2701 O O . ALA A 1 329 ? 0.646 5.701 -33.871 1.00 94.12 329 ALA A O 1
ATOM 2702 N N . GLU A 1 330 ? 0.877 7.518 -32.597 1.00 95.38 330 GLU A N 1
ATOM 2703 C CA . GLU A 1 330 ? 1.208 8.405 -33.721 1.00 95.38 330 GLU A CA 1
ATOM 2704 C C . GLU A 1 330 ? 2.606 8.109 -34.280 1.00 95.38 330 GLU A C 1
ATOM 2706 O O . GLU A 1 330 ? 2.776 8.040 -35.498 1.00 95.38 330 GLU A O 1
ATOM 2711 N N . LYS A 1 331 ? 3.603 7.895 -33.414 1.00 93.44 331 LYS A N 1
ATOM 2712 C CA . LYS A 1 331 ? 4.971 7.565 -33.837 1.00 93.44 331 LYS A CA 1
ATOM 2713 C C . LYS A 1 331 ? 5.051 6.228 -34.563 1.00 93.44 331 LYS A C 1
ATOM 2715 O O . LYS A 1 331 ? 5.704 6.167 -35.600 1.00 93.44 331 LYS A O 1
ATOM 2720 N N . GLU A 1 332 ? 4.340 5.212 -34.086 1.00 93.19 332 GLU A N 1
ATOM 2721 C CA . GLU A 1 332 ? 4.234 3.911 -34.759 1.00 93.19 332 GLU A CA 1
ATOM 2722 C C . GLU A 1 332 ? 3.651 4.066 -36.171 1.00 93.19 332 GLU A C 1
ATOM 2724 O O . GLU A 1 332 ? 4.228 3.575 -37.142 1.00 93.19 332 GLU A O 1
ATOM 2729 N N . ARG A 1 333 ? 2.574 4.849 -36.332 1.00 95.00 333 ARG A N 1
ATOM 2730 C CA . ARG A 1 333 ? 2.014 5.144 -37.664 1.00 95.00 333 ARG A CA 1
ATOM 2731 C C . ARG A 1 333 ? 3.001 5.861 -38.585 1.00 95.00 333 ARG A C 1
ATOM 2733 O O . ARG A 1 333 ? 3.040 5.570 -39.782 1.00 95.00 333 ARG A O 1
ATOM 2740 N N . GLN A 1 334 ? 3.773 6.810 -38.055 1.00 94.38 334 GLN A N 1
ATOM 2741 C CA . GLN A 1 334 ? 4.798 7.523 -38.823 1.00 94.38 334 GLN A CA 1
ATOM 2742 C C . GLN A 1 334 ? 5.936 6.591 -39.251 1.00 94.38 334 GLN A C 1
ATOM 2744 O O . GLN A 1 334 ? 6.398 6.677 -40.389 1.00 94.38 334 GLN A O 1
ATOM 2749 N N . GLU A 1 335 ? 6.366 5.689 -38.369 1.00 93.12 335 GLU A N 1
ATOM 2750 C CA . GLU A 1 335 ? 7.386 4.683 -38.666 1.00 93.12 335 GLU A CA 1
ATOM 2751 C C . GLU A 1 335 ? 6.918 3.720 -39.763 1.00 93.12 335 GLU A C 1
ATOM 2753 O O . GLU A 1 335 ? 7.641 3.495 -40.735 1.00 93.12 335 GLU A O 1
ATOM 2758 N N . GLU A 1 336 ? 5.689 3.207 -39.671 1.00 93.75 336 GLU A N 1
ATOM 2759 C CA . GLU A 1 336 ? 5.107 2.344 -40.703 1.00 93.75 336 GLU A CA 1
ATOM 2760 C C . GLU A 1 336 ? 5.021 3.041 -42.066 1.00 93.75 336 GLU A C 1
ATOM 2762 O O . GLU A 1 336 ? 5.282 2.428 -43.105 1.00 93.75 336 GLU A O 1
ATOM 2767 N N . ASP A 1 337 ? 4.662 4.325 -42.086 1.00 95.25 337 ASP A N 1
ATOM 2768 C CA . ASP A 1 337 ? 4.598 5.111 -43.314 1.00 95.25 337 ASP A CA 1
ATOM 2769 C C . ASP A 1 337 ? 5.980 5.376 -43.927 1.00 95.25 337 ASP A C 1
ATOM 2771 O O . ASP A 1 337 ? 6.157 5.263 -45.144 1.00 95.25 337 ASP A O 1
ATOM 2775 N N . LEU A 1 338 ? 6.980 5.676 -43.095 1.00 93.88 338 LEU A N 1
ATOM 2776 C CA . LEU A 1 338 ? 8.370 5.787 -43.535 1.00 93.88 338 LEU A CA 1
ATOM 2777 C C . LEU A 1 338 ? 8.875 4.459 -44.095 1.00 93.88 338 LEU A C 1
ATOM 2779 O O . LEU A 1 338 ? 9.439 4.444 -45.184 1.00 93.88 338 LEU A O 1
ATOM 2783 N N . LYS A 1 339 ? 8.600 3.343 -43.415 1.00 94.81 339 LYS A N 1
ATOM 2784 C CA . LYS A 1 339 ? 8.978 2.004 -43.875 1.00 94.81 339 LYS A CA 1
ATOM 2785 C C . LYS A 1 339 ? 8.372 1.688 -45.241 1.00 94.81 339 LYS A C 1
ATOM 2787 O O . LYS A 1 339 ? 9.089 1.235 -46.129 1.00 94.81 339 LYS A O 1
ATOM 2792 N N . ARG A 1 340 ? 7.081 1.991 -45.441 1.00 95.56 340 ARG A N 1
ATOM 2793 C CA . ARG A 1 340 ? 6.412 1.855 -46.747 1.00 95.56 340 ARG A CA 1
ATOM 2794 C C . ARG A 1 340 ? 7.113 2.680 -47.830 1.00 95.56 340 ARG A C 1
ATOM 2796 O O . ARG A 1 340 ? 7.386 2.150 -48.903 1.00 95.56 340 ARG A O 1
ATOM 2803 N N . ARG A 1 341 ? 7.443 3.947 -47.550 1.00 95.31 341 ARG A N 1
ATOM 2804 C CA . ARG A 1 341 ? 8.159 4.822 -48.495 1.00 95.31 341 ARG A CA 1
ATOM 2805 C C . ARG A 1 341 ? 9.556 4.308 -48.830 1.00 95.31 341 ARG A C 1
ATOM 2807 O O . ARG A 1 341 ? 9.898 4.248 -50.007 1.00 95.31 341 ARG A O 1
ATOM 2814 N N . THR A 1 342 ? 10.328 3.900 -47.826 1.00 92.56 342 THR A N 1
ATOM 2815 C CA . THR A 1 342 ? 11.662 3.322 -48.019 1.00 92.56 342 THR A CA 1
ATOM 2816 C C . THR A 1 342 ? 11.598 2.085 -48.907 1.00 92.56 342 THR A C 1
ATOM 2818 O O . THR A 1 342 ? 12.339 2.021 -49.881 1.00 92.56 342 THR A O 1
ATOM 2821 N N . SER A 1 343 ? 10.666 1.160 -48.655 1.00 94.94 343 SER A N 1
ATOM 2822 C CA . SER A 1 343 ? 10.504 -0.029 -49.498 1.00 94.94 343 SER A CA 1
ATOM 2823 C C . SER A 1 343 ? 10.141 0.314 -50.947 1.00 94.94 343 SER A C 1
ATOM 2825 O O . SER A 1 343 ? 10.698 -0.285 -51.863 1.00 94.94 343 SER A O 1
ATOM 2827 N N . CYS A 1 344 ? 9.268 1.302 -51.188 1.00 94.44 344 CYS A N 1
ATOM 2828 C CA . CYS A 1 344 ? 8.985 1.768 -52.551 1.00 94.44 344 CYS A CA 1
ATOM 2829 C C . CYS A 1 344 ? 10.250 2.292 -53.248 1.00 94.44 344 CYS A C 1
ATOM 2831 O O . CYS A 1 344 ? 10.552 1.864 -54.361 1.00 94.44 344 CYS A O 1
ATOM 2833 N N . SER A 1 345 ? 11.015 3.166 -52.587 1.00 91.75 345 SER A N 1
ATOM 2834 C CA . SER A 1 345 ? 12.259 3.704 -53.149 1.00 91.75 345 SER A CA 1
ATOM 2835 C C . SER A 1 345 ? 13.326 2.624 -53.364 1.00 91.75 345 SER A C 1
ATOM 2837 O O . SER A 1 345 ? 14.071 2.687 -54.338 1.00 91.75 345 SER A O 1
ATOM 2839 N N . GLU A 1 346 ? 13.397 1.609 -52.500 1.00 94.56 346 GLU A N 1
ATOM 2840 C CA . GLU A 1 346 ? 14.270 0.444 -52.689 1.00 94.56 346 GLU A CA 1
ATOM 2841 C C . GLU A 1 346 ? 13.872 -0.366 -53.933 1.00 94.56 346 GLU A C 1
ATOM 2843 O O . GLU A 1 346 ? 14.741 -0.734 -54.726 1.00 94.56 346 GLU A O 1
ATOM 2848 N N . CYS A 1 347 ? 12.573 -0.598 -54.156 1.00 94.88 347 CYS A N 1
ATOM 2849 C CA . CYS A 1 347 ? 12.074 -1.268 -55.361 1.00 94.88 347 CYS A CA 1
ATOM 2850 C C . CYS A 1 347 ? 12.360 -0.464 -56.641 1.00 94.88 347 CYS A C 1
ATOM 2852 O O . CYS A 1 347 ? 12.784 -1.032 -57.653 1.00 94.88 347 CYS A O 1
ATOM 2854 N N . GLU A 1 348 ? 12.154 0.855 -56.606 1.00 95.00 348 GLU A N 1
ATOM 2855 C CA . GLU A 1 348 ? 12.485 1.756 -57.716 1.00 95.00 348 GLU A CA 1
ATOM 2856 C C . GLU A 1 348 ? 13.986 1.722 -58.025 1.00 95.00 348 GLU A C 1
ATOM 2858 O O . GLU A 1 348 ? 14.383 1.571 -59.182 1.00 95.00 348 GLU A O 1
ATOM 2863 N N . LEU A 1 349 ? 14.831 1.782 -56.992 1.00 93.62 349 LEU A N 1
ATOM 2864 C CA . LEU A 1 349 ? 16.282 1.707 -57.132 1.00 93.62 349 LEU A CA 1
ATOM 2865 C C . LEU A 1 349 ? 16.721 0.384 -57.770 1.00 93.62 349 LEU A C 1
ATOM 2867 O O . LEU A 1 349 ? 17.573 0.388 -58.659 1.00 93.62 349 LEU A O 1
ATOM 2871 N N . GLU A 1 350 ? 16.154 -0.745 -57.344 1.00 95.56 350 GLU A N 1
ATOM 2872 C CA . GLU A 1 350 ? 16.493 -2.049 -57.919 1.00 95.56 350 GLU A CA 1
ATOM 2873 C C . GLU A 1 350 ? 16.054 -2.151 -59.389 1.00 95.56 350 GLU A C 1
ATOM 2875 O O . GLU A 1 350 ? 16.793 -2.658 -60.238 1.00 95.56 350 GLU A O 1
ATOM 2880 N N . THR A 1 351 ? 14.903 -1.565 -59.730 1.00 95.06 351 THR A N 1
ATOM 2881 C CA . THR A 1 351 ? 14.446 -1.444 -61.123 1.00 95.06 351 THR A CA 1
ATOM 2882 C C . THR A 1 351 ? 15.429 -0.617 -61.958 1.00 95.06 351 THR A C 1
ATOM 2884 O O . THR A 1 351 ? 15.818 -1.020 -63.051 1.00 95.06 351 THR A O 1
ATOM 2887 N N . ILE A 1 352 ? 15.919 0.508 -61.436 1.00 94.88 352 ILE A N 1
ATOM 2888 C CA . ILE A 1 352 ? 16.911 1.333 -62.141 1.00 94.88 352 ILE A CA 1
ATOM 2889 C C . ILE A 1 352 ? 18.241 0.582 -62.301 1.00 94.88 352 ILE A C 1
ATOM 2891 O O . ILE A 1 352 ? 18.835 0.619 -63.377 1.00 94.88 352 ILE A O 1
ATOM 2895 N N . LYS A 1 353 ? 18.707 -0.143 -61.277 1.00 95.38 353 LYS A N 1
ATOM 2896 C CA . LYS A 1 353 ? 19.943 -0.945 -61.357 1.00 95.38 353 LYS A CA 1
ATOM 2897 C C . LYS A 1 353 ? 19.857 -2.063 -62.392 1.00 95.38 353 LYS A C 1
ATOM 2899 O O . LYS A 1 353 ? 20.859 -2.373 -63.034 1.00 95.38 353 LYS A O 1
ATOM 2904 N N . THR A 1 354 ? 18.703 -2.713 -62.516 1.00 95.62 354 THR A N 1
ATOM 2905 C CA . THR A 1 354 ? 18.501 -3.765 -63.524 1.00 95.62 354 THR A CA 1
ATOM 2906 C C . THR A 1 354 ? 18.488 -3.177 -64.931 1.00 95.62 354 THR A C 1
ATOM 2908 O O . THR A 1 354 ? 19.196 -3.688 -65.796 1.00 95.62 354 THR A O 1
ATOM 2911 N N . LEU A 1 355 ? 17.798 -2.051 -65.141 1.00 95.88 355 LEU A N 1
ATOM 2912 C CA . LEU A 1 355 ? 17.834 -1.317 -66.410 1.00 95.88 355 LEU A CA 1
ATOM 2913 C C . LEU A 1 355 ? 19.247 -0.836 -66.764 1.00 95.88 355 LEU A C 1
ATOM 2915 O O . LEU A 1 355 ? 19.658 -0.943 -67.916 1.00 95.88 355 LEU A O 1
ATOM 2919 N N . LEU A 1 356 ? 20.006 -0.331 -65.789 1.00 95.31 356 LEU A N 1
ATOM 2920 C CA . LEU A 1 356 ? 21.388 0.098 -66.004 1.00 95.31 356 LEU A CA 1
ATOM 2921 C C . LEU A 1 356 ? 22.262 -1.066 -66.482 1.00 95.31 356 LEU A C 1
ATOM 2923 O O . LEU A 1 356 ? 22.934 -0.925 -67.499 1.00 95.31 356 LEU A O 1
ATOM 2927 N N . ARG A 1 357 ? 22.188 -2.225 -65.811 1.00 95.50 357 ARG A N 1
ATOM 2928 C CA . ARG A 1 357 ? 22.916 -3.439 -66.217 1.00 95.50 357 ARG A CA 1
ATOM 2929 C C . ARG A 1 357 ? 22.575 -3.865 -67.646 1.00 95.50 357 ARG A C 1
ATOM 2931 O O . ARG A 1 357 ? 23.481 -4.122 -68.429 1.00 95.50 357 ARG A O 1
ATOM 2938 N N . GLN A 1 358 ? 21.293 -3.850 -68.015 1.00 95.62 358 GLN A N 1
ATOM 2939 C CA . GLN A 1 358 ? 20.868 -4.150 -69.389 1.00 95.62 358 GLN A CA 1
ATOM 2940 C C . GLN A 1 358 ? 21.487 -3.183 -70.410 1.00 95.62 358 GLN A C 1
ATOM 2942 O O . GLN A 1 358 ? 21.980 -3.612 -71.450 1.00 95.62 358 GLN A O 1
ATOM 2947 N N . ARG A 1 359 ? 21.518 -1.876 -70.114 1.00 94.06 359 ARG A N 1
ATOM 2948 C CA . ARG A 1 359 ? 22.150 -0.883 -71.001 1.00 94.06 359 ARG A CA 1
ATOM 2949 C C . ARG A 1 359 ? 23.663 -1.048 -71.090 1.00 94.06 359 ARG A C 1
ATOM 2951 O O . ARG A 1 359 ? 24.227 -0.853 -72.163 1.00 94.06 359 ARG A O 1
ATOM 2958 N N . GLU A 1 360 ? 24.328 -1.401 -69.994 1.00 94.94 360 GLU A N 1
ATOM 2959 C CA . GLU A 1 360 ? 25.762 -1.703 -69.995 1.00 94.94 360 GLU A CA 1
ATOM 2960 C C . GLU A 1 360 ? 26.074 -2.918 -70.881 1.00 94.94 360 GLU A C 1
ATOM 2962 O O . GLU A 1 360 ? 26.989 -2.849 -71.704 1.00 94.94 360 GLU A O 1
ATOM 2967 N N . GLU A 1 361 ? 25.281 -3.988 -70.775 1.00 95.19 361 GLU A N 1
ATOM 2968 C CA . GLU A 1 361 ? 25.379 -5.177 -71.631 1.00 95.19 361 GLU A CA 1
ATOM 2969 C C . GLU A 1 361 ? 25.158 -4.830 -73.112 1.00 95.19 361 GLU A C 1
ATOM 2971 O O . GLU A 1 361 ? 25.982 -5.191 -73.954 1.00 95.19 361 GLU A O 1
ATOM 2976 N N . GLU A 1 362 ? 24.116 -4.058 -73.440 1.00 95.19 362 GLU A N 1
ATOM 2977 C CA . GLU A 1 362 ? 23.866 -3.567 -74.804 1.00 95.19 362 GLU A CA 1
ATOM 2978 C C . GLU A 1 362 ? 25.056 -2.767 -75.357 1.00 95.19 362 GLU A C 1
ATOM 2980 O O . GLU A 1 362 ? 25.475 -2.971 -76.497 1.00 95.19 362 GLU A O 1
ATOM 2985 N N . VAL A 1 363 ? 25.647 -1.873 -74.557 1.00 94.94 363 VAL A N 1
ATOM 2986 C CA . VAL A 1 363 ? 26.819 -1.084 -74.967 1.00 94.94 363 VAL A CA 1
ATOM 2987 C C . VAL A 1 363 ? 28.028 -1.980 -75.234 1.00 94.94 363 VAL A C 1
ATOM 2989 O O . VAL A 1 363 ? 28.780 -1.718 -76.177 1.00 94.94 363 VAL A O 1
ATOM 2992 N N . VAL A 1 364 ? 28.241 -3.020 -74.424 1.00 96.19 364 VAL A N 1
ATOM 2993 C CA . VAL A 1 364 ? 29.310 -4.002 -74.657 1.00 96.19 364 VAL A CA 1
ATOM 2994 C C . VAL A 1 364 ? 29.074 -4.746 -75.970 1.00 96.19 364 VAL A C 1
ATOM 2996 O O . VAL A 1 364 ? 29.997 -4.821 -76.783 1.00 96.19 364 VAL A O 1
ATOM 2999 N N . MET A 1 365 ? 27.850 -5.215 -76.221 1.00 94.19 365 MET A N 1
ATOM 3000 C CA . MET A 1 365 ? 27.489 -5.896 -77.469 1.00 94.19 365 MET A CA 1
ATOM 3001 C C . MET A 1 365 ? 27.710 -4.998 -78.693 1.00 94.19 365 MET A C 1
ATOM 3003 O O . MET A 1 365 ? 28.393 -5.394 -79.635 1.00 94.19 365 MET A O 1
ATOM 3007 N N . LEU A 1 366 ? 27.241 -3.747 -78.655 1.00 94.81 366 LEU A N 1
ATOM 3008 C CA . LEU A 1 366 ? 27.434 -2.785 -79.747 1.00 94.81 366 LEU A CA 1
ATOM 3009 C C . LEU A 1 366 ? 28.916 -2.462 -79.995 1.00 94.81 366 LEU A C 1
ATOM 3011 O O . LEU A 1 366 ? 29.334 -2.264 -81.138 1.00 94.81 366 LEU A O 1
ATOM 3015 N N . LYS A 1 367 ? 29.741 -2.405 -78.939 1.00 93.56 367 LYS A N 1
ATOM 3016 C CA . LYS A 1 367 ? 31.196 -2.236 -79.086 1.00 93.56 367 LYS A CA 1
ATOM 3017 C C . LYS A 1 367 ? 31.828 -3.432 -79.798 1.00 93.56 367 LYS A C 1
ATOM 3019 O O . LYS A 1 367 ? 32.640 -3.210 -80.695 1.00 93.56 367 LYS A O 1
ATOM 3024 N N . GLN A 1 368 ? 31.435 -4.656 -79.440 1.00 94.50 368 GLN A N 1
ATOM 3025 C CA . GLN A 1 368 ? 31.909 -5.879 -80.095 1.00 94.50 368 GLN A CA 1
ATOM 3026 C C . GLN A 1 368 ? 31.488 -5.931 -81.569 1.00 94.50 368 GLN A C 1
ATOM 3028 O O . GLN A 1 368 ? 32.318 -6.205 -82.434 1.00 94.50 368 GLN A O 1
ATOM 3033 N N . GLU A 1 369 ? 30.232 -5.601 -81.885 1.00 93.62 369 GLU A N 1
ATOM 3034 C CA . GLU A 1 369 ? 29.749 -5.518 -83.272 1.00 93.62 369 GLU A CA 1
ATOM 3035 C C . GLU A 1 369 ? 30.548 -4.501 -84.094 1.00 93.62 369 GLU A C 1
ATOM 3037 O O . GLU A 1 369 ? 30.986 -4.798 -85.209 1.00 93.62 369 GLU A O 1
ATOM 3042 N N . ARG A 1 370 ? 30.800 -3.313 -83.530 1.00 93.94 370 ARG A N 1
ATOM 3043 C CA . ARG A 1 370 ? 31.624 -2.283 -84.172 1.00 93.94 370 ARG A CA 1
ATOM 3044 C C . ARG A 1 370 ? 33.049 -2.774 -84.432 1.00 93.94 370 ARG A C 1
ATOM 3046 O O . ARG A 1 370 ? 33.581 -2.510 -85.507 1.00 93.94 370 ARG A O 1
ATOM 3053 N N . GLU A 1 371 ? 33.671 -3.462 -83.476 1.00 94.44 371 GLU A N 1
ATOM 3054 C CA . GLU A 1 371 ? 35.019 -4.027 -83.633 1.00 94.44 371 GLU A CA 1
ATOM 3055 C C . GLU A 1 371 ? 35.066 -5.084 -84.738 1.00 94.44 371 GLU A C 1
ATOM 3057 O O . GLU A 1 371 ? 35.930 -5.018 -85.613 1.00 94.44 371 GLU A O 1
ATOM 3062 N N . LEU A 1 372 ? 34.099 -6.005 -84.769 1.00 94.06 372 LEU A N 1
ATOM 3063 C CA . LEU A 1 372 ? 33.977 -7.000 -85.837 1.00 94.06 372 LEU A CA 1
ATOM 3064 C C . LEU A 1 372 ? 33.798 -6.336 -87.207 1.00 94.06 372 LEU A C 1
ATOM 3066 O O . LEU A 1 372 ? 34.449 -6.726 -88.181 1.00 94.06 372 LEU A O 1
ATOM 3070 N N . MET A 1 373 ? 32.961 -5.298 -87.287 1.00 93.19 373 MET A N 1
ATOM 3071 C CA . MET A 1 373 ? 32.762 -4.539 -88.519 1.00 93.19 373 MET A CA 1
ATOM 3072 C C . MET A 1 373 ? 34.039 -3.814 -88.956 1.00 93.19 373 MET A C 1
ATOM 3074 O O . MET A 1 373 ? 34.389 -3.840 -90.137 1.00 93.19 373 MET A O 1
ATOM 3078 N N . GLN A 1 374 ? 34.775 -3.222 -88.015 1.00 92.56 374 GLN A N 1
ATOM 3079 C CA . GLN A 1 374 ? 36.053 -2.568 -88.283 1.00 92.56 374 GLN A CA 1
ATOM 3080 C C . GLN A 1 374 ? 37.100 -3.563 -88.797 1.00 92.56 374 GLN A C 1
ATOM 3082 O O . GLN A 1 374 ? 37.757 -3.276 -89.797 1.00 92.56 374 GLN A O 1
ATOM 3087 N N . ILE A 1 375 ? 37.206 -4.750 -88.189 1.00 93.81 375 ILE A N 1
ATOM 3088 C CA . ILE A 1 375 ? 38.075 -5.839 -88.664 1.00 93.81 375 ILE A CA 1
ATOM 3089 C C . ILE A 1 375 ? 37.669 -6.265 -90.082 1.00 93.81 375 ILE A C 1
ATOM 3091 O O . ILE A 1 375 ? 38.519 -6.390 -90.960 1.00 93.81 375 ILE A O 1
ATOM 3095 N N . SER A 1 376 ? 36.369 -6.426 -90.352 1.00 92.81 376 SER A N 1
ATOM 3096 C CA . SER A 1 376 ? 35.880 -6.767 -91.692 1.00 92.81 376 SER A CA 1
ATOM 3097 C C . SER A 1 376 ? 36.227 -5.697 -92.734 1.00 92.81 376 SER A C 1
ATOM 3099 O O . SER A 1 376 ? 36.623 -6.033 -93.853 1.00 92.81 376 SER A O 1
ATOM 3101 N N . HIS A 1 377 ? 36.062 -4.414 -92.403 1.00 92.44 377 HIS A N 1
ATOM 3102 C CA . HIS A 1 377 ? 36.402 -3.299 -93.292 1.00 92.44 377 HIS A CA 1
ATOM 3103 C C . HIS A 1 377 ? 37.912 -3.217 -93.539 1.00 92.44 377 HIS A C 1
ATOM 3105 O O . HIS A 1 377 ? 38.335 -2.997 -94.677 1.00 92.44 377 HIS A O 1
ATOM 3111 N N . GLN A 1 378 ? 38.718 -3.438 -92.499 1.00 92.31 378 GLN A N 1
ATOM 3112 C CA . GLN A 1 378 ? 40.174 -3.491 -92.587 1.00 92.31 378 GLN A CA 1
ATOM 3113 C C . GLN A 1 378 ? 40.620 -4.618 -93.527 1.00 92.31 378 GLN A C 1
ATOM 3115 O O . GLN A 1 378 ? 41.302 -4.349 -94.513 1.00 92.31 378 GLN A O 1
ATOM 3120 N N . ASN A 1 379 ? 40.121 -5.841 -93.319 1.00 92.62 379 ASN A N 1
ATOM 3121 C CA . ASN A 1 379 ? 40.408 -6.994 -94.179 1.00 92.62 379 ASN A CA 1
ATOM 3122 C C . ASN A 1 379 ? 40.046 -6.725 -95.647 1.00 92.62 379 ASN A C 1
ATOM 3124 O O . ASN A 1 379 ? 40.796 -7.072 -96.557 1.00 92.62 379 ASN A O 1
ATOM 3128 N N . LYS A 1 380 ? 38.895 -6.089 -95.905 1.00 92.69 380 LYS A N 1
ATOM 3129 C CA . LYS A 1 380 ? 38.470 -5.756 -97.272 1.00 92.69 380 LYS A CA 1
ATOM 3130 C C . LYS A 1 380 ? 39.355 -4.685 -97.908 1.00 92.69 380 LYS A C 1
ATOM 3132 O O . LYS A 1 380 ? 39.650 -4.763 -99.098 1.00 92.69 380 LYS A O 1
ATOM 3137 N N . THR A 1 381 ? 39.802 -3.711 -97.121 1.00 91.19 381 THR A N 1
ATOM 3138 C CA . THR A 1 381 ? 40.756 -2.687 -97.565 1.00 91.19 381 THR A CA 1
ATOM 3139 C C . THR A 1 381 ? 42.099 -3.318 -97.919 1.00 91.19 381 THR A C 1
ATOM 3141 O O . THR A 1 381 ? 42.636 -3.034 -98.985 1.00 91.19 381 THR A O 1
ATOM 3144 N N . GLU A 1 382 ? 42.604 -4.228 -97.086 1.00 90.50 382 GLU A N 1
ATOM 3145 C CA . GLU A 1 382 ? 43.839 -4.978 -97.338 1.00 90.50 382 GLU A CA 1
ATOM 3146 C C . GLU A 1 382 ? 43.731 -5.854 -98.592 1.00 90.50 382 GLU A C 1
ATOM 3148 O O . GLU A 1 382 ? 44.624 -5.821 -99.434 1.00 90.50 382 GLU A O 1
ATOM 3153 N N . GLN A 1 383 ? 42.609 -6.558 -98.787 1.00 89.69 383 GLN A N 1
ATOM 3154 C CA . GLN A 1 383 ? 42.347 -7.321 -100.015 1.00 89.69 383 GLN A CA 1
ATOM 3155 C C . GLN A 1 383 ? 42.356 -6.433 -101.264 1.00 89.69 383 GLN A C 1
ATOM 3157 O O . GLN A 1 383 ? 42.935 -6.806 -102.283 1.00 89.69 383 GLN A O 1
ATOM 3162 N N . LEU A 1 384 ? 41.727 -5.255 -101.203 1.00 89.75 384 LEU A N 1
ATOM 3163 C CA . LEU A 1 384 ? 41.717 -4.303 -102.316 1.00 89.75 384 LEU A CA 1
ATOM 3164 C C . LEU A 1 384 ? 43.112 -3.729 -102.587 1.00 89.75 384 LEU A C 1
ATOM 3166 O O . LEU A 1 384 ? 43.502 -3.615 -103.748 1.00 89.75 384 LEU A O 1
ATOM 3170 N N . GLN A 1 385 ? 43.873 -3.397 -101.540 1.00 88.56 385 GLN A N 1
ATOM 3171 C CA . GLN A 1 385 ? 45.262 -2.949 -101.661 1.00 88.56 385 GLN A CA 1
ATOM 3172 C C . GLN A 1 385 ? 46.151 -4.033 -102.279 1.00 88.56 385 GLN A C 1
ATOM 3174 O O . GLN A 1 385 ? 46.950 -3.730 -103.164 1.00 88.56 385 GLN A O 1
ATOM 3179 N N . GLU A 1 386 ? 45.988 -5.289 -101.869 1.00 87.94 386 GLU A N 1
ATOM 3180 C CA . GLU A 1 386 ? 46.743 -6.417 -102.413 1.00 87.94 386 GLU A CA 1
ATOM 3181 C C . GLU A 1 386 ? 46.355 -6.710 -103.867 1.00 87.94 386 GLU A C 1
ATOM 3183 O O . GLU A 1 386 ? 47.225 -6.897 -104.714 1.00 87.94 386 GLU A O 1
ATOM 3188 N N . ALA A 1 387 ? 45.066 -6.636 -104.211 1.00 87.56 387 ALA A N 1
ATOM 3189 C CA . ALA A 1 387 ? 44.611 -6.737 -105.596 1.00 87.56 387 ALA A CA 1
ATOM 3190 C C . ALA A 1 387 ? 45.195 -5.619 -106.481 1.00 87.56 387 ALA A C 1
ATOM 3192 O O . ALA A 1 387 ? 45.583 -5.868 -107.624 1.00 87.56 387 ALA A O 1
ATOM 3193 N N . LEU A 1 388 ? 45.294 -4.392 -105.959 1.00 85.00 388 LEU A N 1
ATOM 3194 C CA . LEU A 1 388 ? 45.962 -3.270 -106.626 1.00 85.00 388 LEU A CA 1
ATOM 3195 C C . LEU A 1 388 ? 47.462 -3.526 -106.810 1.00 85.00 388 LEU A C 1
ATOM 3197 O O . LEU A 1 388 ? 47.970 -3.327 -107.913 1.00 85.00 388 LEU A O 1
ATOM 3201 N N . ARG A 1 389 ? 48.162 -4.020 -105.780 1.00 86.94 389 ARG A N 1
ATOM 3202 C CA . ARG A 1 389 ? 49.577 -4.416 -105.891 1.00 86.94 389 ARG A CA 1
ATOM 3203 C C . ARG A 1 389 ? 49.779 -5.495 -106.944 1.00 86.94 389 ARG A C 1
ATOM 3205 O O . ARG A 1 389 ? 50.664 -5.347 -107.777 1.00 86.94 389 ARG A O 1
ATOM 3212 N N . GLN A 1 390 ? 48.948 -6.538 -106.955 1.00 83.81 390 GLN A N 1
ATOM 3213 C CA . GLN A 1 390 ? 49.031 -7.592 -107.966 1.00 83.81 390 GLN A CA 1
ATOM 3214 C C . GLN A 1 390 ? 48.754 -7.071 -109.376 1.00 83.81 390 GLN A C 1
ATOM 3216 O O . GLN A 1 390 ? 49.417 -7.501 -110.315 1.00 83.81 390 GLN A O 1
ATOM 3221 N N . LYS A 1 391 ? 47.818 -6.128 -109.550 1.00 83.69 391 LYS A N 1
ATOM 3222 C CA . LYS A 1 391 ? 47.605 -5.471 -110.848 1.00 83.69 391 LYS A CA 1
ATOM 3223 C C . LYS A 1 391 ? 48.827 -4.680 -111.298 1.00 83.69 391 LYS A C 1
ATOM 3225 O O . LYS A 1 391 ? 49.213 -4.832 -112.448 1.00 83.69 391 LYS A O 1
ATOM 3230 N N . LEU A 1 392 ? 49.450 -3.905 -110.410 1.00 80.69 392 LEU A N 1
ATOM 3231 C CA . LEU A 1 392 ? 50.690 -3.185 -110.719 1.00 80.69 392 LEU A CA 1
ATOM 3232 C C . LEU A 1 392 ? 51.823 -4.154 -111.076 1.00 80.69 392 LEU A C 1
ATOM 3234 O O . LEU A 1 392 ? 52.479 -3.967 -112.091 1.00 80.69 392 LEU A O 1
ATOM 3238 N N . LEU A 1 393 ? 51.986 -5.246 -110.322 1.00 78.88 393 LEU A N 1
ATOM 3239 C CA . LEU A 1 393 ? 52.985 -6.277 -110.616 1.00 78.88 393 LEU A CA 1
ATOM 3240 C C . LEU A 1 393 ? 52.722 -6.976 -111.956 1.00 78.88 393 LEU A C 1
ATOM 3242 O O . LEU A 1 393 ? 53.654 -7.286 -112.692 1.00 78.88 393 LEU A O 1
ATOM 3246 N N . ASN A 1 394 ? 51.454 -7.240 -112.276 1.00 77.00 394 ASN A N 1
ATOM 3247 C CA . ASN A 1 394 ? 51.046 -7.827 -113.548 1.00 77.00 394 ASN A CA 1
ATOM 3248 C C . ASN A 1 394 ? 51.219 -6.850 -114.709 1.00 77.00 394 ASN A C 1
ATOM 3250 O O . ASN A 1 394 ? 51.588 -7.293 -115.791 1.00 77.00 394 ASN A O 1
ATOM 3254 N N . GLU A 1 395 ? 50.979 -5.553 -114.502 1.00 74.38 395 GLU A N 1
ATOM 3255 C CA . GLU A 1 395 ? 51.306 -4.504 -115.468 1.00 74.38 395 GLU A CA 1
ATOM 3256 C C . GLU A 1 395 ? 52.812 -4.397 -115.678 1.00 74.38 395 GLU A C 1
ATOM 3258 O O . GLU A 1 395 ? 53.239 -4.320 -116.823 1.00 74.38 395 GLU A O 1
ATOM 3263 N N . ASP A 1 396 ? 53.621 -4.455 -114.622 1.00 74.19 396 ASP A N 1
ATOM 3264 C CA . ASP A 1 396 ? 55.081 -4.465 -114.725 1.00 74.19 396 ASP A CA 1
ATOM 3265 C C . ASP A 1 396 ? 55.577 -5.725 -115.446 1.00 74.19 396 ASP A C 1
ATOM 3267 O O . ASP A 1 396 ? 56.400 -5.624 -116.353 1.00 74.19 396 ASP A O 1
ATOM 3271 N N . ASN A 1 397 ? 55.001 -6.898 -115.158 1.00 71.81 397 ASN A N 1
ATOM 3272 C CA . ASN A 1 397 ? 55.252 -8.138 -115.901 1.00 71.81 397 ASN A CA 1
ATOM 3273 C C . ASN A 1 397 ? 54.808 -8.039 -117.368 1.00 71.81 397 ASN A C 1
ATOM 3275 O O . ASN A 1 397 ? 55.499 -8.537 -118.256 1.00 71.81 397 ASN A O 1
ATOM 3279 N N . TRP A 1 398 ? 53.668 -7.402 -117.655 1.00 64.19 398 TRP A N 1
ATOM 3280 C CA . TRP A 1 398 ? 53.197 -7.147 -119.020 1.00 64.19 398 TRP A CA 1
ATOM 3281 C C . TRP A 1 398 ? 54.106 -6.163 -119.756 1.00 64.19 398 TRP A C 1
ATOM 3283 O O . TRP A 1 398 ? 54.431 -6.397 -120.918 1.00 64.19 398 TRP A O 1
ATOM 3293 N N . ARG A 1 399 ? 54.571 -5.104 -119.085 1.00 66.00 399 ARG A N 1
ATOM 3294 C CA . ARG A 1 399 ? 55.569 -4.156 -119.598 1.00 66.00 399 ARG A CA 1
ATOM 3295 C C . ARG A 1 399 ? 56.889 -4.866 -119.871 1.00 66.00 399 ARG A C 1
ATOM 3297 O O . ARG A 1 399 ? 57.472 -4.648 -120.926 1.00 66.00 399 ARG A O 1
ATOM 3304 N N . GLU A 1 400 ? 57.324 -5.770 -118.998 1.00 64.62 400 GLU A N 1
ATOM 3305 C CA . GLU A 1 400 ? 58.497 -6.618 -119.221 1.00 64.62 400 GLU A CA 1
ATOM 3306 C C . GLU A 1 400 ? 58.304 -7.575 -120.404 1.00 64.62 400 GLU A C 1
ATOM 3308 O O . GLU A 1 400 ? 59.214 -7.748 -121.213 1.00 64.62 400 GLU A O 1
ATOM 3313 N N . LYS A 1 401 ? 57.118 -8.177 -120.548 1.00 63.34 401 LYS A N 1
ATOM 3314 C CA . LYS A 1 401 ? 56.776 -9.093 -121.645 1.00 63.34 401 LYS A CA 1
ATOM 3315 C C . LYS A 1 401 ? 56.700 -8.369 -122.990 1.00 63.34 401 LYS A C 1
ATOM 3317 O O . LYS A 1 401 ? 57.227 -8.886 -123.971 1.00 63.34 401 LYS A O 1
ATOM 3322 N N . ILE A 1 402 ? 56.142 -7.158 -123.022 1.00 60.34 402 ILE A N 1
ATOM 3323 C CA . ILE A 1 402 ? 56.178 -6.260 -124.183 1.00 60.34 402 ILE A CA 1
ATOM 3324 C C . ILE A 1 402 ? 57.613 -5.815 -124.455 1.00 60.34 402 ILE A C 1
ATOM 3326 O O . ILE A 1 402 ? 58.032 -5.872 -125.599 1.00 60.34 402 ILE A O 1
ATOM 3330 N N . MET A 1 403 ? 58.420 -5.464 -123.450 1.00 55.41 403 MET A N 1
ATOM 3331 C CA . MET A 1 403 ? 59.839 -5.155 -123.669 1.00 55.41 403 MET A CA 1
ATOM 3332 C C . MET A 1 403 ? 60.637 -6.358 -124.189 1.00 55.41 403 MET A C 1
ATOM 3334 O O . MET A 1 403 ? 61.560 -6.168 -124.977 1.00 55.41 403 MET A O 1
ATOM 3338 N N . ARG A 1 404 ? 60.285 -7.594 -123.804 1.00 55.16 404 ARG A N 1
ATOM 3339 C CA . ARG A 1 404 ? 60.846 -8.823 -124.393 1.00 55.16 404 ARG A CA 1
ATOM 3340 C C . ARG A 1 404 ? 60.362 -9.033 -125.832 1.00 55.16 404 ARG A C 1
ATOM 3342 O O . ARG A 1 404 ? 61.191 -9.338 -126.682 1.00 55.16 404 ARG A O 1
ATOM 3349 N N . GLN A 1 405 ? 59.082 -8.799 -126.130 1.00 51.91 405 GLN A N 1
ATOM 3350 C CA . GLN A 1 405 ? 58.524 -8.855 -127.492 1.00 51.91 405 GLN A CA 1
ATOM 3351 C C . GLN A 1 405 ? 59.072 -7.748 -128.410 1.00 51.91 405 GLN A C 1
ATOM 3353 O O . GLN A 1 405 ? 59.376 -8.010 -129.562 1.00 51.91 405 GLN A O 1
ATOM 3358 N N . TRP A 1 406 ? 59.333 -6.541 -127.907 1.00 50.59 406 TRP A N 1
ATOM 3359 C CA . TRP A 1 406 ? 60.034 -5.484 -128.650 1.00 50.59 406 TRP A CA 1
ATOM 3360 C C . TRP A 1 406 ? 61.520 -5.796 -128.862 1.00 50.59 406 TRP A C 1
ATOM 3362 O O . TRP A 1 406 ? 62.138 -5.266 -129.780 1.00 50.59 406 TRP A O 1
ATOM 3372 N N . ARG A 1 407 ? 62.104 -6.680 -128.043 1.00 49.97 407 ARG A N 1
ATOM 3373 C CA . ARG A 1 407 ? 63.455 -7.218 -128.255 1.00 49.97 407 ARG A CA 1
ATOM 3374 C C . ARG A 1 407 ? 63.477 -8.402 -129.234 1.00 49.97 407 ARG A C 1
ATOM 3376 O O . ARG A 1 407 ? 64.558 -8.794 -129.657 1.00 49.97 407 ARG A O 1
ATOM 3383 N N . THR A 1 408 ? 62.317 -8.968 -129.582 1.00 45.06 408 THR A N 1
ATOM 3384 C CA . THR A 1 408 ? 62.169 -10.136 -130.466 1.00 45.06 408 THR A CA 1
ATOM 3385 C C . THR A 1 408 ? 60.867 -10.062 -131.268 1.00 45.06 408 THR A C 1
ATOM 3387 O O . THR A 1 408 ? 59.837 -10.582 -130.847 1.00 45.06 408 THR A O 1
ATOM 3390 N N . GLY A 1 409 ? 60.918 -9.442 -132.446 1.00 38.31 409 GLY A N 1
ATOM 3391 C CA . GLY A 1 409 ? 59.824 -9.519 -133.408 1.00 38.31 409 GLY A CA 1
ATOM 3392 C C . GLY A 1 409 ? 60.091 -8.742 -134.691 1.00 38.31 409 GLY A C 1
ATOM 3393 O O . GLY A 1 409 ? 59.880 -7.536 -134.722 1.00 38.31 409 GLY A O 1
ATOM 3394 N N . ASP A 1 410 ? 60.487 -9.468 -135.739 1.00 32.34 410 ASP A N 1
ATOM 3395 C CA . ASP A 1 410 ? 60.074 -9.186 -137.113 1.00 32.34 410 ASP A CA 1
ATOM 3396 C C . ASP A 1 410 ? 59.189 -10.367 -137.560 1.00 32.34 410 ASP A C 1
ATOM 3398 O O . ASP A 1 410 ? 59.573 -11.519 -137.369 1.00 32.34 410 ASP A O 1
ATOM 3402 N N . HIS A 1 411 ? 58.007 -10.014 -138.077 1.00 39.84 411 HIS A N 1
ATOM 3403 C CA . HIS A 1 411 ? 56.990 -10.765 -138.844 1.00 39.84 411 HIS A CA 1
ATOM 3404 C C . HIS A 1 411 ? 56.476 -12.143 -138.351 1.00 39.84 411 HIS A C 1
ATOM 3406 O O . HIS A 1 411 ? 57.233 -13.090 -138.193 1.00 39.84 411 HIS A O 1
ATOM 3412 N N . ASP A 1 412 ? 55.148 -12.320 -138.226 1.00 36.75 412 ASP A N 1
ATOM 3413 C CA . ASP A 1 412 ? 54.289 -12.702 -139.366 1.00 36.75 412 ASP A CA 1
ATOM 3414 C C . ASP A 1 412 ? 52.775 -12.771 -139.011 1.00 36.75 412 ASP A C 1
ATOM 3416 O O . ASP A 1 412 ? 52.369 -12.694 -137.853 1.00 36.75 412 ASP A O 1
ATOM 3420 N N . TRP A 1 413 ? 51.968 -12.864 -140.067 1.00 35.16 413 TRP A N 1
ATOM 3421 C CA . TRP A 1 413 ? 50.523 -12.670 -140.252 1.00 35.16 413 TRP A CA 1
ATOM 3422 C C . TRP A 1 413 ? 49.513 -13.708 -139.693 1.00 35.16 413 TRP A C 1
ATOM 3424 O O . TRP A 1 413 ? 49.850 -14.844 -139.377 1.00 35.16 413 TRP A O 1
ATOM 3434 N N . ASN A 1 414 ? 48.229 -13.300 -139.807 1.00 35.84 414 ASN A N 1
ATOM 3435 C CA . ASN A 1 414 ? 46.950 -14.049 -139.930 1.00 35.84 414 ASN A CA 1
ATOM 3436 C C . ASN A 1 414 ? 46.079 -14.173 -138.663 1.00 35.84 414 ASN A C 1
ATOM 3438 O O . ASN A 1 414 ? 46.496 -14.714 -137.651 1.00 35.84 414 ASN A O 1
ATOM 3442 N N . PHE A 1 415 ? 44.893 -13.548 -138.591 1.00 35.41 415 PHE A N 1
ATOM 3443 C CA . PHE A 1 415 ? 43.624 -13.772 -139.326 1.00 35.41 415 PHE A CA 1
ATOM 3444 C C . PHE A 1 415 ? 42.897 -15.060 -138.906 1.00 35.41 415 PHE A C 1
ATOM 3446 O O . PHE A 1 415 ? 43.175 -16.103 -139.477 1.00 35.41 415 PHE A O 1
ATOM 3453 N N . GLN A 1 416 ? 41.913 -14.971 -137.992 1.00 38.81 416 GLN A N 1
ATOM 3454 C CA . GLN A 1 416 ? 40.541 -15.476 -138.209 1.00 38.81 416 GLN A CA 1
ATOM 3455 C C . GLN A 1 416 ? 39.584 -15.269 -137.017 1.00 38.81 416 GLN A C 1
ATOM 3457 O O . GLN A 1 416 ? 39.914 -15.515 -135.865 1.00 38.81 416 GLN A O 1
ATOM 3462 N N . ARG A 1 417 ? 38.377 -14.825 -137.394 1.00 41.50 417 ARG A N 1
ATOM 3463 C CA . ARG A 1 417 ? 37.022 -15.081 -136.860 1.00 41.50 417 ARG A CA 1
ATOM 3464 C C . ARG A 1 417 ? 36.829 -16.235 -135.853 1.00 41.50 417 ARG A C 1
ATOM 3466 O O . ARG A 1 417 ? 37.372 -17.313 -136.053 1.00 41.50 417 ARG A O 1
ATOM 3473 N N . GLY A 1 418 ? 35.853 -16.037 -134.958 1.00 37.59 418 GLY A N 1
ATOM 3474 C CA . GLY A 1 418 ? 35.108 -17.069 -134.210 1.00 37.59 418 GLY A CA 1
ATOM 3475 C C . GLY A 1 418 ? 34.776 -16.560 -132.805 1.00 37.59 418 GLY A C 1
ATOM 3476 O O . GLY A 1 418 ? 35.689 -16.354 -132.021 1.00 37.59 418 GLY A O 1
ATOM 3477 N N . GLU A 1 419 ? 33.565 -16.061 -132.559 1.00 42.88 419 GLU A N 1
ATOM 3478 C CA . GLU A 1 419 ? 32.378 -16.806 -132.090 1.00 42.88 419 GLU A CA 1
ATOM 3479 C C . GLU A 1 419 ? 32.233 -16.785 -130.560 1.00 42.88 419 GLU A C 1
ATOM 3481 O O . GLU A 1 419 ? 33.200 -16.682 -129.812 1.00 42.88 419 GLU A O 1
ATOM 3486 N N . GLU A 1 420 ? 30.969 -16.755 -130.154 1.00 48.25 420 GLU A N 1
ATOM 3487 C CA . GLU A 1 420 ? 30.415 -16.416 -128.847 1.00 48.25 420 GLU A CA 1
ATOM 3488 C C . GLU A 1 420 ? 30.691 -17.460 -127.754 1.00 48.25 420 GLU A C 1
ATOM 3490 O O . GLU A 1 420 ? 30.767 -18.661 -128.020 1.00 48.25 420 GLU A O 1
ATOM 3495 N N . ASN A 1 421 ? 30.740 -16.987 -126.504 1.00 41.09 421 ASN A N 1
ATOM 3496 C CA . ASN A 1 421 ? 29.886 -17.471 -125.409 1.00 41.09 421 ASN A CA 1
ATOM 3497 C C . ASN A 1 421 ? 29.905 -16.502 -124.223 1.00 41.09 421 ASN A C 1
ATOM 3499 O O . ASN A 1 421 ? 31.016 -16.071 -123.834 1.00 41.09 421 ASN A O 1
#

Secondary structure (DSSP, 8-state):
------SSPPPHHHHTS-TTTSB-TTT--BHHHHHHHHHHHHHHHHHHHHHHHHHHHHHHHHHHHHHHHHHHHHHHHHHHHHHHHHHHHHHHHHHHHHHHHHHHHHHHHHHHHHHHHHHHHHHHHHHHHHHHHHHHHHHHHHHHHHHHHHHHHHHHHHHHHHHHHHHHHHHHHHHHHHHHHHHHHHHHHHHHHHHHHHHHHHHHHHHHHHHHTTTGGG-------TTSTTHHHHHHHHHHHHHHHHHHHHHHHHHHHHHHHHHHHHHHHHHHHHHHHHHHHHHHHHHHHHHHHHHHHHHHHHHHHHHHHHHHHHHHHHHHHHHHHHHHHHHHHHHHHHHHHHHHHHHHHHHHHHHHHHHHHHHHHHHHHHHHHHHHHHHHHHHHHHHHHHHHHHHHHHHHHHHHHHTS-------------

Foldseek 3Di:
DDDDDPPDDDPPVVVPDDQVVQADPPPRDGPVVVVVVVVVVVVVVVVVVVVVVVVVVVVVVVVVVVVVVVVVVVVVVVVVVVVVVVVVVVVVVVVVVVVVVVVVVVVVVVVVVVVVVVVVVVVVVVVVVVVVVVVVVVVVVVVCVVVVVVVVVVVVVVVVVVVVVVVVVVVVVVVVVVVVVVVVVVVVVVVVVVVVVVVVVVVVVVVVVVVCVVVPVPDPDDDPDPPPPVVVVVVVVVVVVVVVVVVVVVVVVVVVVVVVVVVVVVVVVVVVVVVVVVVVVVVVVVVVVVVVVVVVVVVVVVVVVVVVVVVVVVVVVVVVVVVVVVVVVVVVVVVVVVVVVVVVVVVVVVVVVVVVVVVVVVVVVVVVVVVVVVVVVVVVVVVVVVVVVVVVVVVVVVVVVVVVVVVDDDDDDDDDDDDDD